Protein AF-0000000086137446 (afdb_homodimer)

Sequence (652 aa):
MEDSTVTYEELNDLSAEFDDAETELIRQDVLVKAPLYEKRHKLVAQIPNFWPLVFEQAAPDIDEFIQPSDSSLLLTSLASLSVSRFEMDNGGQGDPRSLCFRFEFNENEHFEDTMLEKKFWQRRSKSGWSGLVSEPVEIRWKKGKDLTGGLLGTVKKVWDARQTKAKNGHPNNPQELTPDERALKKKIENTGLGGMSFFAWFGYVGRNVSAAESQEAAEKALRERLARQAGSGTAKSNVTDDGNSDDDDDDTDEEDELEIFPEGENLAIALSEDLWPNAIKYFTQAQEQDEVSDDDFESDAGDDKDAEEEEAYSDQEPPPAKRLKTMEDSTVTYEELNDLSAEFDDAETELIRQDVLVKAPLYEKRHKLVAQIPNFWPLVFEQAAPDIDEFIQPSDSSLLLTSLASLSVSRFEMDNGGQGDPRSLCFRFEFNENEHFEDTMLEKKFWQRRSKSGWSGLVSEPVEIRWKKGKDLTGGLLGTVKKVWDARQTKAKNGHPNNPQELTPDERALKKKIENTGLGGMSFFAWFGYVGRNVSAAESQEAAEKALRERLARQAGSGTAKSNVTDDGNSDDDDDDTDEEDELEIFPEGENLAIALSEDLWPNAIKYFTQAQEQDEVSDDDFESDAGDDKDAEEEEAYSDQEPPPAKRLKT

Foldseek 3Di:
DVVVVLVVLVVVLVVVVVVVVVQVVLLVVCVVCVVVVVVVVVVCLPPPQLVLLLLVLADCLQVLQADPVNNVQSSPWWRDKDKAQVLCVPVHPFRSPKMKIKTATHDDQFFDDRIDIWIWHWFAALLGDTATFTAATDTGTDPPRHLQVCLSVLLNVVRVVQVVCVVVVNHDPLVDQDPSLVVLLVSLVVCDSSRGHSSCLSSAGPDPGDPVRRVVSVVVVVVVSVVCVVCVVPDPPPPVCVCVPVPPPVSVVSVCSNGSHNCSRVNVCSCVPPSVVCSVVSSVVSVVVVVVVVVVVVVVVPPPPPPPPDPPDDPDDDDDDPDDPD/DVVVVLVVLVVVLVVVVVVVVVQVVLLVVCVVCVVVVVVVVVVCLPPPQLVLLLLVLADCLQVLQADPVNNVQSSPWWRDKDKAQPLCVPVHPFRSPKMKIKTATHDDQFFDDRIDIWIWHWFAALLGDTATFTAATDTGTDPPRHLQVCLSVLLNVVRVVQVVCVVVVNHDPLPDQDPSLVVLLVSLVVCDSSRGHSSCLSSAGPDPGDPVRRVVSVVVVVVVSVVCVVCVVPDPPPPVCVCVPVPPPVSVVSVCSNGSHNCSRVNVCSCRPPSVVCSVVSSVVSVVVVVVVVVVVVVVVPPPPPPPPDPDDDPPDDPDPPPPDD

Secondary structure (DSSP, 8-state):
-HHHHHHHHHHHHHHHHHHHHHHHHHHHHHHHHHHHHHHHHHHHTTSTTHHHHHHHT--HHHHTT--HHHHHHHHHHEEEEEEE-GGGTTTT-S-TT-EEEEEEE-S-SSBS-SEEEEEEEEEE-TTS-EEEEE------BPTT--TTTTHHHHHHHHHHHHHHHHHTT----TTS--HHHHHHHHHHHHH-GGG--GGGGGG---S---HHHHHHHHHHHHHHHHHHHHHTTS--------------THHHHHHHHT-S-TTHHHHHH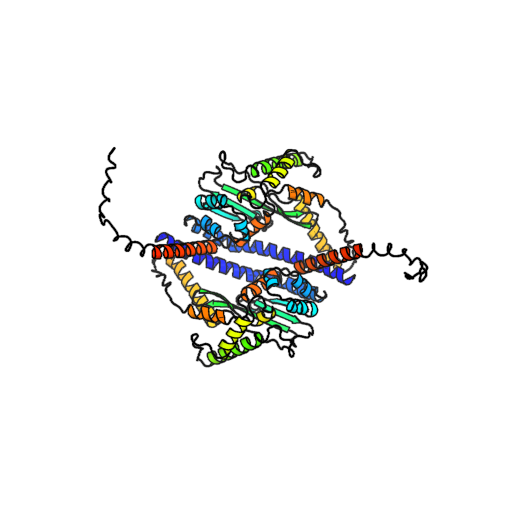HIIIIITTTHHHHHHHHHHHHHHHHHHHHHHHSSSSSGGG-----------------/-HHHHHHHHHHHHHHHHHHHHHHHHHHHHHHHHHHHHHHHHHHHTTSTTHHHHHHHT--HHHHTT--HHHHHHHHHHEEEEEEE-GGGTTTT-S-TT-EEEEEEE-S-SSBS-SEEEEEEEEEE-TTS-EEEEE------BPTT--TTTTHHHHHHHHHHHHHHHHHTT----TTS--HHHHHHHHHHHHH-GGG--GGGGGG---S---HHHHHHHHHHHHHHHHHHHHHTTS--------------HHHHHHHHHT-S-TTHHHHHHHIIIIITTTHHHHHHHHHHHHHHHHHHHHHHHSSSSSGGGSS---------------

Organism: Cryphonectria parasitica (strain ATCC 38755 / EP155) (NCBI:txid660469)

Nearest PDB structures (foldseek):
  5gpk-assembly1_A  TM=7.811E-01  e=2.566E-11  Schizosaccharomyces pombe 972h-
  7vf4-assembly4_G  TM=7.064E-01  e=2.288E-10  Candida albicans SC5314
  7vf4-assembly1_B  TM=7.376E-01  e=6.653E-10  Candida albicans SC5314
  7vf4-assembly2_D  TM=7.499E-01  e=1.834E-09  Candida albicans SC5314
  7vf4-assembly4_H  TM=7.226E-01  e=1.075E-09  Candida albicans SC5314

InterPro domains:
  IPR002164 Nucleosome assembly protein [PF00956] (37-285)
  IPR002164 Nucleosome assembly protein [PTHR11875] (9-296)
  IPR037231 NAP-like superfamily [SSF143113] (9-285)

Solvent-accessible surface area (backbone atoms only — not comparable to full-atom values): 37007 Å² total; per-residue (Å²): 117,71,73,58,48,60,50,48,54,52,48,51,51,49,52,52,50,50,50,50,52,50,50,49,50,46,49,48,49,51,64,70,42,45,68,56,52,55,50,45,53,62,56,48,73,72,39,84,58,44,51,24,36,20,60,74,50,43,54,65,84,53,42,77,42,51,34,72,71,47,47,52,47,35,59,74,18,40,63,42,76,48,74,40,42,59,38,34,73,74,82,54,74,41,60,53,78,13,38,33,40,38,38,30,36,46,90,58,80,35,41,72,60,47,62,51,70,48,52,33,42,65,37,31,37,83,88,66,53,68,49,59,25,41,56,57,48,87,75,56,53,34,91,92,35,52,74,48,74,57,49,46,59,47,48,45,51,46,50,52,53,51,55,53,30,45,75,68,73,51,60,76,60,89,87,58,75,47,73,63,49,48,50,45,34,53,52,53,65,69,58,42,83,92,64,47,34,44,73,32,47,42,36,22,34,64,67,95,60,52,71,67,52,16,52,51,28,51,50,48,54,50,51,52,48,52,48,46,67,64,30,71,73,78,66,81,72,77,70,67,76,66,72,67,65,73,64,68,64,60,57,58,54,56,57,55,59,64,44,80,27,82,60,34,59,59,38,53,47,43,45,61,70,43,49,59,78,40,33,67,57,27,30,51,52,43,54,53,54,53,52,53,52,52,53,57,50,57,63,62,66,66,70,68,68,72,74,71,72,72,82,70,86,79,84,80,81,86,82,83,87,74,81,83,78,125,117,72,72,59,48,59,50,49,56,50,48,52,51,50,52,52,51,51,51,51,51,50,50,52,51,46,47,49,49,51,63,70,43,45,66,56,51,54,51,45,54,61,56,48,72,72,38,82,59,43,52,24,36,20,60,72,49,44,54,64,85,52,42,77,43,50,36,73,72,48,47,55,47,35,59,74,19,40,64,42,75,49,74,42,42,60,40,34,73,74,82,53,72,41,60,52,78,14,38,31,38,40,40,29,35,47,87,58,81,35,40,72,60,48,62,51,69,48,53,32,41,67,37,30,38,82,87,66,51,70,49,59,24,40,56,56,49,88,74,57,52,35,91,93,35,50,75,48,74,55,47,45,59,47,48,46,51,46,50,52,52,51,53,54,31,46,74,69,71,52,59,78,58,88,87,58,76,49,72,63,50,47,51,46,34,52,51,52,66,70,59,42,82,92,65,46,34,46,72,32,45,42,35,22,30,67,67,94,59,52,71,67,52,15,50,51,28,50,50,50,53,50,52,52,49,51,49,45,66,65,30,71,75,79,68,82,73,77,71,65,76,65,71,65,66,70,66,67,63,60,58,58,55,55,58,55,60,65,44,79,27,83,61,34,58,60,39,52,48,44,44,60,71,43,49,59,77,39,34,67,59,25,30,51,51,42,53,53,54,51,51,54,52,53,53,56,50,57,63,60,66,66,66,65,66,68,73,71,63,73,82,65,72,87,76,78,78,74,77,79,76,76,71,77,71,133

Radius of gyration: 32.8 Å; Cα contacts (8 Å, |Δi|>4): 714; chains: 2; bounding box: 102×97×107 Å

pLDDT: mean 82.28, std 23.19, range [20.02, 98.88]

Structure (mmCIF, N/CA/C/O backbone):
data_AF-0000000086137446-model_v1
#
loop_
_entity.id
_entity.type
_entity.pdbx_description
1 polymer 'Nap family protein'
#
loop_
_atom_site.group_PDB
_atom_site.id
_atom_site.type_symbol
_atom_site.label_atom_id
_atom_site.label_alt_id
_atom_site.label_comp_id
_atom_site.label_asym_id
_atom_site.label_entity_id
_atom_site.label_seq_id
_atom_site.pdbx_PDB_ins_code
_atom_site.Cartn_x
_atom_site.Cartn_y
_atom_site.Cartn_z
_atom_site.occupancy
_atom_site.B_iso_or_equiv
_atom_site.auth_seq_id
_atom_site.auth_comp_id
_atom_site.auth_asym_id
_atom_site.auth_atom_id
_atom_site.pdbx_PDB_model_num
ATOM 1 N N . MET A 1 1 ? 33.844 13.148 6.301 1 37.72 1 MET A N 1
ATOM 2 C CA . MET A 1 1 ? 33.656 12.047 5.359 1 37.72 1 MET A CA 1
ATOM 3 C C . MET A 1 1 ? 33.531 10.719 6.094 1 37.72 1 MET A C 1
ATOM 5 O O . MET A 1 1 ? 32.719 9.875 5.711 1 37.72 1 MET A O 1
ATOM 9 N N . GLU A 1 2 ? 34.375 10.555 7.121 1 45.12 2 GLU A N 1
ATOM 10 C CA . GLU A 1 2 ? 34.5 9.336 7.93 1 45.12 2 GLU A CA 1
ATOM 11 C C . GLU A 1 2 ? 33.25 9.141 8.805 1 45.12 2 GLU A C 1
ATOM 13 O O . GLU A 1 2 ? 32.75 8.023 8.922 1 45.12 2 GLU A O 1
ATOM 18 N N . ASP A 1 3 ? 32.75 10.164 9.477 1 49.12 3 ASP A N 1
ATOM 19 C CA . ASP A 1 3 ? 31.594 10.227 10.383 1 49.12 3 ASP A CA 1
ATOM 20 C C . ASP A 1 3 ? 30.297 9.906 9.648 1 49.12 3 ASP A C 1
ATOM 22 O O . ASP A 1 3 ? 29.406 9.242 10.195 1 49.12 3 ASP A O 1
ATOM 26 N N . SER A 1 4 ? 30.328 10.219 8.312 1 57.81 4 SER A N 1
ATOM 27 C CA . SER A 1 4 ? 29.156 10 7.465 1 57.81 4 SER A CA 1
ATOM 28 C C . SER A 1 4 ? 28.984 8.516 7.156 1 57.81 4 SER A C 1
ATOM 30 O O . SER A 1 4 ? 27.844 8.031 7.051 1 57.81 4 SER A O 1
ATOM 32 N N . THR A 1 5 ? 30.125 7.754 7.199 1 59.16 5 THR A N 1
ATOM 33 C CA . THR A 1 5 ? 30.094 6.34 6.848 1 59.16 5 THR A CA 1
ATOM 34 C C . THR A 1 5 ? 29.422 5.527 7.953 1 59.16 5 THR A C 1
ATOM 36 O O . THR A 1 5 ? 28.594 4.664 7.68 1 59.16 5 THR A O 1
ATOM 39 N N . VAL A 1 6 ? 29.812 5.793 9.203 1 58.12 6 VAL A N 1
ATOM 40 C CA . VAL A 1 6 ? 29.266 5.086 10.359 1 58.12 6 VAL A CA 1
ATOM 41 C C . VAL A 1 6 ? 27.75 5.277 10.414 1 58.12 6 VAL A C 1
ATOM 43 O O . VAL A 1 6 ? 27 4.32 10.633 1 58.12 6 VAL A O 1
ATOM 46 N N . THR A 1 7 ? 27.406 6.359 9.883 1 79.12 7 THR A N 1
ATOM 47 C CA . THR A 1 7 ? 25.984 6.688 9.977 1 79.12 7 THR A CA 1
ATOM 48 C C . THR A 1 7 ? 25.188 5.934 8.922 1 79.12 7 THR A C 1
ATOM 50 O O . THR A 1 7 ? 24.109 5.414 9.203 1 79.12 7 THR A O 1
ATOM 53 N N . TYR A 1 8 ? 25.953 5.559 7.844 1 83.56 8 TYR A N 1
ATOM 54 C CA . TYR A 1 8 ? 25.219 4.871 6.785 1 83.56 8 TYR A CA 1
ATOM 55 C C . TYR A 1 8 ? 25.062 3.391 7.102 1 83.56 8 TYR A C 1
ATOM 57 O O . TYR A 1 8 ? 24.031 2.793 6.812 1 83.56 8 TYR A O 1
ATOM 65 N N . GLU A 1 9 ? 26.141 2.926 7.719 1 87.94 9 GLU A N 1
ATOM 66 C CA . GLU A 1 9 ? 26.062 1.53 8.141 1 87.94 9 GLU A CA 1
ATOM 67 C C . GLU A 1 9 ? 25 1.334 9.211 1 87.94 9 GLU A C 1
ATOM 69 O O . GLU A 1 9 ? 24.266 0.34 9.195 1 87.94 9 GLU A O 1
ATOM 74 N N . GLU A 1 10 ? 24.922 2.287 10.078 1 91.81 10 GLU A N 1
ATOM 75 C CA . GLU A 1 10 ? 23.906 2.229 11.125 1 91.81 10 GLU A CA 1
ATOM 76 C C . GLU A 1 10 ? 22.5 2.344 10.531 1 91.81 10 GLU A C 1
ATOM 78 O O . GLU A 1 10 ? 21.562 1.69 11.008 1 91.81 10 GLU A O 1
ATOM 83 N N . LEU A 1 11 ? 22.438 3.162 9.5 1 93.69 11 LEU A N 1
ATOM 84 C CA . LEU A 1 11 ? 21.156 3.307 8.82 1 93.69 11 LEU A CA 1
ATOM 85 C C . LEU A 1 11 ? 20.75 2.002 8.141 1 93.69 11 LEU A C 1
ATOM 87 O O . LEU A 1 11 ? 19.578 1.615 8.18 1 93.69 11 LEU A O 1
ATOM 91 N N . ASN A 1 12 ? 21.703 1.361 7.574 1 91.75 12 ASN A N 1
ATOM 92 C CA . ASN A 1 12 ? 21.438 0.085 6.922 1 91.75 12 ASN A CA 1
ATOM 93 C C . ASN A 1 12 ? 21 -0.976 7.926 1 91.75 12 ASN A C 1
ATOM 95 O O . ASN A 1 12 ? 20.094 -1.764 7.645 1 91.75 12 ASN A O 1
ATOM 99 N N . ASP A 1 13 ? 21.672 -0.967 9.031 1 94.31 13 ASP A N 1
ATOM 100 C CA . ASP A 1 13 ? 21.297 -1.909 10.078 1 94.31 13 ASP A CA 1
ATOM 101 C C . ASP A 1 13 ? 19.875 -1.632 10.586 1 94.31 13 ASP A C 1
ATOM 103 O O . ASP A 1 13 ? 19.109 -2.561 10.828 1 94.31 13 ASP A O 1
ATOM 107 N N . LEU A 1 14 ? 19.578 -0.401 10.781 1 96.5 14 LEU A N 1
ATOM 108 C CA . LEU A 1 14 ? 18.234 -0.028 11.227 1 96.5 14 LEU A CA 1
ATOM 109 C C . LEU A 1 14 ? 17.188 -0.43 10.195 1 96.5 14 LEU A C 1
ATOM 111 O O . LEU A 1 14 ? 16.094 -0.887 10.562 1 96.5 14 LEU A O 1
ATOM 115 N N . SER A 1 15 ? 17.5 -0.239 8.891 1 96.06 15 SER A N 1
ATOM 116 C CA . SER A 1 15 ? 16.609 -0.683 7.824 1 96.06 15 SER A CA 1
ATOM 117 C C . SER A 1 15 ? 16.328 -2.18 7.926 1 96.06 15 SER A C 1
ATOM 119 O O . SER A 1 15 ? 15.188 -2.615 7.758 1 96.06 15 SER A O 1
ATOM 121 N N . ALA A 1 16 ? 17.344 -2.943 8.188 1 95.56 16 ALA A N 1
ATOM 122 C CA . ALA A 1 16 ? 17.188 -4.387 8.359 1 95.56 16 ALA A CA 1
ATOM 123 C C . ALA A 1 16 ? 16.312 -4.699 9.562 1 95.56 16 ALA A C 1
ATOM 125 O O . ALA A 1 16 ? 15.5 -5.633 9.523 1 95.56 16 ALA A O 1
ATOM 126 N N . GLU A 1 17 ? 16.438 -3.957 10.641 1 97.25 17 GLU A N 1
ATOM 127 C CA . GLU A 1 17 ? 15.602 -4.148 11.82 1 97.25 17 GLU A CA 1
ATOM 128 C C . GLU A 1 17 ? 14.141 -3.836 11.508 1 97.25 17 GLU A C 1
ATOM 130 O O . GLU A 1 17 ? 13.234 -4.52 11.992 1 97.25 17 GLU A O 1
ATOM 135 N N . PHE A 1 18 ? 13.867 -2.77 10.719 1 98 18 PHE A N 1
ATOM 136 C CA . PHE A 1 18 ? 12.516 -2.471 10.266 1 98 18 PHE A CA 1
ATOM 137 C C . PHE A 1 18 ? 11.953 -3.625 9.445 1 98 18 PHE A C 1
ATOM 139 O O . PHE A 1 18 ? 10.781 -3.975 9.578 1 98 18 PHE A O 1
ATOM 146 N N . ASP A 1 19 ? 12.781 -4.211 8.578 1 96.44 19 ASP A N 1
ATOM 147 C CA . ASP A 1 19 ? 12.352 -5.352 7.773 1 96.44 19 ASP A CA 1
ATOM 148 C C . ASP A 1 19 ? 11.953 -6.531 8.664 1 96.44 19 ASP A C 1
ATOM 150 O O . ASP A 1 19 ? 10.977 -7.219 8.383 1 96.44 19 ASP A O 1
ATOM 154 N N . ASP A 1 20 ? 12.781 -6.75 9.703 1 96.62 20 ASP A N 1
ATOM 155 C CA . ASP A 1 20 ? 12.469 -7.812 10.664 1 96.62 20 ASP A CA 1
ATOM 156 C C . ASP A 1 20 ? 11.125 -7.555 11.352 1 96.62 20 ASP A C 1
ATOM 158 O O . ASP A 1 20 ? 10.32 -8.469 11.5 1 96.62 20 ASP A O 1
ATOM 162 N N . ALA A 1 21 ? 10.93 -6.332 11.797 1 97.81 21 ALA A N 1
ATOM 163 C CA . ALA A 1 21 ? 9.672 -5.961 12.438 1 97.81 21 ALA A CA 1
ATOM 164 C C . ALA A 1 21 ? 8.492 -6.156 11.492 1 97.81 21 ALA A C 1
ATOM 166 O O . ALA A 1 21 ? 7.441 -6.664 11.898 1 97.81 21 ALA A O 1
ATOM 167 N N . GLU A 1 22 ? 8.672 -5.77 10.188 1 97.25 22 GLU A N 1
ATOM 168 C CA . GLU A 1 22 ? 7.625 -5.945 9.188 1 97.25 22 GLU A CA 1
ATOM 169 C C . GLU A 1 22 ? 7.301 -7.422 8.977 1 97.25 22 GLU A C 1
ATOM 171 O O . GLU A 1 22 ? 6.133 -7.793 8.844 1 97.25 22 GLU A O 1
ATOM 176 N N . THR A 1 23 ? 8.32 -8.242 8.938 1 96.25 23 THR A N 1
ATOM 177 C CA . THR A 1 23 ? 8.133 -9.68 8.766 1 96.25 23 THR A CA 1
ATOM 178 C C . THR A 1 23 ? 7.348 -10.266 9.938 1 96.25 23 THR A C 1
ATOM 180 O O . THR A 1 23 ? 6.438 -11.07 9.734 1 96.25 23 THR A O 1
ATOM 183 N N . GLU A 1 24 ? 7.664 -9.789 11.125 1 95.44 24 GLU A N 1
ATOM 184 C CA . GLU A 1 24 ? 6.934 -10.227 12.312 1 95.44 24 GLU A CA 1
ATOM 185 C C . GLU A 1 24 ? 5.477 -9.773 12.258 1 95.44 24 GLU A C 1
ATOM 187 O O . GLU A 1 24 ? 4.574 -10.516 12.641 1 95.44 24 GLU A O 1
ATOM 192 N N . LEU A 1 25 ? 5.215 -8.602 11.781 1 97 25 LEU A N 1
ATOM 193 C CA . LEU A 1 25 ? 3.855 -8.078 11.672 1 97 25 LEU A CA 1
ATOM 194 C C . LEU A 1 25 ? 3.053 -8.867 10.641 1 97 25 LEU A C 1
ATOM 196 O O . LEU A 1 25 ? 1.842 -9.047 10.805 1 97 25 LEU A O 1
ATOM 200 N N . ILE A 1 26 ? 3.721 -9.359 9.578 1 97.06 26 ILE A N 1
ATOM 201 C CA . ILE A 1 26 ? 3.045 -10.211 8.602 1 97.06 26 ILE A CA 1
ATOM 202 C C . ILE A 1 26 ? 2.619 -11.516 9.273 1 97.06 26 ILE A C 1
ATOM 204 O O . ILE A 1 26 ? 1.518 -12.016 9.023 1 97.06 26 ILE A O 1
ATOM 208 N N . ARG A 1 27 ? 3.475 -12.07 10.164 1 95.94 27 ARG A N 1
ATOM 209 C CA . ARG A 1 27 ? 3.127 -13.273 10.906 1 95.94 27 ARG A CA 1
ATOM 210 C C . ARG A 1 27 ? 1.886 -13.055 11.758 1 95.94 27 ARG A C 1
ATOM 212 O O . ARG A 1 27 ? 0.987 -13.898 11.789 1 95.94 27 ARG A O 1
ATOM 219 N N . GLN A 1 28 ? 1.826 -11.906 12.359 1 95.12 28 GLN A N 1
ATOM 220 C CA . GLN A 1 28 ? 0.679 -11.578 13.195 1 95.12 28 GLN A CA 1
ATOM 221 C C . GLN A 1 28 ? -0.584 -11.398 12.359 1 95.12 28 GLN A C 1
ATOM 223 O O . GLN A 1 28 ? -1.67 -11.812 12.766 1 95.12 28 GLN A O 1
ATOM 228 N N . ASP A 1 29 ? -0.436 -10.789 11.242 1 97.12 29 ASP A N 1
ATOM 229 C CA . ASP A 1 29 ? -1.547 -10.586 10.312 1 97.12 29 ASP A CA 1
ATOM 230 C C . ASP A 1 29 ? -2.172 -11.914 9.906 1 97.12 29 ASP A C 1
ATOM 232 O O . ASP A 1 29 ? -3.396 -12.062 9.906 1 97.12 29 ASP A O 1
ATOM 236 N N . VAL A 1 30 ? -1.304 -12.883 9.602 1 95.62 30 VAL A N 1
ATOM 237 C CA . VAL A 1 30 ? -1.771 -14.211 9.195 1 95.62 30 VAL A CA 1
ATOM 238 C C . VAL A 1 30 ? -2.596 -14.828 10.328 1 95.62 30 VAL A C 1
ATOM 240 O O . VAL A 1 30 ? -3.693 -15.344 10.094 1 95.62 30 VAL A O 1
ATOM 243 N N . LEU A 1 31 ? -2.1 -14.727 11.516 1 93.94 31 LEU A N 1
ATOM 244 C CA . LEU A 1 31 ? -2.754 -15.344 12.664 1 93.94 31 LEU A CA 1
ATOM 245 C C . LEU A 1 31 ? -4.074 -14.648 12.977 1 93.94 31 LEU A C 1
ATOM 247 O O . LEU A 1 31 ? -5.094 -15.305 13.195 1 93.94 31 LEU A O 1
ATOM 251 N N . VAL A 1 32 ? -4.105 -13.32 12.938 1 96.5 32 VAL A N 1
ATOM 252 C CA . VAL A 1 32 ? -5.266 -12.531 13.328 1 96.5 32 VAL A CA 1
ATOM 253 C C . VAL A 1 32 ? -6.375 -12.695 12.297 1 96.5 32 VAL A C 1
ATOM 255 O O . VAL A 1 32 ? -7.555 -12.75 12.648 1 96.5 32 VAL A O 1
ATOM 258 N N . LYS A 1 33 ? -6.047 -12.852 11.023 1 97.25 33 LYS A N 1
ATOM 259 C CA . LYS A 1 33 ? -7.059 -12.797 9.977 1 97.25 33 LYS A CA 1
ATOM 260 C C . LYS A 1 33 ? -7.445 -14.203 9.508 1 97.25 33 LYS A C 1
ATOM 262 O O . LYS A 1 33 ? -8.406 -14.375 8.766 1 97.25 33 LYS A O 1
ATOM 267 N N . ALA A 1 34 ? -6.734 -15.289 9.977 1 95.81 34 ALA A N 1
ATOM 268 C CA . ALA A 1 34 ? -6.969 -16.656 9.539 1 95.81 34 ALA A CA 1
ATOM 269 C C . ALA A 1 34 ? -8.438 -17.047 9.711 1 95.81 34 ALA A C 1
ATOM 271 O O . ALA A 1 34 ? -9.078 -17.5 8.766 1 95.81 34 ALA A O 1
ATOM 272 N N . PRO A 1 35 ? -9.008 -16.797 10.914 1 97.81 35 PRO A N 1
ATOM 273 C CA . PRO A 1 35 ? -10.414 -17.172 11.078 1 97.81 35 PRO A CA 1
ATOM 274 C C . PRO A 1 35 ? -11.352 -16.375 10.18 1 97.81 35 PRO A C 1
ATOM 276 O O . PRO A 1 35 ? -12.383 -16.891 9.742 1 97.81 35 PRO A O 1
ATOM 279 N N . LEU A 1 36 ? -11.031 -15.125 9.883 1 98.44 36 LEU A N 1
ATOM 280 C CA . LEU A 1 36 ? -11.867 -14.273 9.039 1 98.44 36 LEU A CA 1
ATOM 281 C C . LEU A 1 36 ? -11.82 -14.734 7.582 1 98.44 36 LEU A C 1
ATOM 283 O O . LEU A 1 36 ? -12.844 -14.734 6.895 1 98.44 36 LEU A O 1
ATOM 287 N N . TYR A 1 37 ? -10.656 -15.156 7.133 1 98 37 TYR A N 1
ATOM 288 C CA . TYR A 1 37 ? -10.539 -15.641 5.766 1 98 37 TYR A CA 1
ATOM 289 C C . TYR A 1 37 ? -11.266 -16.969 5.602 1 98 37 TYR A C 1
ATOM 291 O O . TYR A 1 37 ? -11.82 -17.25 4.535 1 98 37 TYR A O 1
ATOM 299 N N . GLU A 1 38 ? -11.227 -17.812 6.645 1 97.62 38 GLU A N 1
ATOM 300 C CA . GLU A 1 38 ? -12.016 -19.047 6.613 1 97.62 38 GLU A CA 1
ATOM 301 C C . GLU A 1 38 ? -13.508 -18.734 6.508 1 97.62 38 GLU A C 1
ATOM 303 O O . GLU A 1 38 ? -14.219 -19.359 5.711 1 97.62 38 GLU A O 1
ATOM 308 N N . LYS A 1 39 ? -13.906 -17.797 7.301 1 97 39 LYS A N 1
ATOM 309 C CA . LYS A 1 39 ? -15.297 -17.359 7.242 1 97 39 LYS A CA 1
ATOM 310 C C . LYS A 1 39 ? -15.641 -16.812 5.859 1 97 39 LYS A C 1
ATOM 312 O O . LYS A 1 39 ? -16.703 -17.109 5.316 1 97 39 LYS A O 1
ATOM 317 N N . ARG A 1 40 ? -14.773 -16.016 5.305 1 97.94 40 ARG A N 1
ATOM 318 C CA . ARG A 1 40 ? -15.008 -15.445 3.984 1 97.94 40 ARG A CA 1
ATOM 319 C C . ARG A 1 40 ? -15.141 -16.531 2.928 1 97.94 40 ARG A C 1
ATOM 321 O O . ARG A 1 40 ? -16.016 -16.469 2.064 1 97.94 40 ARG A O 1
ATOM 328 N N . HIS A 1 41 ? -14.266 -17.5 3.016 1 97.25 41 HIS A N 1
ATOM 329 C CA . HIS A 1 41 ? -14.281 -18.594 2.055 1 97.25 41 HIS A CA 1
ATOM 330 C C . HIS A 1 41 ? -15.641 -19.281 2.023 1 97.25 41 HIS A C 1
ATOM 332 O O . HIS A 1 41 ? -16.203 -19.5 0.949 1 97.25 41 HIS A O 1
ATOM 338 N N . LYS A 1 42 ? -16.156 -19.547 3.154 1 95.75 42 LYS A N 1
ATOM 339 C CA . LYS A 1 42 ? -17.453 -20.219 3.264 1 95.75 42 LYS A CA 1
ATOM 340 C C . LYS A 1 42 ? -18.578 -19.312 2.75 1 95.75 42 LYS A C 1
ATOM 342 O O . LYS A 1 42 ? -19.453 -19.766 2.023 1 95.75 42 LYS A O 1
ATOM 347 N N . LEU A 1 43 ? -18.516 -18.062 3.074 1 95.75 43 LEU A N 1
ATOM 348 C CA . LEU A 1 43 ? -19.562 -17.125 2.703 1 95.75 43 LEU A CA 1
ATOM 349 C C . LEU A 1 43 ? -19.578 -16.875 1.197 1 95.75 43 LEU A C 1
ATOM 351 O O . LEU A 1 43 ? -20.625 -16.922 0.562 1 95.75 43 LEU A O 1
ATOM 355 N N . VAL A 1 44 ? -18.438 -16.703 0.623 1 96.44 44 VAL A N 1
ATOM 356 C CA . VAL A 1 44 ? -18.391 -16.281 -0.775 1 96.44 44 VAL A CA 1
ATOM 357 C C . VAL A 1 44 ? -18.672 -17.484 -1.681 1 96.44 44 VAL A C 1
ATOM 359 O O . VAL A 1 44 ? -19.047 -17.312 -2.846 1 96.44 44 VAL A O 1
ATOM 362 N N . ALA A 1 45 ? -18.453 -18.688 -1.187 1 94.12 45 ALA A N 1
ATOM 363 C CA . ALA A 1 45 ? -18.781 -19.891 -1.939 1 94.12 45 ALA A CA 1
ATOM 364 C C . ALA A 1 45 ? -20.281 -19.969 -2.242 1 94.12 45 ALA A C 1
ATOM 366 O O . ALA A 1 45 ? -20.703 -20.672 -3.16 1 94.12 45 ALA A O 1
ATOM 367 N N . GLN A 1 46 ? -21.031 -19.203 -1.522 1 93.31 46 GLN A N 1
ATOM 368 C CA . GLN A 1 46 ? -22.469 -19.203 -1.69 1 93.31 46 GLN A CA 1
ATOM 369 C C . GLN A 1 46 ? -22.922 -18.094 -2.639 1 93.31 46 GLN A C 1
ATOM 371 O O . GLN A 1 46 ? -24.109 -17.984 -2.949 1 93.31 46 GLN A O 1
ATOM 376 N N . ILE A 1 47 ? -22.047 -17.312 -3.039 1 93.94 47 ILE A N 1
ATOM 377 C CA . ILE A 1 47 ? -22.359 -16.172 -3.896 1 93.94 47 ILE A CA 1
ATOM 378 C C . ILE A 1 47 ? -21.906 -16.453 -5.324 1 93.94 47 ILE A C 1
ATOM 380 O O . ILE A 1 47 ? -20.703 -16.5 -5.598 1 93.94 47 ILE A O 1
ATOM 384 N N . PRO A 1 48 ? -22.859 -16.625 -6.18 1 92.81 48 PRO A N 1
ATOM 385 C CA . PRO A 1 48 ? -22.469 -16.875 -7.566 1 92.81 48 PRO A CA 1
ATOM 386 C C . PRO A 1 48 ? -21.594 -15.781 -8.156 1 92.81 48 PRO A C 1
ATOM 388 O O . PRO A 1 48 ? -21.812 -14.594 -7.879 1 92.81 48 PRO A O 1
ATOM 391 N N . ASN A 1 49 ? -20.578 -16.078 -8.867 1 94.19 49 ASN A N 1
ATOM 392 C CA . ASN A 1 49 ? -19.688 -15.195 -9.625 1 94.19 49 ASN A CA 1
ATOM 393 C C . ASN A 1 49 ? -19.016 -14.172 -8.719 1 94.19 49 ASN A C 1
ATOM 395 O O . ASN A 1 49 ? -18.75 -13.047 -9.133 1 94.19 49 ASN A O 1
ATOM 399 N N . PHE A 1 50 ? -18.828 -14.469 -7.473 1 97 50 PHE A N 1
ATOM 400 C CA . PHE A 1 50 ? -18.172 -13.547 -6.559 1 97 50 PHE A CA 1
ATOM 401 C C . PHE A 1 50 ? -16.812 -13.133 -7.105 1 97 50 PHE A C 1
ATOM 403 O O . PHE A 1 50 ? -16.562 -11.938 -7.301 1 97 50 PHE A O 1
ATOM 410 N N . TRP A 1 51 ? -15.93 -14.039 -7.422 1 98.44 51 TRP A N 1
ATOM 411 C CA . TRP A 1 51 ? -14.547 -13.742 -7.758 1 98.44 51 TRP A CA 1
ATOM 412 C C . TRP A 1 51 ? -14.445 -13.102 -9.141 1 98.44 51 TRP A C 1
ATOM 414 O O . TRP A 1 51 ? -13.664 -12.172 -9.344 1 98.44 51 TRP A O 1
ATOM 424 N N . PRO A 1 52 ? -15.227 -13.586 -10.117 1 97.94 52 PRO A N 1
ATOM 425 C CA . PRO A 1 52 ? -15.242 -12.867 -11.398 1 97.94 52 PRO A CA 1
ATOM 426 C C . PRO A 1 52 ? -15.57 -11.383 -11.234 1 97.94 52 PRO A C 1
ATOM 428 O O . PRO A 1 52 ? -14.922 -10.531 -11.844 1 97.94 52 PRO A O 1
ATOM 431 N N . LEU A 1 53 ? -16.531 -11.094 -10.406 1 97.19 53 LEU A N 1
ATOM 432 C CA . LEU A 1 53 ? -16.922 -9.711 -10.18 1 97.19 53 LEU A CA 1
ATOM 433 C C . LEU A 1 53 ? -15.82 -8.938 -9.469 1 97.19 53 LEU A C 1
ATOM 435 O O . LEU A 1 53 ? -15.609 -7.75 -9.734 1 97.19 53 LEU A O 1
ATOM 439 N N . VAL A 1 54 ? -15.125 -9.609 -8.562 1 98.19 54 VAL A N 1
ATOM 440 C CA . VAL A 1 54 ? -13.977 -9 -7.895 1 98.19 54 VAL A CA 1
ATOM 441 C C . VAL A 1 54 ? -12.922 -8.617 -8.93 1 98.19 54 VAL A C 1
ATOM 443 O O . VAL A 1 54 ? -12.43 -7.488 -8.938 1 98.19 54 VAL A O 1
ATOM 446 N N . PHE A 1 55 ? -12.625 -9.484 -9.883 1 98.25 55 PHE A N 1
ATOM 447 C CA . PHE A 1 55 ? -11.594 -9.25 -10.883 1 98.25 55 PHE A CA 1
ATOM 448 C C . PHE A 1 55 ? -12.016 -8.133 -11.836 1 98.25 55 PHE A C 1
ATOM 450 O O . PHE A 1 55 ? -11.172 -7.402 -12.359 1 98.25 55 PHE A O 1
ATOM 457 N N . GLU A 1 56 ? -13.305 -8 -12 1 96.62 56 GLU A N 1
ATOM 458 C CA . GLU A 1 56 ? -13.805 -6.941 -12.875 1 96.62 56 GLU A CA 1
ATOM 459 C C . GLU A 1 56 ? -13.477 -5.562 -12.305 1 96.62 56 GLU A C 1
ATOM 461 O O . GLU A 1 56 ? -13.398 -4.582 -13.047 1 96.62 56 GLU A O 1
ATOM 466 N N . GLN A 1 57 ? -13.297 -5.539 -11.008 1 96.94 57 GLN A N 1
ATOM 467 C CA . GLN A 1 57 ? -13.062 -4.266 -10.344 1 96.94 57 GLN A CA 1
ATOM 468 C C . GLN A 1 57 ? -11.602 -4.137 -9.906 1 96.94 57 GLN A C 1
ATOM 470 O O . GLN A 1 57 ? -11.258 -3.25 -9.125 1 96.94 57 GLN A O 1
ATOM 475 N N . ALA A 1 58 ? -10.773 -5.055 -10.422 1 96.81 58 ALA A N 1
ATOM 476 C CA . ALA A 1 58 ? -9.375 -5.066 -10.016 1 96.81 58 ALA A CA 1
ATOM 477 C C . ALA A 1 58 ? -8.703 -3.727 -10.312 1 96.81 58 ALA A C 1
ATOM 479 O O . ALA A 1 58 ? -8.992 -3.094 -11.328 1 96.81 58 ALA A O 1
ATOM 480 N N . ALA A 1 59 ? -7.785 -3.314 -9.484 1 96.25 59 ALA A N 1
ATOM 481 C CA . ALA A 1 59 ? -7.039 -2.072 -9.672 1 96.25 59 ALA A CA 1
ATOM 482 C C . ALA A 1 59 ? -6.191 -2.125 -10.938 1 96.25 59 ALA A C 1
ATOM 484 O O . ALA A 1 59 ? -5.914 -3.207 -11.461 1 96.25 59 ALA A O 1
ATOM 485 N N . PRO A 1 60 ? -5.738 -1.007 -11.367 1 96.25 60 PRO A N 1
ATOM 486 C CA . PRO A 1 60 ? -5 -0.932 -12.625 1 96.25 60 PRO A CA 1
ATOM 487 C C . PRO A 1 60 ? -3.729 -1.778 -12.617 1 96.25 60 PRO A C 1
ATOM 489 O O . PRO A 1 60 ? -3.35 -2.336 -13.648 1 96.25 60 PRO A O 1
ATOM 492 N N . ASP A 1 61 ? -3.102 -1.82 -11.484 1 95.44 61 ASP A N 1
ATOM 493 C CA . ASP A 1 61 ? -1.847 -2.561 -11.398 1 95.44 61 ASP A CA 1
ATOM 494 C C . ASP A 1 61 ? -2.084 -4.062 -11.539 1 95.44 61 ASP A C 1
ATOM 496 O O . ASP A 1 61 ? -1.133 -4.836 -11.68 1 95.44 61 ASP A O 1
ATOM 500 N N . ILE A 1 62 ? -3.309 -4.484 -11.539 1 98 62 ILE A N 1
ATOM 501 C CA . ILE A 1 62 ? -3.678 -5.867 -11.82 1 98 62 ILE A CA 1
ATOM 502 C C . ILE A 1 62 ? -4.336 -5.949 -13.195 1 98 62 ILE A C 1
ATOM 504 O O . ILE A 1 62 ? -3.953 -6.773 -14.031 1 98 62 ILE A O 1
ATOM 508 N N . ASP A 1 63 ? -5.199 -5.066 -13.461 1 97.06 63 ASP A N 1
ATOM 509 C CA . ASP A 1 63 ? -6.023 -5.059 -14.664 1 97.06 63 ASP A CA 1
ATOM 510 C C . ASP A 1 63 ? -5.16 -4.922 -15.922 1 97.06 63 ASP A C 1
ATOM 512 O O . ASP A 1 63 ? -5.504 -5.453 -16.984 1 97.06 63 ASP A O 1
ATOM 516 N N . GLU A 1 64 ? -4.102 -4.188 -15.82 1 96.25 64 GLU A N 1
ATOM 517 C CA . GLU A 1 64 ? -3.238 -3.936 -16.969 1 96.25 64 GLU A CA 1
ATOM 518 C C . GLU A 1 64 ? -2.688 -5.238 -17.547 1 96.25 64 GLU A C 1
ATOM 520 O O . GLU A 1 64 ? -2.238 -5.277 -18.688 1 96.25 64 GLU A O 1
ATOM 525 N N . PHE A 1 65 ? -2.756 -6.316 -16.812 1 96.75 65 PHE A N 1
ATOM 526 C CA . PHE A 1 65 ? -2.193 -7.594 -17.234 1 96.75 65 PHE A CA 1
ATOM 527 C C . PHE A 1 65 ? -3.289 -8.531 -17.734 1 96.75 65 PHE A C 1
ATOM 529 O O . PHE A 1 65 ? -3.012 -9.656 -18.141 1 96.75 65 PHE A O 1
ATOM 536 N N . ILE A 1 66 ? -4.488 -8.102 -17.703 1 97.44 66 ILE A N 1
ATOM 537 C CA . ILE A 1 66 ? -5.617 -8.953 -18.062 1 97.44 66 ILE A CA 1
ATOM 538 C C . ILE A 1 66 ? -6.137 -8.57 -19.453 1 97.44 66 ILE A C 1
ATOM 540 O O . ILE A 1 66 ? -6.773 -7.523 -19.609 1 97.44 66 ILE A O 1
ATOM 544 N N . GLN A 1 67 ? -5.922 -9.383 -20.391 1 95.94 67 GLN A N 1
ATOM 545 C CA . GLN A 1 67 ? -6.434 -9.18 -21.75 1 95.94 67 GLN A CA 1
ATOM 546 C C . GLN A 1 67 ? -7.922 -9.508 -21.828 1 95.94 67 GLN A C 1
ATOM 548 O O . GLN A 1 67 ? -8.453 -10.211 -20.969 1 95.94 67 GLN A O 1
ATOM 553 N N . PRO A 1 68 ? -8.594 -9.039 -22.875 1 96.19 68 PRO A N 1
ATOM 554 C CA . PRO A 1 68 ? -10.023 -9.32 -23.031 1 96.19 68 PRO A CA 1
ATOM 555 C C . PRO A 1 68 ? -10.328 -10.82 -23.031 1 96.19 68 PRO A C 1
ATOM 557 O O . PRO A 1 68 ? -11.32 -11.25 -22.453 1 96.19 68 PRO A O 1
ATOM 560 N N . SER A 1 69 ? -9.5 -11.617 -23.672 1 96.12 69 SER A N 1
ATOM 561 C CA . SER A 1 69 ? -9.703 -13.062 -23.688 1 96.12 69 SER A CA 1
ATOM 562 C C . SER A 1 69 ? -9.57 -13.656 -22.297 1 96.12 69 SER A C 1
ATOM 564 O O . SER A 1 69 ? -10.312 -14.578 -21.938 1 96.12 69 SER A O 1
ATOM 566 N N . ASP A 1 70 ? -8.602 -13.164 -21.5 1 97.88 70 ASP A N 1
ATOM 567 C CA . ASP A 1 70 ? -8.453 -13.594 -20.109 1 97.88 70 ASP A CA 1
ATOM 568 C C . ASP A 1 70 ? -9.688 -13.242 -19.281 1 97.88 70 ASP A C 1
ATOM 570 O O . ASP A 1 70 ? -10.188 -14.062 -18.516 1 97.88 70 ASP A O 1
ATOM 574 N N . SER A 1 71 ? -10.086 -11.977 -19.516 1 96.94 71 SER A N 1
ATOM 575 C CA . SER A 1 71 ? -11.25 -11.477 -18.797 1 96.94 71 SER A CA 1
ATOM 576 C C . SER A 1 71 ? -12.477 -12.344 -19.062 1 96.94 71 SER A C 1
ATOM 578 O O . SER A 1 71 ? -13.219 -12.672 -18.141 1 96.94 71 SER A O 1
ATOM 580 N N . SER A 1 72 ? -12.711 -12.703 -20.297 1 97.31 72 SER A N 1
ATOM 581 C CA . SER A 1 72 ? -13.836 -13.562 -20.672 1 97.31 72 SER A CA 1
ATOM 582 C C . SER A 1 72 ? -13.773 -14.898 -19.938 1 97.31 72 SER A C 1
ATOM 584 O O . SER A 1 72 ? -14.773 -15.367 -19.391 1 97.31 72 SER A O 1
ATOM 586 N N . LEU A 1 73 ? -12.641 -15.469 -19.922 1 98 73 LEU A N 1
ATOM 587 C CA . LEU A 1 73 ? -12.453 -16.75 -19.234 1 98 73 LEU A CA 1
ATOM 588 C C . LEU A 1 73 ? -12.68 -16.609 -17.734 1 98 73 LEU A C 1
ATOM 590 O O . LEU A 1 73 ? -13.352 -17.438 -17.125 1 98 73 LEU A O 1
ATOM 594 N N . LEU A 1 74 ? -12.109 -15.586 -17.125 1 97.94 74 LEU A N 1
ATOM 595 C CA . LEU A 1 74 ? -12.266 -15.359 -15.688 1 97.94 74 LEU A CA 1
ATOM 596 C C . LEU A 1 74 ? -13.734 -15.133 -15.336 1 97.94 74 LEU A C 1
ATOM 598 O O . LEU A 1 74 ? -14.234 -15.68 -14.352 1 97.94 74 LEU A O 1
ATOM 602 N N . LEU A 1 75 ? -14.445 -14.383 -16.141 1 96.38 75 LEU A N 1
ATOM 603 C CA . LEU A 1 75 ? -15.852 -14.055 -15.898 1 96.38 75 LEU A CA 1
ATOM 604 C C . LEU A 1 75 ? -16.719 -15.305 -15.953 1 96.38 75 LEU A C 1
ATOM 606 O O . LEU A 1 75 ? -17.672 -15.438 -15.172 1 96.38 75 LEU A O 1
ATOM 610 N N . THR A 1 76 ? -16.344 -16.219 -16.797 1 96.62 76 THR A N 1
ATOM 611 C CA . THR A 1 76 ? -17.25 -17.328 -17.047 1 96.62 76 THR A CA 1
ATOM 612 C C . THR A 1 76 ? -16.844 -18.547 -16.219 1 96.62 76 THR A C 1
ATOM 614 O O . THR A 1 76 ? -17.688 -19.391 -15.906 1 96.62 76 THR A O 1
ATOM 617 N N . SER A 1 77 ? -15.555 -18.594 -15.828 1 97.94 77 SER A N 1
ATOM 618 C CA . SER A 1 77 ? -15.133 -19.922 -15.383 1 97.94 77 SER A CA 1
ATOM 619 C C . SER A 1 77 ? -14.375 -19.844 -14.062 1 97.94 77 SER A C 1
ATOM 621 O O . SER A 1 77 ? -14.125 -20.875 -13.43 1 97.94 77 SER A O 1
ATOM 623 N N . LEU A 1 78 ? -13.898 -18.688 -13.602 1 98.62 78 LEU A N 1
ATOM 624 C CA . LEU A 1 78 ? -13.234 -18.594 -12.305 1 98.62 78 LEU A CA 1
ATOM 625 C C . LEU A 1 78 ? -14.219 -18.875 -11.172 1 98.62 78 LEU A C 1
ATOM 627 O O . LEU A 1 78 ? -15.211 -18.156 -11.016 1 98.62 78 LEU A O 1
ATOM 631 N N . ALA A 1 79 ? -13.953 -19.906 -10.406 1 98.12 79 ALA A N 1
ATOM 632 C CA . ALA A 1 79 ? -14.852 -20.297 -9.328 1 98.12 79 ALA A CA 1
ATOM 633 C C . ALA A 1 79 ? -14.367 -19.766 -7.984 1 98.12 79 ALA A C 1
ATOM 635 O O . ALA A 1 79 ? -15.172 -19.328 -7.156 1 98.12 79 ALA A O 1
ATOM 636 N N . SER A 1 80 ? -13.062 -19.797 -7.785 1 98.06 80 SER A N 1
ATOM 637 C CA . SER A 1 80 ? -12.539 -19.406 -6.484 1 98.06 80 SER A CA 1
ATOM 638 C C . SER A 1 80 ? -11.07 -19 -6.578 1 98.06 80 SER A C 1
ATOM 640 O O . SER A 1 80 ? -10.352 -19.469 -7.461 1 98.06 80 SER A O 1
ATOM 642 N N . LEU A 1 81 ? -10.688 -18.125 -5.711 1 98.69 81 LEU A N 1
ATOM 643 C CA . LEU A 1 81 ? -9.297 -17.75 -5.477 1 98.69 81 LEU A CA 1
ATOM 644 C C . LEU A 1 81 ? -8.969 -17.797 -3.988 1 98.69 81 LEU A C 1
ATOM 646 O O . LEU A 1 81 ? -9.75 -17.344 -3.154 1 98.69 81 LEU A O 1
ATOM 650 N N . SER A 1 82 ? -7.902 -18.391 -3.66 1 98.38 82 SER A N 1
ATOM 651 C CA . SER A 1 82 ? -7.367 -18.344 -2.305 1 98.38 82 SER A CA 1
ATOM 652 C C . SER A 1 82 ? -5.883 -18 -2.307 1 98.38 82 SER A C 1
ATOM 654 O O . SER A 1 82 ? -5.137 -18.453 -3.178 1 98.38 82 SER A O 1
ATOM 656 N N . VAL A 1 83 ? -5.465 -17.172 -1.436 1 98.44 83 VAL A N 1
ATOM 657 C CA . VAL A 1 83 ? -4.07 -16.781 -1.241 1 98.44 83 VAL A CA 1
ATOM 658 C C . VAL A 1 83 ? -3.625 -17.141 0.174 1 98.44 83 VAL A C 1
ATOM 660 O O . VAL A 1 83 ? -4.32 -16.828 1.146 1 98.44 83 VAL A O 1
ATOM 663 N N . SER A 1 84 ? -2.539 -17.828 0.32 1 97.25 84 SER A N 1
ATOM 664 C CA . SER A 1 84 ? -2.033 -18.203 1.639 1 97.25 84 SER A CA 1
ATOM 665 C C . SER A 1 84 ? -0.531 -17.953 1.741 1 97.25 84 SER A C 1
ATOM 667 O O . SER A 1 84 ? 0.161 -17.875 0.724 1 97.25 84 SER A O 1
ATOM 669 N N . ARG A 1 85 ? -0.111 -17.656 2.871 1 97.44 85 ARG A N 1
ATOM 670 C CA . ARG A 1 85 ? 1.307 -17.641 3.215 1 97.44 85 ARG A CA 1
ATOM 671 C C . ARG A 1 85 ? 1.757 -19 3.738 1 97.44 85 ARG A C 1
ATOM 673 O O . ARG A 1 85 ? 1.911 -19.188 4.949 1 97.44 85 ARG A O 1
ATOM 680 N N . PHE A 1 86 ? 2.068 -19.891 2.824 1 96.69 86 PHE A N 1
ATOM 681 C CA . PHE A 1 86 ? 2.055 -21.344 3.023 1 96.69 86 PHE A CA 1
ATOM 682 C C . PHE A 1 86 ? 3.225 -21.781 3.896 1 96.69 86 PHE A C 1
ATOM 684 O O . PHE A 1 86 ? 3.184 -22.844 4.508 1 96.69 86 PHE A O 1
ATOM 691 N N . GLU A 1 87 ? 4.238 -20.953 3.955 1 95.31 87 GLU A N 1
ATOM 692 C CA . GLU A 1 87 ? 5.375 -21.359 4.773 1 95.31 87 GLU A CA 1
ATOM 693 C C . GLU A 1 87 ? 5.078 -21.188 6.262 1 95.31 87 GLU A C 1
ATOM 695 O O . GLU A 1 87 ? 5.84 -21.656 7.113 1 95.31 87 GLU A O 1
ATOM 700 N N . MET A 1 88 ? 3.99 -20.578 6.625 1 93.12 88 MET A N 1
ATOM 701 C CA . MET A 1 88 ? 3.568 -20.422 8.016 1 93.12 88 MET A CA 1
ATOM 702 C C . MET A 1 88 ? 2.795 -21.656 8.492 1 93.12 88 MET A C 1
ATOM 704 O O . MET A 1 88 ? 2.564 -21.812 9.688 1 93.12 88 MET A O 1
ATOM 708 N N . ASP A 1 89 ? 2.258 -22.484 7.637 1 86.69 89 ASP A N 1
ATOM 709 C CA . ASP A 1 89 ? 1.407 -23.609 7.98 1 86.69 89 ASP A CA 1
ATOM 710 C C . ASP A 1 89 ? 2.174 -24.641 8.812 1 86.69 89 ASP A C 1
ATOM 712 O O . ASP A 1 89 ? 1.586 -25.344 9.633 1 86.69 89 ASP A O 1
ATOM 716 N N . ASN A 1 90 ? 3.475 -24.797 8.633 1 76.44 90 ASN A N 1
ATOM 717 C CA . ASN A 1 90 ? 4.227 -25.812 9.344 1 76.44 90 ASN A CA 1
ATOM 718 C C . ASN A 1 90 ? 4.945 -25.25 10.562 1 76.44 90 ASN A C 1
ATOM 720 O O . ASN A 1 90 ? 6.172 -25.297 10.648 1 76.44 90 ASN A O 1
ATOM 724 N N . GLY A 1 91 ? 4.176 -24.797 11.57 1 74.44 91 GLY A N 1
ATOM 725 C CA . GLY A 1 91 ? 4.746 -24.359 12.836 1 74.44 91 GLY A CA 1
ATOM 726 C C . GLY A 1 91 ? 5.156 -22.906 12.844 1 74.44 91 GLY A C 1
ATOM 727 O O . GLY A 1 91 ? 5.793 -22.438 13.789 1 74.44 91 GLY A O 1
ATOM 728 N N . GLY A 1 92 ? 4.949 -22.266 11.742 1 73.88 92 GLY A N 1
ATOM 729 C CA . GLY A 1 92 ? 5.09 -20.812 11.719 1 73.88 92 GLY A CA 1
ATOM 730 C C . GLY A 1 92 ? 6.531 -20.359 11.594 1 73.88 92 GLY A C 1
ATOM 731 O O . GLY A 1 92 ? 6.836 -19.188 11.836 1 73.88 92 GLY A O 1
ATOM 732 N N . GLN A 1 93 ? 7.398 -21.266 11.148 1 81.19 93 GLN A N 1
ATOM 733 C CA . GLN A 1 93 ? 8.812 -20.891 11.18 1 81.19 93 GLN A CA 1
ATOM 734 C C . GLN A 1 93 ? 9.297 -20.453 9.805 1 81.19 93 GLN A C 1
ATOM 736 O O . GLN A 1 93 ? 10.383 -19.891 9.672 1 81.19 93 GLN A O 1
ATOM 741 N N . GLY A 1 94 ? 8.508 -20.672 8.805 1 90.88 94 GLY A N 1
ATOM 742 C CA . GLY A 1 94 ? 8.906 -20.25 7.469 1 90.88 94 GLY A CA 1
ATOM 743 C C . GLY A 1 94 ? 8.727 -18.766 7.223 1 90.88 94 GLY A C 1
ATOM 744 O O . GLY A 1 94 ? 8.258 -18.047 8.102 1 90.88 94 GLY A O 1
ATOM 745 N N . ASP A 1 95 ? 9.234 -18.25 6.098 1 95.06 95 ASP A N 1
ATOM 746 C CA . ASP A 1 95 ? 9.133 -16.844 5.754 1 95.06 95 ASP A CA 1
ATOM 747 C C . ASP A 1 95 ? 7.691 -16.469 5.402 1 95.06 95 ASP A C 1
ATOM 749 O O . ASP A 1 95 ? 7.133 -16.969 4.43 1 95.06 95 ASP A O 1
ATOM 753 N N . PRO A 1 96 ? 7.039 -15.641 6.23 1 96.69 96 PRO A N 1
ATOM 754 C CA . PRO A 1 96 ? 5.633 -15.305 6.012 1 96.69 96 PRO A CA 1
ATOM 755 C C . PRO A 1 96 ? 5.414 -14.492 4.738 1 96.69 96 PRO A C 1
ATOM 757 O O . PRO A 1 96 ? 4.27 -14.211 4.367 1 96.69 96 PRO A O 1
ATOM 760 N N . ARG A 1 97 ? 6.434 -14.148 3.982 1 97.19 97 ARG A N 1
ATOM 761 C CA . ARG A 1 97 ? 6.324 -13.367 2.758 1 97.19 97 ARG A CA 1
ATOM 762 C C . ARG A 1 97 ? 6.141 -14.266 1.542 1 97.19 97 ARG A C 1
ATOM 764 O O . ARG A 1 97 ? 5.777 -13.797 0.462 1 97.19 97 ARG A O 1
ATOM 771 N N . SER A 1 98 ? 6.418 -15.531 1.705 1 98.19 98 SER A N 1
ATOM 772 C CA . SER A 1 98 ? 6.129 -16.484 0.643 1 98.19 98 SER A CA 1
ATOM 773 C C . SER A 1 98 ? 4.629 -16.672 0.455 1 98.19 98 SER A C 1
ATOM 775 O O . SER A 1 98 ? 3.871 -16.672 1.429 1 98.19 98 SER A O 1
ATOM 777 N N . LEU A 1 99 ? 4.273 -16.922 -0.804 1 98.56 99 LEU A N 1
ATOM 778 C CA . LEU A 1 99 ? 2.861 -16.875 -1.162 1 98.56 99 LEU A CA 1
ATOM 779 C C . LEU A 1 99 ? 2.461 -18.094 -1.973 1 98.56 99 LEU A C 1
ATOM 781 O O . LEU A 1 99 ? 3.256 -18.609 -2.76 1 98.56 99 LEU A O 1
ATOM 785 N N . CYS A 1 100 ? 1.229 -18.5 -1.77 1 98.69 100 CYS A N 1
ATOM 786 C CA . CYS A 1 100 ? 0.605 -19.531 -2.602 1 98.69 100 CYS A CA 1
ATOM 787 C C . CYS A 1 100 ? -0.755 -19.062 -3.109 1 98.69 100 CYS A C 1
ATOM 789 O O . CYS A 1 100 ? -1.602 -18.625 -2.324 1 98.69 100 CYS A O 1
ATOM 791 N N . PHE A 1 101 ? -0.919 -19.078 -4.414 1 98.88 101 PHE A N 1
ATOM 792 C CA . PHE A 1 101 ? -2.184 -18.734 -5.055 1 98.88 101 PHE A CA 1
ATOM 793 C C . PHE A 1 101 ? -2.867 -19.984 -5.594 1 98.88 101 PHE A C 1
ATOM 795 O O . PHE A 1 101 ? -2.25 -20.781 -6.309 1 98.88 101 PHE A O 1
ATOM 802 N N . ARG A 1 102 ? -4.09 -20.172 -5.281 1 98.81 102 ARG A N 1
ATOM 803 C CA . ARG A 1 102 ? -4.879 -21.281 -5.805 1 98.81 102 ARG A CA 1
ATOM 804 C C . ARG A 1 102 ? -6.125 -20.766 -6.527 1 98.81 102 ARG A C 1
ATOM 806 O O . ARG A 1 102 ? -7.004 -20.172 -5.91 1 98.81 102 ARG A O 1
ATOM 813 N N . PHE A 1 103 ? -6.156 -21 -7.801 1 98.81 103 PHE A N 1
ATOM 814 C CA . PHE A 1 103 ? -7.312 -20.672 -8.633 1 98.81 103 PHE A CA 1
ATOM 815 C C . PHE A 1 103 ? -8.125 -21.938 -8.938 1 98.81 103 PHE A C 1
ATOM 817 O O . PHE A 1 103 ? -7.57 -22.938 -9.383 1 98.81 103 PHE A O 1
ATOM 824 N N . GLU A 1 104 ? -9.328 -21.891 -8.68 1 98.75 104 GLU A N 1
ATOM 825 C CA . GLU A 1 104 ? -10.234 -22.969 -9.086 1 98.75 104 GLU A CA 1
ATOM 826 C C . GLU A 1 104 ? -11.141 -22.516 -10.227 1 98.75 104 GLU A C 1
ATOM 828 O O . GLU A 1 104 ? -11.656 -21.391 -10.227 1 98.75 104 GLU A O 1
ATOM 833 N N . PHE A 1 105 ? -11.266 -23.406 -11.18 1 98.56 105 PHE A N 1
ATOM 834 C CA . PHE A 1 105 ? -12.031 -23.062 -12.367 1 98.56 105 PHE A CA 1
ATOM 835 C C . PHE A 1 105 ? -13.133 -24.094 -12.617 1 98.56 105 PHE A C 1
ATOM 837 O O . PHE A 1 105 ? -12.922 -25.297 -12.422 1 98.56 105 PHE A O 1
ATOM 844 N N . ASN A 1 106 ? -14.219 -23.594 -13.055 1 98 106 ASN A N 1
ATOM 845 C CA . ASN A 1 106 ? -15.211 -24.453 -13.68 1 98 106 ASN A CA 1
ATOM 846 C C . ASN A 1 106 ? -14.766 -24.906 -15.07 1 98 106 ASN A C 1
ATOM 848 O O . ASN A 1 106 ? -13.797 -24.375 -15.617 1 98 106 ASN A O 1
ATOM 852 N N . GLU A 1 107 ? -15.508 -25.938 -15.523 1 97.88 107 GLU A N 1
ATOM 853 C CA . GLU A 1 107 ? -15.188 -26.391 -16.875 1 97.88 107 GLU A CA 1
ATOM 854 C C . GLU A 1 107 ? -15.211 -25.219 -17.859 1 97.88 107 GLU A C 1
ATOM 856 O O . GLU A 1 107 ? -16.094 -24.375 -17.812 1 97.88 107 GLU A O 1
ATOM 861 N N . ASN A 1 108 ? -14.234 -25.219 -18.812 1 98.06 108 ASN A N 1
ATOM 862 C CA . ASN A 1 108 ? -14.141 -24.141 -19.797 1 98.06 108 ASN A CA 1
ATOM 863 C C . ASN A 1 108 ? -13.523 -24.625 -21.109 1 98.06 108 ASN A C 1
ATOM 865 O O . ASN A 1 108 ? -13.133 -25.797 -21.219 1 98.06 108 ASN A O 1
ATOM 869 N N . GLU A 1 109 ? -13.367 -23.797 -22.062 1 97.31 109 GLU A N 1
ATOM 870 C CA . GLU A 1 109 ? -12.969 -24.219 -23.406 1 97.31 109 GLU A CA 1
ATOM 871 C C . GLU A 1 109 ? -11.461 -24.125 -23.594 1 97.31 109 GLU A C 1
ATOM 873 O O . GLU A 1 109 ? -10.922 -24.609 -24.594 1 97.31 109 GLU A O 1
ATOM 878 N N . HIS A 1 110 ? -10.781 -23.625 -22.625 1 98.56 110 HIS A N 1
ATOM 879 C CA . HIS A 1 110 ? -9.375 -23.312 -22.859 1 98.56 110 HIS A CA 1
ATOM 880 C C . HIS A 1 110 ? -8.469 -24.406 -22.312 1 98.56 110 HIS A C 1
ATOM 882 O O . HIS A 1 110 ? -7.473 -24.781 -22.938 1 98.56 110 HIS A O 1
ATOM 888 N N . PHE A 1 111 ? -8.758 -24.984 -21.141 1 98.75 111 PHE A N 1
ATOM 889 C CA . PHE A 1 111 ? -7.863 -25.969 -20.562 1 98.75 111 PHE A CA 1
ATOM 890 C C . PHE A 1 111 ? -8.641 -26.969 -19.703 1 98.75 111 PHE A C 1
ATOM 892 O O . PHE A 1 111 ? -9.82 -26.766 -19.422 1 98.75 111 PHE A O 1
ATOM 899 N N . GLU A 1 112 ? -7.984 -28.031 -19.25 1 98.5 112 GLU A N 1
ATOM 900 C CA . GLU A 1 112 ? -8.625 -29.156 -18.547 1 98.5 112 GLU A CA 1
ATOM 901 C C . GLU A 1 112 ? -8.492 -29 -17.031 1 98.5 112 GLU A C 1
ATOM 903 O O . GLU A 1 112 ? -9.281 -29.594 -16.281 1 98.5 112 GLU A O 1
ATOM 908 N N . ASP A 1 113 ? -7.559 -28.219 -16.609 1 98.44 113 ASP A N 1
ATOM 909 C CA . ASP A 1 113 ? -7.273 -28.094 -15.18 1 98.44 113 ASP A CA 1
ATOM 910 C C . ASP A 1 113 ? -8.461 -27.484 -14.438 1 98.44 113 ASP A C 1
ATOM 912 O O . ASP A 1 113 ? -9.031 -26.484 -14.891 1 98.44 113 ASP A O 1
ATOM 916 N N . THR A 1 114 ? -8.773 -28.062 -13.312 1 98.38 114 THR A N 1
ATOM 917 C CA . THR A 1 114 ? -9.82 -27.5 -12.477 1 98.38 114 THR A CA 1
ATOM 918 C C . THR A 1 114 ? -9.219 -26.625 -11.375 1 98.38 114 THR A C 1
ATOM 920 O O . THR A 1 114 ? -9.93 -25.859 -10.727 1 98.38 114 THR A O 1
ATOM 923 N N . MET A 1 115 ? -7.945 -26.797 -11.211 1 98.5 115 MET A N 1
ATOM 924 C CA . MET A 1 115 ? -7.234 -26.016 -10.195 1 98.5 115 MET A CA 1
ATOM 925 C C . MET A 1 115 ? -5.82 -25.672 -10.664 1 98.5 115 MET A C 1
ATOM 927 O O . MET A 1 115 ? -5.129 -26.531 -11.227 1 98.5 115 MET A O 1
ATOM 931 N N . LEU A 1 116 ? -5.391 -24.453 -10.578 1 98.75 116 LEU A N 1
ATOM 932 C CA . LEU A 1 116 ? -4.027 -24 -10.828 1 98.75 116 LEU A CA 1
ATOM 933 C C . LEU A 1 116 ? -3.416 -23.391 -9.57 1 98.75 116 LEU A C 1
ATOM 935 O O . LEU A 1 116 ? -3.982 -22.469 -8.977 1 98.75 116 LEU A O 1
ATOM 939 N N . GLU A 1 117 ? -2.334 -23.938 -9.125 1 98.75 117 GLU A N 1
ATOM 940 C CA . GLU A 1 117 ? -1.637 -23.469 -7.93 1 98.75 117 GLU A CA 1
ATOM 941 C C . GLU A 1 117 ? -0.28 -22.859 -8.281 1 98.75 117 GLU A C 1
ATOM 943 O O . GLU A 1 117 ? 0.534 -23.5 -8.953 1 98.75 117 GLU A O 1
ATOM 948 N N . LYS A 1 118 ? -0.027 -21.625 -7.926 1 98.88 118 LYS A N 1
ATOM 949 C CA . LYS A 1 118 ? 1.238 -20.938 -8.156 1 98.88 118 LYS A CA 1
ATOM 950 C C . LYS A 1 118 ? 1.871 -20.5 -6.84 1 98.88 118 LYS A C 1
ATOM 952 O O . LYS A 1 118 ? 1.246 -19.781 -6.051 1 98.88 118 LYS A O 1
ATOM 957 N N . LYS A 1 119 ? 3.094 -20.875 -6.59 1 98.69 119 LYS A N 1
ATOM 958 C CA . LYS A 1 119 ? 3.807 -20.547 -5.352 1 98.69 119 LYS A CA 1
ATOM 959 C C . LYS A 1 119 ? 4.941 -19.562 -5.609 1 98.69 119 LYS A C 1
ATOM 961 O O . LYS A 1 119 ? 5.562 -19.594 -6.672 1 98.69 119 LYS A O 1
ATOM 966 N N . PHE A 1 120 ? 5.152 -18.719 -4.723 1 98.75 120 PHE A N 1
ATOM 967 C CA . PHE A 1 120 ? 6.266 -17.781 -4.68 1 98.75 120 PHE A CA 1
ATOM 968 C C . PHE A 1 120 ? 7.043 -17.922 -3.377 1 98.75 120 PHE A C 1
ATOM 970 O O . PHE A 1 120 ? 6.453 -17.953 -2.293 1 98.75 120 PHE A O 1
ATOM 977 N N . TRP A 1 121 ? 8.344 -18.016 -3.457 1 98.44 121 TRP A N 1
ATOM 978 C CA . TRP A 1 121 ? 9.211 -18.125 -2.287 1 98.44 121 TRP A CA 1
ATOM 979 C C . TRP A 1 121 ? 10.039 -16.859 -2.113 1 98.44 121 TRP A C 1
ATOM 981 O O . TRP A 1 121 ? 10.633 -16.359 -3.072 1 98.44 121 TRP A O 1
ATOM 991 N N . GLN A 1 122 ? 10.008 -16.359 -0.898 1 98 122 GLN A N 1
ATOM 992 C CA . GLN A 1 122 ? 10.93 -15.273 -0.566 1 98 122 GLN A CA 1
ATOM 993 C C . GLN A 1 122 ? 12.375 -15.773 -0.518 1 98 122 GLN A C 1
ATOM 995 O O . GLN A 1 122 ? 12.664 -16.766 0.156 1 98 122 GLN A O 1
ATOM 1000 N N . ARG A 1 123 ? 13.266 -15.102 -1.322 1 97.94 123 ARG A N 1
ATOM 1001 C CA . ARG A 1 123 ? 14.672 -15.5 -1.371 1 97.94 123 ARG A CA 1
ATOM 1002 C C . ARG A 1 123 ? 15.586 -14.297 -1.21 1 97.94 123 ARG A C 1
ATOM 1004 O O . ARG A 1 123 ? 15.18 -13.156 -1.475 1 97.94 123 ARG A O 1
ATOM 1011 N N . ARG A 1 124 ? 16.703 -14.562 -0.696 1 96.62 124 ARG A N 1
ATOM 1012 C CA . ARG A 1 124 ? 17.797 -13.602 -0.628 1 96.62 124 ARG A CA 1
ATOM 1013 C C . ARG A 1 124 ? 19.047 -14.156 -1.305 1 96.62 124 ARG A C 1
ATOM 1015 O O . ARG A 1 124 ? 19.469 -15.281 -1.025 1 96.62 124 ARG A O 1
ATOM 1022 N N . SER A 1 125 ? 19.641 -13.352 -2.203 1 95.81 125 SER A N 1
ATOM 1023 C CA . SER A 1 125 ? 20.844 -13.781 -2.883 1 95.81 125 SER A CA 1
ATOM 1024 C C . SER A 1 125 ? 22.094 -13.398 -2.088 1 95.81 125 SER A C 1
ATOM 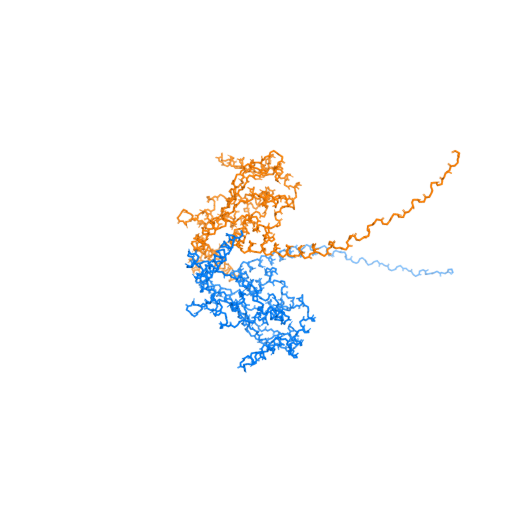1026 O O . SER A 1 125 ? 22.016 -12.594 -1.16 1 95.81 125 SER A O 1
ATOM 1028 N N . LYS A 1 126 ? 23.25 -13.914 -2.502 1 92.25 126 LYS A N 1
ATOM 1029 C CA . LYS A 1 126 ? 24.531 -13.609 -1.871 1 92.25 126 LYS A CA 1
ATOM 1030 C C . LYS A 1 126 ? 24.922 -12.148 -2.098 1 92.25 126 LYS A C 1
ATOM 1032 O O . LYS A 1 126 ? 25.594 -11.539 -1.266 1 92.25 126 LYS A O 1
ATOM 1037 N N . SER A 1 127 ? 24.406 -11.586 -3.168 1 90.25 127 SER A N 1
ATOM 1038 C CA . SER A 1 127 ? 24.719 -10.203 -3.514 1 90.25 127 SER A CA 1
ATOM 1039 C C . SER A 1 127 ? 23.828 -9.227 -2.76 1 90.25 127 SER A C 1
ATOM 1041 O O . SER A 1 127 ? 23.969 -8.008 -2.898 1 90.25 127 SER A O 1
ATOM 1043 N N . GLY A 1 128 ? 22.828 -9.711 -2.082 1 89.75 128 GLY A N 1
ATOM 1044 C CA . GLY A 1 128 ? 22 -8.836 -1.256 1 89.75 128 GLY A CA 1
ATOM 1045 C C . GLY A 1 128 ? 20.609 -8.625 -1.814 1 89.75 128 GLY A C 1
ATOM 1046 O O . GLY A 1 128 ? 19.75 -8.023 -1.158 1 89.75 128 GLY A O 1
ATOM 1047 N N . TRP A 1 129 ? 20.406 -9.117 -3.037 1 93 129 TRP A N 1
ATOM 1048 C CA . TRP A 1 129 ? 19.062 -9.023 -3.6 1 93 129 TRP A CA 1
ATOM 1049 C C . TRP A 1 129 ? 18.078 -9.844 -2.779 1 93 129 TRP A C 1
ATOM 1051 O O . TRP A 1 129 ? 18.406 -10.938 -2.307 1 93 129 TRP A O 1
ATOM 1061 N N . SER A 1 130 ? 16.906 -9.32 -2.627 1 95.88 130 SER A N 1
ATOM 1062 C CA . SER A 1 130 ? 15.82 -10.031 -1.972 1 95.88 130 SER A CA 1
ATOM 1063 C C . SER A 1 130 ? 14.508 -9.844 -2.725 1 95.88 130 SER A C 1
ATOM 1065 O O . SER A 1 130 ? 14.211 -8.75 -3.201 1 95.88 130 SER A O 1
ATOM 1067 N N . GLY A 1 131 ? 13.758 -10.93 -2.908 1 96.81 131 GLY A N 1
ATOM 1068 C CA . GLY A 1 131 ? 12.492 -10.875 -3.619 1 96.81 131 GLY A CA 1
ATOM 1069 C C . GLY A 1 131 ? 11.82 -12.234 -3.736 1 96.81 131 GLY A C 1
ATOM 1070 O O . GLY A 1 131 ? 12.18 -13.172 -3.027 1 96.81 131 GLY A O 1
ATOM 1071 N N . LEU A 1 132 ? 10.797 -12.281 -4.578 1 98.44 132 LEU A N 1
ATOM 1072 C CA . LEU A 1 132 ? 10.016 -13.5 -4.758 1 98.44 132 LEU A CA 1
ATOM 1073 C C . LEU A 1 132 ? 10.469 -14.258 -6 1 98.44 132 LEU A C 1
ATOM 1075 O O . LEU A 1 132 ? 10.625 -13.672 -7.07 1 98.44 132 LEU A O 1
ATOM 1079 N N . VAL A 1 133 ? 10.711 -15.531 -5.805 1 98 133 VAL A N 1
ATOM 1080 C CA . VAL A 1 133 ? 10.984 -16.438 -6.922 1 98 133 VAL A CA 1
ATOM 1081 C C . VAL A 1 133 ? 9.875 -17.469 -7.039 1 98 133 VAL A C 1
ATOM 1083 O O . VAL A 1 133 ? 9.109 -17.688 -6.09 1 98 133 VAL A O 1
ATOM 1086 N N . SER A 1 134 ? 9.812 -18.062 -8.195 1 98.44 134 SER A N 1
ATOM 1087 C CA . SER A 1 134 ? 8.734 -19.016 -8.438 1 98.44 134 SER A CA 1
ATOM 1088 C C . SER A 1 134 ? 9.172 -20.125 -9.391 1 98.44 134 SER A C 1
ATOM 1090 O O . SER A 1 134 ? 10.367 -20.297 -9.633 1 98.44 134 SER A O 1
ATOM 1092 N N . GLU A 1 135 ? 8.281 -21.031 -9.656 1 97.88 135 GLU A N 1
ATOM 1093 C CA . GLU A 1 135 ? 8.422 -22.109 -10.633 1 97.88 135 GLU A CA 1
ATOM 1094 C C . GLU A 1 135 ? 7.262 -22.109 -11.625 1 97.88 135 GLU A C 1
ATOM 1096 O O . GLU A 1 135 ? 6.133 -21.766 -11.266 1 97.88 135 GLU A O 1
ATOM 1101 N N . PRO A 1 136 ? 7.613 -22.406 -12.867 1 98 136 PRO A N 1
ATOM 1102 C CA . PRO A 1 136 ? 6.516 -22.406 -13.836 1 98 136 PRO A CA 1
ATOM 1103 C C . PRO A 1 136 ? 5.492 -23.5 -13.57 1 98 136 PRO A C 1
ATOM 1105 O O . PRO A 1 136 ? 5.855 -24.594 -13.117 1 98 136 PRO A O 1
ATOM 1108 N N . VAL A 1 137 ? 4.273 -23.219 -13.812 1 98.38 137 VAL A N 1
ATOM 1109 C CA . VAL A 1 137 ? 3.152 -24.141 -13.68 1 98.38 137 VAL A CA 1
ATOM 1110 C C . VAL A 1 137 ? 2.609 -24.5 -15.062 1 98.38 137 VAL A C 1
ATOM 1112 O O . VAL A 1 137 ? 2.389 -23.625 -15.898 1 98.38 137 VAL A O 1
ATOM 1115 N N . GLU A 1 138 ? 2.438 -25.719 -15.266 1 96.12 138 GLU A N 1
ATOM 1116 C CA . GLU A 1 138 ? 1.885 -26.172 -16.531 1 96.12 138 GLU A CA 1
ATOM 1117 C C . GLU A 1 138 ? 0.363 -26.062 -16.547 1 96.12 138 GLU A C 1
ATOM 1119 O O . GLU A 1 138 ? -0.292 -26.344 -15.539 1 96.12 138 GLU A O 1
ATOM 1124 N N . ILE A 1 139 ? -0.115 -25.609 -17.641 1 98.56 139 ILE A N 1
ATOM 1125 C CA . ILE A 1 139 ? -1.552 -25.609 -17.891 1 98.56 139 ILE A CA 1
ATOM 1126 C C . ILE A 1 139 ? -1.866 -26.578 -19.031 1 98.56 139 ILE A C 1
ATOM 1128 O O . ILE A 1 139 ? -1.196 -26.562 -20.062 1 98.56 139 ILE A O 1
ATOM 1132 N N . ARG A 1 140 ? -2.867 -27.516 -18.828 1 98.31 140 ARG A N 1
ATOM 1133 C CA . ARG A 1 140 ? -3.252 -28.484 -19.828 1 98.31 140 ARG A CA 1
ATOM 1134 C C . ARG A 1 140 ? -4.25 -27.891 -20.812 1 98.31 140 ARG A C 1
ATOM 1136 O O . ARG A 1 140 ? -5.441 -28.203 -20.766 1 98.31 140 ARG A O 1
ATOM 1143 N N . TRP A 1 141 ? -3.699 -27.234 -21.781 1 98.56 141 TRP A N 1
ATOM 1144 C CA . TRP A 1 141 ? -4.504 -26.5 -22.766 1 98.56 141 TRP A CA 1
ATOM 1145 C C . TRP A 1 141 ? -5.23 -27.469 -23.688 1 98.56 141 TRP A C 1
ATOM 1147 O O . TRP A 1 141 ? -4.66 -28.469 -24.125 1 98.56 141 TRP A O 1
ATOM 1157 N N . LYS A 1 142 ? -6.453 -27.188 -23.922 1 98.19 142 LYS A N 1
ATOM 1158 C CA . LYS A 1 142 ? -7.156 -27.875 -25 1 98.19 142 LYS A CA 1
ATOM 1159 C C . LYS A 1 142 ? -6.617 -27.453 -26.359 1 98.19 142 LYS A C 1
ATOM 1161 O O . LYS A 1 142 ? -6.02 -26.391 -26.5 1 98.19 142 LYS A O 1
ATOM 1166 N N . LYS A 1 143 ? -6.82 -28.266 -27.375 1 97.19 143 LYS A N 1
ATOM 1167 C CA . LYS A 1 143 ? -6.254 -28.047 -28.703 1 97.19 143 LYS A CA 1
ATOM 1168 C C . LYS A 1 143 ? -6.668 -26.688 -29.266 1 97.19 143 LYS A C 1
ATOM 1170 O O . LYS A 1 143 ? -7.859 -26.391 -29.375 1 97.19 143 LYS A O 1
ATOM 1175 N N . GLY A 1 144 ? -5.629 -25.875 -29.516 1 96.81 144 GLY A N 1
ATOM 1176 C CA . GLY A 1 144 ? -5.855 -24.594 -30.156 1 96.81 144 GLY A CA 1
ATOM 1177 C C . GLY A 1 144 ? -6.387 -23.531 -29.219 1 96.81 144 GLY A C 1
ATOM 1178 O O . GLY A 1 144 ? -6.789 -22.453 -29.641 1 96.81 144 GLY A O 1
ATOM 1179 N N . LYS A 1 145 ? -6.414 -23.734 -27.938 1 97.81 145 LYS A N 1
ATOM 1180 C CA . LYS A 1 145 ? -7.078 -22.828 -27 1 97.81 145 LYS A CA 1
ATOM 1181 C C . LYS A 1 145 ? -6.082 -22.219 -26.016 1 97.81 145 LYS A C 1
ATOM 1183 O O . LYS A 1 145 ? -6.477 -21.641 -25 1 97.81 145 LYS A O 1
ATOM 1188 N N . ASP A 1 146 ? -4.777 -22.375 -26.359 1 97.38 146 ASP A N 1
ATOM 1189 C CA . ASP A 1 146 ? -3.713 -21.844 -25.516 1 97.38 146 ASP A CA 1
ATOM 1190 C C . ASP A 1 146 ? -3.65 -20.328 -25.594 1 97.38 146 ASP A C 1
ATOM 1192 O O . ASP A 1 146 ? -3.223 -19.766 -26.609 1 97.38 146 ASP A O 1
ATOM 1196 N N . LEU A 1 147 ? -3.967 -19.641 -24.5 1 96.94 147 LEU A N 1
ATOM 1197 C CA . LEU A 1 147 ? -4.008 -18.172 -24.469 1 96.94 147 LEU A CA 1
ATOM 1198 C C . LEU A 1 147 ? -2.6 -17.594 -24.469 1 96.94 147 LEU A C 1
ATOM 1200 O O . LEU A 1 147 ? -2.416 -16.406 -24.719 1 96.94 147 LEU A O 1
ATOM 1204 N N . THR A 1 148 ? -1.594 -18.406 -24.203 1 95.81 148 THR A N 1
ATOM 1205 C CA . THR A 1 148 ? -0.224 -17.922 -24.109 1 95.81 148 THR A CA 1
ATOM 1206 C C . THR A 1 148 ? 0.518 -18.156 -25.422 1 95.81 148 THR A C 1
ATOM 1208 O O . THR A 1 148 ? 1.716 -17.875 -25.531 1 95.81 148 THR A O 1
ATOM 1211 N N . GLY A 1 149 ? -0.115 -18.781 -26.359 1 92.38 149 GLY A N 1
ATOM 1212 C CA . GLY A 1 149 ? 0.481 -19.016 -27.656 1 92.38 149 GLY A CA 1
ATOM 1213 C C . GLY A 1 149 ? 1.68 -19.938 -27.609 1 92.38 149 GLY A C 1
ATOM 1214 O O . GLY A 1 149 ? 2.631 -19.781 -28.375 1 92.38 149 GLY A O 1
ATOM 1215 N N . GLY A 1 150 ? 1.694 -20.781 -26.672 1 93.06 150 GLY A N 1
ATOM 1216 C CA . GLY A 1 150 ? 2.766 -21.766 -26.578 1 93.06 150 GLY A CA 1
ATOM 1217 C C . GLY A 1 150 ? 3.898 -21.312 -25.656 1 93.06 150 GLY A C 1
ATOM 1218 O O . GLY A 1 150 ? 4.809 -22.094 -25.375 1 93.06 150 GLY A O 1
ATOM 1219 N N . LEU A 1 151 ? 3.863 -20.141 -25.219 1 93.69 151 LEU A N 1
ATOM 1220 C CA . LEU A 1 151 ? 4.934 -19.562 -24.406 1 93.69 151 LEU A CA 1
ATOM 1221 C C . LEU A 1 151 ? 5.09 -20.344 -23.094 1 93.69 151 LEU A C 1
ATOM 1223 O O . LEU A 1 151 ? 6.207 -20.672 -22.703 1 93.69 151 LEU A O 1
ATOM 1227 N N . LEU A 1 152 ? 4.004 -20.609 -22.406 1 95.88 152 LEU A N 1
ATOM 1228 C CA . LEU A 1 152 ? 4.047 -21.297 -21.125 1 95.88 152 LEU A CA 1
ATOM 1229 C C . LEU A 1 152 ? 4.699 -22.672 -21.266 1 95.88 152 LEU A C 1
ATOM 1231 O O . LEU A 1 152 ? 5.531 -23.062 -20.438 1 95.88 152 LEU A O 1
ATOM 1235 N N . GLY A 1 153 ? 4.316 -23.359 -22.328 1 94.31 153 GLY A N 1
ATOM 1236 C CA . GLY A 1 153 ? 4.922 -24.656 -22.594 1 94.31 153 GLY A CA 1
ATOM 1237 C C . GLY A 1 153 ? 6.422 -24.578 -22.812 1 94.31 153 GLY A C 1
ATOM 1238 O O . GLY A 1 153 ? 7.168 -25.438 -22.328 1 94.31 153 GLY A O 1
ATOM 1239 N N . THR A 1 154 ? 6.852 -23.594 -23.531 1 94.06 154 THR A N 1
ATOM 1240 C CA . THR A 1 154 ? 8.273 -23.422 -23.812 1 94.06 154 THR A CA 1
ATOM 1241 C C . THR A 1 154 ? 9.039 -23.109 -22.531 1 94.06 154 THR A C 1
ATOM 1243 O O . THR A 1 154 ? 10.133 -23.641 -22.312 1 94.06 154 THR A O 1
ATOM 1246 N N . VAL A 1 155 ? 8.5 -22.266 -21.672 1 95.81 155 VAL A N 1
ATOM 1247 C CA . VAL A 1 155 ? 9.125 -21.938 -20.391 1 95.81 155 VAL A CA 1
ATOM 1248 C C . VAL A 1 155 ? 9.289 -23.203 -19.547 1 95.81 155 VAL A C 1
ATOM 1250 O O . VAL A 1 155 ? 10.336 -23.406 -18.938 1 95.81 155 VAL A O 1
ATOM 1253 N N . LYS A 1 156 ? 8.242 -24.031 -19.5 1 95.62 156 LYS A N 1
ATOM 1254 C CA . LYS A 1 156 ? 8.273 -25.266 -18.734 1 95.62 156 LYS A CA 1
ATOM 1255 C C . LYS A 1 156 ? 9.367 -26.203 -19.234 1 95.62 156 LYS A C 1
ATOM 1257 O O . LYS A 1 156 ? 10.094 -26.797 -18.438 1 95.62 156 LYS A O 1
ATOM 1262 N N . LYS A 1 157 ? 9.508 -26.266 -20.531 1 93.88 157 LYS A N 1
ATOM 1263 C CA . LYS A 1 157 ? 10.539 -27.094 -21.141 1 93.88 157 LYS A CA 1
ATOM 1264 C C . LYS A 1 157 ? 11.938 -26.609 -20.75 1 93.88 157 LYS A C 1
ATOM 1266 O O . LYS A 1 157 ? 12.789 -27.422 -20.359 1 93.88 157 LYS A O 1
ATOM 1271 N N . VAL A 1 158 ? 12.141 -25.359 -20.891 1 93.19 158 VAL A N 1
ATOM 1272 C CA . VAL A 1 158 ? 13.43 -24.766 -20.547 1 93.19 158 VAL A CA 1
ATOM 1273 C C . VAL A 1 158 ? 13.734 -24.969 -19.062 1 93.19 158 VAL A C 1
ATOM 1275 O O . VAL A 1 158 ? 14.852 -25.344 -18.703 1 93.19 158 VAL A O 1
ATOM 1278 N N . TRP A 1 159 ? 12.781 -24.75 -18.203 1 94.44 159 TRP A N 1
ATOM 1279 C CA . TRP A 1 159 ? 12.922 -24.938 -16.75 1 94.44 159 TRP A CA 1
ATOM 1280 C C . TRP A 1 159 ? 13.305 -26.359 -16.422 1 94.44 159 TRP A C 1
ATOM 1282 O O . TRP A 1 159 ? 14.242 -26.609 -15.648 1 94.44 159 TRP A O 1
ATOM 1292 N N . ASP A 1 160 ? 12.625 -27.312 -17 1 93.94 160 ASP A N 1
ATOM 1293 C CA . ASP A 1 160 ? 12.883 -28.734 -16.734 1 93.94 160 ASP A CA 1
ATOM 1294 C C . ASP A 1 160 ? 14.297 -29.125 -17.172 1 93.94 160 ASP A C 1
ATOM 1296 O O . ASP A 1 160 ? 14.969 -29.875 -16.469 1 93.94 160 ASP A O 1
ATOM 1300 N N . ALA A 1 161 ? 14.68 -28.594 -18.266 1 90.44 161 ALA A N 1
ATOM 1301 C CA . ALA A 1 161 ? 16.031 -28.859 -18.75 1 90.44 161 ALA A CA 1
ATOM 1302 C C . ALA A 1 161 ? 17.078 -28.297 -17.797 1 90.44 161 ALA A C 1
ATOM 1304 O O . ALA A 1 161 ? 18.078 -28.953 -17.5 1 90.44 161 ALA A O 1
ATOM 1305 N N . ARG A 1 162 ? 16.797 -27.109 -17.281 1 88.25 162 ARG A N 1
ATOM 1306 C CA . ARG A 1 162 ? 17.719 -26.484 -16.344 1 88.25 162 ARG A CA 1
ATOM 1307 C C . ARG A 1 162 ? 17.781 -27.25 -15.039 1 88.25 162 ARG A C 1
ATOM 1309 O O . ARG A 1 162 ? 18.859 -27.406 -14.453 1 88.25 162 ARG A O 1
ATOM 1316 N N . GLN A 1 163 ? 16.688 -27.75 -14.57 1 89.5 163 GLN A N 1
ATOM 1317 C CA . GLN A 1 163 ? 16.625 -28.516 -13.336 1 89.5 163 GLN A CA 1
ATOM 1318 C C . GLN A 1 163 ? 17.406 -29.828 -13.469 1 89.5 163 GLN A C 1
ATOM 1320 O O . GLN A 1 163 ? 18.094 -30.234 -12.531 1 89.5 163 GLN A O 1
ATOM 1325 N N . THR A 1 164 ? 17.266 -30.391 -14.633 1 89.19 164 THR A N 1
ATOM 1326 C CA . THR A 1 164 ? 17.953 -31.656 -14.891 1 89.19 164 THR A CA 1
ATOM 1327 C C . THR A 1 164 ? 19.469 -31.453 -14.93 1 89.19 164 THR A C 1
ATOM 1329 O O . THR A 1 164 ? 20.219 -32.25 -14.375 1 89.19 164 THR A O 1
ATOM 1332 N N . LYS A 1 165 ? 19.906 -30.406 -15.508 1 83.88 165 LYS A N 1
ATOM 1333 C CA . LYS A 1 165 ? 21.328 -30.109 -15.578 1 83.88 165 LYS A CA 1
ATOM 1334 C C . LYS A 1 165 ? 21.891 -29.797 -14.195 1 83.88 165 LYS A C 1
ATOM 1336 O O . LYS A 1 165 ? 23.016 -30.219 -13.867 1 83.88 165 LYS A O 1
ATOM 1341 N N . ALA A 1 166 ? 21.188 -29.016 -13.406 1 82.75 166 ALA A N 1
ATOM 1342 C CA . ALA A 1 166 ? 21.625 -28.672 -12.055 1 82.75 166 ALA A CA 1
ATOM 1343 C C . ALA A 1 166 ? 21.766 -29.922 -11.188 1 82.75 166 ALA A C 1
ATOM 1345 O O . ALA A 1 166 ? 22.719 -30.031 -10.422 1 82.75 166 ALA A O 1
ATOM 1346 N N . LYS A 1 167 ? 20.953 -30.828 -11.305 1 83.44 167 LYS A N 1
ATOM 1347 C CA . LYS A 1 167 ? 20.984 -32.062 -10.531 1 83.44 167 LYS A CA 1
ATOM 1348 C C . LYS A 1 167 ? 22.188 -32.938 -10.922 1 83.44 167 LYS A C 1
ATOM 1350 O O . LYS A 1 167 ? 22.734 -33.656 -10.094 1 83.44 167 LYS A O 1
ATOM 1355 N N . ASN A 1 168 ? 22.516 -32.75 -12.203 1 81.69 168 ASN A N 1
ATOM 1356 C CA . ASN A 1 168 ? 23.625 -33.562 -12.719 1 81.69 168 ASN A CA 1
ATOM 1357 C C . ASN A 1 168 ? 24.969 -32.875 -12.523 1 81.69 168 ASN A C 1
ATOM 1359 O O . ASN A 1 168 ? 25.984 -33.344 -13.008 1 81.69 168 ASN A O 1
ATOM 1363 N N . GLY A 1 169 ? 24.953 -31.75 -11.781 1 70.75 169 GLY A N 1
ATOM 1364 C CA . GLY A 1 169 ? 26.172 -31.078 -11.375 1 70.75 169 GLY A CA 1
ATOM 1365 C C . GLY A 1 169 ? 26.781 -30.219 -12.469 1 70.75 169 GLY A C 1
ATOM 1366 O O . GLY A 1 169 ? 27.969 -29.875 -12.406 1 70.75 169 GLY A O 1
ATOM 1367 N N . HIS A 1 170 ? 26.125 -30.141 -13.641 1 66.38 170 HIS A N 1
ATOM 1368 C CA . HIS A 1 170 ? 26.656 -29.328 -14.734 1 66.38 170 HIS A CA 1
ATOM 1369 C C . HIS A 1 170 ? 25.797 -28.078 -14.953 1 66.38 170 HIS A C 1
ATOM 1371 O O . HIS A 1 170 ? 25.031 -28.016 -15.922 1 66.38 170 HIS A O 1
ATOM 1377 N N . PRO A 1 171 ? 25.828 -27.203 -14.055 1 61.19 171 PRO A N 1
ATOM 1378 C CA . PRO A 1 171 ? 24.922 -26.062 -14.234 1 61.19 171 PRO A CA 1
ATOM 1379 C C . PRO A 1 171 ? 25.234 -25.25 -15.492 1 61.19 171 PRO A C 1
ATOM 1381 O O . PRO A 1 171 ? 26.375 -25.25 -15.961 1 61.19 171 PRO A O 1
ATOM 1384 N N . ASN A 1 172 ? 24.25 -24.906 -16.25 1 55.97 172 ASN A N 1
ATOM 1385 C CA . ASN A 1 172 ? 24.344 -24.188 -17.516 1 55.97 172 ASN A CA 1
ATOM 1386 C C . ASN A 1 172 ? 25.297 -23.016 -17.422 1 55.97 172 ASN A C 1
ATOM 1388 O O . ASN A 1 172 ? 25.406 -22.359 -16.375 1 55.97 172 ASN A O 1
ATOM 1392 N N . ASN A 1 173 ? 26.281 -23.047 -18.312 1 55.06 173 ASN A N 1
ATOM 1393 C CA . ASN A 1 173 ? 27.062 -21.828 -18.5 1 55.06 173 ASN A CA 1
ATOM 1394 C C . ASN A 1 173 ? 26.172 -20.672 -18.953 1 55.06 173 ASN A C 1
ATOM 1396 O O . ASN A 1 173 ? 25.562 -20.75 -20.016 1 55.06 173 ASN A O 1
ATOM 1400 N N . PRO A 1 174 ? 25.859 -19.719 -18.047 1 56.81 174 PRO A N 1
ATOM 1401 C CA . PRO A 1 174 ? 24.938 -18.609 -18.375 1 56.81 174 PRO A CA 1
ATOM 1402 C C . PRO A 1 174 ? 25.281 -17.953 -19.703 1 56.81 174 PRO A C 1
ATOM 1404 O O . PRO A 1 174 ? 24.422 -17.281 -20.297 1 56.81 174 PRO A O 1
ATOM 1407 N N . GLN A 1 175 ? 26.531 -18.188 -20.25 1 58.34 175 GLN A N 1
ATOM 1408 C CA . GLN A 1 175 ? 26.984 -17.406 -21.391 1 58.34 175 GLN A CA 1
ATOM 1409 C C . GLN A 1 175 ? 26.484 -18 -22.703 1 58.34 175 GLN A C 1
ATOM 1411 O O . GLN A 1 175 ? 26.516 -17.328 -23.75 1 58.34 175 GLN A O 1
ATOM 1416 N N . GLU A 1 176 ? 25.875 -19.203 -22.703 1 71.88 176 GLU A N 1
ATOM 1417 C CA . GLU A 1 176 ? 25.406 -19.734 -23.984 1 71.88 176 GLU A CA 1
ATOM 1418 C C . GLU A 1 176 ? 23.984 -20.25 -23.875 1 71.88 176 GLU A C 1
ATOM 1420 O O . GLU A 1 176 ? 23.703 -21.188 -23.125 1 71.88 176 GLU A O 1
ATOM 1425 N N . LEU A 1 177 ? 23.109 -19.516 -24.562 1 83.25 177 LEU A N 1
ATOM 1426 C CA . LEU A 1 177 ? 21.703 -19.938 -24.578 1 83.25 177 LEU A CA 1
ATOM 1427 C C . LEU A 1 177 ? 21.531 -21.25 -25.328 1 83.25 177 LEU A C 1
ATOM 1429 O O . LEU A 1 177 ? 22.094 -21.422 -26.406 1 83.25 177 LEU A O 1
ATOM 1433 N N . THR A 1 178 ? 20.906 -22.219 -24.688 1 86.19 178 THR A N 1
ATOM 1434 C CA . THR A 1 178 ? 20.516 -23.453 -25.375 1 86.19 178 THR A CA 1
ATOM 1435 C C . THR A 1 178 ? 19.531 -23.172 -26.5 1 86.19 178 THR A C 1
ATOM 1437 O O . THR A 1 178 ? 18.969 -22.078 -26.578 1 86.19 178 THR A O 1
ATOM 1440 N N . PRO A 1 179 ? 19.453 -24.094 -27.453 1 87.19 179 PRO A N 1
ATOM 1441 C CA . PRO A 1 179 ? 18.484 -23.891 -28.531 1 87.19 179 PRO A CA 1
ATOM 1442 C C . PRO A 1 179 ? 17.078 -23.578 -28.016 1 87.19 179 PRO A C 1
ATOM 1444 O O . PRO A 1 179 ? 16.406 -22.719 -28.562 1 87.19 179 PRO A O 1
ATOM 1447 N N . ASP A 1 180 ? 16.672 -24.25 -26.969 1 87.31 180 ASP A N 1
ATOM 1448 C CA . ASP A 1 180 ? 15.352 -24.016 -26.406 1 87.31 180 ASP A CA 1
ATOM 1449 C C . ASP A 1 180 ? 15.258 -22.625 -25.781 1 87.31 180 ASP A C 1
ATOM 1451 O O . ASP A 1 180 ? 14.219 -21.969 -25.891 1 87.31 180 ASP A O 1
ATOM 1455 N N . GLU A 1 181 ? 16.281 -22.188 -25.219 1 90.06 181 GLU A N 1
ATOM 1456 C CA . GLU A 1 181 ? 16.328 -20.859 -24.609 1 90.06 181 GLU A CA 1
ATOM 1457 C C . GLU A 1 181 ? 16.297 -19.766 -25.688 1 90.06 181 GLU A C 1
ATOM 1459 O O . GLU A 1 181 ? 15.641 -18.734 -25.5 1 90.06 181 GLU A O 1
ATOM 1464 N N . ARG A 1 182 ? 16.969 -20.047 -26.734 1 90.12 182 ARG A N 1
ATOM 1465 C CA . ARG A 1 182 ? 16.938 -19.125 -27.859 1 90.12 182 ARG A CA 1
ATOM 1466 C C . ARG A 1 182 ? 15.539 -19.031 -28.453 1 90.12 182 ARG A C 1
ATOM 1468 O O . ARG A 1 182 ? 15.078 -17.938 -28.797 1 90.12 182 ARG A O 1
ATOM 1475 N N . ALA A 1 183 ? 14.969 -20.141 -28.547 1 88.88 183 ALA A N 1
ATOM 1476 C CA . ALA A 1 183 ? 13.602 -20.172 -29.062 1 88.88 183 ALA A CA 1
ATOM 1477 C C . ALA A 1 183 ? 12.648 -19.406 -28.141 1 88.88 183 ALA A C 1
ATOM 1479 O O . ALA A 1 183 ? 11.773 -18.688 -28.609 1 88.88 183 ALA A O 1
ATOM 1480 N N . LEU A 1 184 ? 12.828 -19.594 -26.891 1 91.5 184 LEU A N 1
ATOM 1481 C CA . LEU A 1 184 ? 12.008 -18.875 -25.922 1 91.5 184 LEU A CA 1
ATOM 1482 C C . LEU A 1 184 ? 12.211 -17.375 -26.031 1 91.5 184 LEU A C 1
ATOM 1484 O O . LEU A 1 184 ? 11.234 -16.609 -26.078 1 91.5 184 LEU A O 1
ATOM 1488 N N . LYS A 1 185 ? 13.43 -17.016 -26.109 1 90.69 185 LYS A N 1
ATOM 1489 C CA . LYS A 1 185 ? 13.75 -15.594 -26.25 1 90.69 185 LYS A CA 1
ATOM 1490 C C . LYS A 1 185 ? 13.086 -14.992 -27.484 1 90.69 185 LYS A C 1
ATOM 1492 O O . LYS A 1 185 ? 12.492 -13.914 -27.406 1 90.69 185 LYS A O 1
ATOM 1497 N N . LYS A 1 186 ? 13.164 -15.664 -28.578 1 89.5 186 LYS A N 1
ATOM 1498 C CA . LYS A 1 186 ? 12.562 -15.203 -29.828 1 89.5 186 LYS A CA 1
ATOM 1499 C C . LYS A 1 186 ? 11.047 -15.102 -29.703 1 89.5 186 LYS A C 1
ATOM 1501 O O . LYS A 1 186 ? 10.438 -14.148 -30.188 1 89.5 186 LYS A O 1
ATOM 1506 N N . LYS A 1 187 ? 10.477 -16.062 -29.062 1 88.88 187 LYS A N 1
ATOM 1507 C CA . LYS A 1 187 ? 9.031 -16.078 -28.891 1 88.88 187 LYS A CA 1
ATOM 1508 C C . LYS A 1 187 ? 8.578 -14.914 -28.016 1 88.88 187 LYS A C 1
ATOM 1510 O O . LYS A 1 187 ? 7.547 -14.289 -28.281 1 88.88 187 LYS A O 1
ATOM 1515 N N . ILE A 1 188 ? 9.297 -14.586 -26.969 1 89.81 188 ILE A N 1
ATOM 1516 C CA . ILE A 1 188 ? 8.984 -13.477 -26.078 1 89.81 188 ILE A CA 1
ATOM 1517 C C . ILE A 1 188 ? 9.055 -12.156 -26.844 1 89.81 188 ILE A C 1
ATOM 1519 O O . ILE A 1 188 ? 8.156 -11.312 -26.719 1 89.81 188 ILE A O 1
ATOM 1523 N N . GLU A 1 189 ? 10.055 -12.023 -27.656 1 86.62 189 GLU A N 1
ATOM 1524 C CA . GLU A 1 189 ? 10.258 -10.812 -28.438 1 86.62 189 GLU A CA 1
ATOM 1525 C C . GLU A 1 189 ? 9.133 -10.609 -29.453 1 86.62 189 GLU A C 1
ATOM 1527 O O . GLU A 1 189 ? 8.719 -9.484 -29.703 1 86.62 189 GLU A O 1
ATOM 1532 N N . ASN A 1 190 ? 8.664 -11.656 -29.969 1 85.44 190 ASN A N 1
ATOM 1533 C CA . ASN A 1 190 ? 7.633 -11.586 -30.984 1 85.44 190 ASN A CA 1
ATOM 1534 C C . ASN A 1 190 ? 6.266 -11.281 -30.375 1 85.44 190 ASN A C 1
ATOM 1536 O O . ASN A 1 190 ? 5.41 -10.68 -31.047 1 85.44 190 ASN A O 1
ATOM 1540 N N . THR A 1 191 ? 5.84 -11.719 -29.25 1 80.88 191 THR A N 1
ATOM 1541 C CA . THR A 1 191 ? 4.547 -11.516 -28.594 1 80.88 191 THR A CA 1
ATOM 1542 C C . THR A 1 191 ? 4.434 -10.102 -28.047 1 80.88 191 THR A C 1
ATOM 1544 O O . THR A 1 191 ? 3.352 -9.508 -28.062 1 80.88 191 THR A O 1
ATOM 1547 N N . GLY A 1 192 ? 5.395 -9.367 -27.875 1 71.75 192 GLY A N 1
ATOM 1548 C CA . GLY A 1 192 ? 5.375 -8.047 -27.25 1 71.75 192 GLY A CA 1
ATOM 1549 C C . GLY A 1 192 ? 4.715 -8.031 -25.891 1 71.75 192 GLY A C 1
ATOM 1550 O O . GLY A 1 192 ? 3.844 -8.859 -25.609 1 71.75 192 GLY A O 1
ATOM 1551 N N . LEU A 1 193 ? 5.043 -7.164 -24.922 1 63.78 193 LEU A N 1
ATOM 1552 C CA . LEU A 1 193 ? 4.586 -7.086 -23.531 1 63.78 193 LEU A CA 1
ATOM 1553 C C . LEU A 1 193 ? 3.115 -6.688 -23.469 1 63.78 193 LEU A C 1
ATOM 1555 O O . LEU A 1 193 ? 2.369 -7.188 -22.625 1 63.78 193 LEU A O 1
ATOM 1559 N N . GLY A 1 194 ? 2.602 -5.879 -24.312 1 69.69 194 GLY A N 1
ATOM 1560 C CA . GLY A 1 194 ? 1.235 -5.383 -24.281 1 69.69 194 GLY A CA 1
ATOM 1561 C C . GLY A 1 194 ? 0.215 -6.418 -24.719 1 69.69 194 GLY A C 1
ATOM 1562 O O . GLY A 1 194 ? -0.971 -6.297 -24.406 1 69.69 194 GLY A O 1
ATOM 1563 N N . GLY A 1 195 ? 0.649 -7.559 -25.156 1 81.19 195 GLY A N 1
ATOM 1564 C CA . GLY A 1 195 ? -0.262 -8.578 -25.656 1 81.19 195 GLY A CA 1
ATOM 1565 C C . GLY A 1 195 ? -0.189 -9.875 -24.875 1 81.19 195 GLY A C 1
ATOM 1566 O O . GLY A 1 195 ? -0.843 -10.859 -25.25 1 81.19 195 GLY A O 1
ATOM 1567 N N . MET A 1 196 ? 0.454 -9.828 -23.828 1 91.31 196 MET A N 1
ATOM 1568 C CA . MET A 1 196 ? 0.673 -11.055 -23.078 1 91.31 196 MET A CA 1
ATOM 1569 C C . MET A 1 196 ? -0.54 -11.391 -22.203 1 91.31 196 MET A C 1
ATOM 1571 O O . MET A 1 196 ? -1.078 -10.516 -21.531 1 91.31 196 MET A O 1
ATOM 1575 N N . SER A 1 197 ? -0.966 -12.656 -22.312 1 96.5 197 SER A N 1
ATOM 1576 C CA . SER A 1 197 ? -2.074 -13.156 -21.516 1 96.5 197 SER A CA 1
ATOM 1577 C C . SER A 1 197 ? -1.733 -13.141 -20.016 1 96.5 197 SER A C 1
ATOM 1579 O O . SER A 1 197 ? -0.598 -13.422 -19.641 1 96.5 197 SER A O 1
ATOM 1581 N N . PHE A 1 198 ? -2.734 -12.891 -19.219 1 97.81 198 PHE A N 1
ATOM 1582 C CA . PHE A 1 198 ? -2.633 -13.023 -17.766 1 97.81 198 PHE A CA 1
ATOM 1583 C C . PHE A 1 198 ? -2.09 -14.391 -17.391 1 97.81 198 PHE A C 1
ATOM 1585 O O . PHE A 1 198 ? -1.293 -14.508 -16.453 1 97.81 198 PHE A O 1
ATOM 1592 N N . PHE A 1 199 ? -2.434 -15.398 -18.094 1 98.5 199 PHE A N 1
ATOM 1593 C CA . PHE A 1 199 ? -2.096 -16.781 -17.766 1 98.5 199 PHE A CA 1
ATOM 1594 C C . PHE A 1 199 ? -0.611 -17.031 -17.984 1 98.5 199 PHE A C 1
ATOM 1596 O O . PHE A 1 199 ? -0.072 -18.031 -17.484 1 98.5 199 PHE A O 1
ATOM 1603 N N . ALA A 1 200 ? 0.032 -16.172 -18.688 1 97.44 200 ALA A N 1
ATOM 1604 C CA . ALA A 1 200 ? 1.483 -16.281 -18.812 1 97.44 200 ALA A CA 1
ATOM 1605 C C . ALA A 1 200 ? 2.168 -16.062 -17.469 1 97.44 200 ALA A C 1
ATOM 1607 O O . ALA A 1 200 ? 3.324 -16.453 -17.281 1 97.44 200 ALA A O 1
ATOM 1608 N N . TRP A 1 201 ? 1.488 -15.438 -16.516 1 98.38 201 TRP A N 1
ATOM 1609 C CA . TRP A 1 201 ? 1.994 -15.219 -15.172 1 98.38 201 TRP A CA 1
ATOM 1610 C C . TRP A 1 201 ? 2.355 -16.531 -14.5 1 98.38 201 TRP A C 1
ATOM 1612 O O . TRP A 1 201 ? 3.283 -16.594 -13.688 1 98.38 201 TRP A O 1
ATOM 1622 N N . PHE A 1 202 ? 1.687 -17.672 -14.867 1 98.75 202 PHE A N 1
ATOM 1623 C CA . PHE A 1 202 ? 1.959 -19 -14.32 1 98.75 202 PHE A CA 1
ATOM 1624 C C . PHE A 1 202 ? 3.328 -19.5 -14.766 1 98.75 202 PHE A C 1
ATOM 1626 O O . PHE A 1 202 ? 3.846 -20.484 -14.219 1 98.75 202 PHE A O 1
ATOM 1633 N N . GLY A 1 203 ? 3.912 -18.812 -15.703 1 97.88 203 GLY A N 1
ATOM 1634 C CA . GLY A 1 203 ? 5.242 -19.172 -16.172 1 97.88 203 GLY A CA 1
ATOM 1635 C C . GLY A 1 203 ? 6.344 -18.359 -15.508 1 97.88 203 GLY A C 1
ATOM 1636 O O . GLY A 1 203 ? 7.527 -18.609 -15.734 1 97.88 203 GLY A O 1
ATOM 1637 N N . TYR A 1 204 ? 6.047 -17.391 -14.711 1 97.81 204 TYR A N 1
ATOM 1638 C CA . TYR A 1 204 ? 7.035 -16.547 -14.039 1 97.81 204 TYR A CA 1
ATOM 1639 C C . TYR A 1 204 ? 7.953 -17.391 -13.164 1 97.81 204 TYR A C 1
ATOM 1641 O O . TYR A 1 204 ? 7.492 -18.25 -12.422 1 97.81 204 TYR A O 1
ATOM 1649 N N . VAL A 1 205 ? 9.203 -17.125 -13.164 1 97.12 205 VAL A N 1
ATOM 1650 C CA . VAL A 1 205 ? 10.172 -17.844 -12.352 1 97.12 205 VAL A CA 1
ATOM 1651 C C . VAL A 1 205 ? 10.914 -16.875 -11.445 1 97.12 205 VAL A C 1
ATOM 1653 O O . VAL A 1 205 ? 11.031 -17.094 -10.242 1 97.12 205 VAL A O 1
ATOM 1656 N N . GLY A 1 206 ? 11.359 -15.75 -11.977 1 95.69 206 GLY A N 1
ATOM 1657 C CA . GLY A 1 206 ? 12.164 -14.789 -11.234 1 95.69 206 GLY A CA 1
ATOM 1658 C C . GLY A 1 206 ? 13.633 -15.148 -11.188 1 95.69 206 GLY A C 1
ATOM 1659 O O . GLY A 1 206 ? 14.109 -15.945 -12.008 1 95.69 206 GLY A O 1
ATOM 1660 N N . ARG A 1 207 ? 14.375 -14.562 -10.289 1 94.19 207 ARG A N 1
ATOM 1661 C CA . ARG A 1 207 ? 15.812 -14.789 -10.188 1 94.19 207 ARG A CA 1
ATOM 1662 C C . ARG A 1 207 ? 16.109 -16.219 -9.734 1 94.19 207 ARG A C 1
ATOM 1664 O O . ARG A 1 207 ? 15.32 -16.812 -8.992 1 94.19 207 ARG A O 1
ATOM 1671 N N . ASN A 1 208 ? 17.219 -16.641 -10.25 1 91.62 208 ASN A N 1
ATOM 1672 C CA . ASN A 1 208 ? 17.641 -17.984 -9.875 1 91.62 208 ASN A CA 1
ATOM 1673 C C . ASN A 1 208 ? 18.375 -18 -8.539 1 91.62 208 ASN A C 1
ATOM 1675 O O . ASN A 1 208 ? 19.609 -17.875 -8.492 1 91.62 208 ASN A O 1
ATOM 1679 N N . VAL A 1 209 ? 17.672 -18.078 -7.457 1 94.88 209 VAL A N 1
ATOM 1680 C CA . VAL A 1 209 ? 18.203 -18.156 -6.098 1 94.88 209 VAL A CA 1
ATOM 1681 C C . VAL A 1 209 ? 17.625 -19.375 -5.383 1 94.88 209 VAL A C 1
ATOM 1683 O O . VAL A 1 209 ? 16.422 -19.438 -5.129 1 94.88 209 VAL A O 1
ATOM 1686 N N . SER A 1 210 ? 18.438 -20.359 -5.066 1 94.19 210 SER A N 1
ATOM 1687 C CA . SER A 1 210 ? 17.984 -21.578 -4.41 1 94.19 210 SER A CA 1
ATOM 1688 C C . SER A 1 210 ? 17.672 -21.328 -2.939 1 94.19 210 SER A C 1
ATOM 1690 O O . SER A 1 210 ? 18.062 -20.312 -2.379 1 94.19 210 SER A O 1
ATOM 1692 N N . ALA A 1 211 ? 16.953 -22.266 -2.326 1 95.12 211 ALA A N 1
ATOM 1693 C CA . ALA A 1 211 ? 16.641 -22.203 -0.901 1 95.12 211 ALA A CA 1
ATOM 1694 C C . ALA A 1 211 ? 17.922 -22.219 -0.063 1 95.12 211 ALA A C 1
ATOM 1696 O O . ALA A 1 211 ? 18.047 -21.469 0.908 1 95.12 211 ALA A O 1
ATOM 1697 N N . ALA A 1 212 ? 18.844 -23.047 -0.468 1 95.44 212 ALA A N 1
ATOM 1698 C CA . ALA A 1 212 ? 20.094 -23.172 0.265 1 95.44 212 ALA A CA 1
ATOM 1699 C C . ALA A 1 212 ? 20.891 -21.875 0.217 1 95.44 212 ALA A C 1
ATOM 1701 O O . ALA A 1 212 ? 21.406 -21.422 1.24 1 95.44 212 ALA A O 1
ATOM 1702 N N . GLU A 1 213 ? 20.984 -21.344 -1.015 1 95.19 213 GLU A N 1
ATOM 1703 C CA . GLU A 1 213 ? 21.688 -20.078 -1.166 1 95.19 213 GLU A CA 1
ATOM 1704 C C . GLU A 1 213 ? 21.031 -18.984 -0.325 1 95.19 213 GLU A C 1
ATOM 1706 O O . GLU A 1 213 ? 21.734 -18.188 0.321 1 95.19 213 GLU A O 1
ATOM 1711 N N . SER A 1 214 ? 19.734 -18.922 -0.33 1 96.81 214 SER A N 1
ATOM 1712 C CA . SER A 1 214 ? 18.984 -17.922 0.399 1 96.81 214 SER A CA 1
ATOM 1713 C C . SER A 1 214 ? 19.234 -18.016 1.9 1 96.81 214 SER A C 1
ATOM 1715 O O . SER A 1 214 ? 19.422 -17 2.572 1 96.81 214 SER A O 1
ATOM 1717 N N . GLN A 1 215 ? 19.234 -19.219 2.408 1 96.19 215 GLN A N 1
ATOM 1718 C CA . GLN A 1 215 ? 19.453 -19.438 3.832 1 96.19 215 GLN A CA 1
ATOM 1719 C C . GLN A 1 215 ? 20.859 -18.984 4.238 1 96.19 215 GLN A C 1
ATOM 1721 O O . GLN A 1 215 ? 21.031 -18.297 5.254 1 96.19 215 GLN A O 1
ATOM 1726 N N . GLU A 1 216 ? 21.812 -19.344 3.465 1 96.94 216 GLU A N 1
ATOM 1727 C CA . GLU A 1 216 ? 23.188 -18.953 3.744 1 96.94 216 GLU A CA 1
ATOM 1728 C C . GLU A 1 216 ? 23.344 -17.438 3.713 1 96.94 216 GLU A C 1
ATOM 1730 O O . GLU A 1 216 ? 24.016 -16.859 4.574 1 96.94 216 GLU A O 1
ATOM 1735 N N . ALA A 1 217 ? 22.781 -16.859 2.643 1 96.25 217 ALA A N 1
ATOM 1736 C CA . ALA A 1 217 ? 22.859 -15.414 2.496 1 96.25 217 ALA A CA 1
ATOM 1737 C C . ALA A 1 217 ? 22.219 -14.703 3.678 1 96.25 217 ALA A C 1
ATOM 1739 O O . ALA A 1 217 ? 22.734 -13.703 4.176 1 96.25 217 ALA A O 1
ATOM 1740 N N . ALA A 1 218 ? 21.094 -15.203 4.148 1 94.81 218 ALA A N 1
ATOM 1741 C CA . ALA A 1 218 ? 20.375 -14.609 5.273 1 94.81 218 ALA A CA 1
ATOM 1742 C C . ALA A 1 218 ? 21.172 -14.727 6.566 1 94.81 218 ALA A C 1
ATOM 1744 O O . ALA A 1 218 ? 21.234 -13.781 7.352 1 94.81 218 ALA A O 1
ATOM 1745 N N . GLU A 1 219 ? 21.766 -15.867 6.777 1 95.5 219 GLU A N 1
ATOM 1746 C CA . GLU A 1 219 ? 22.578 -16.094 7.965 1 95.5 219 GLU A CA 1
ATOM 1747 C C . GLU A 1 219 ? 23.812 -15.195 7.965 1 95.5 219 GLU A C 1
ATOM 1749 O O . GLU A 1 219 ? 24.172 -14.633 9 1 95.5 219 GLU A O 1
ATOM 1754 N N . LYS A 1 220 ? 24.422 -15.156 6.848 1 94.81 220 LYS A N 1
ATOM 1755 C CA . LYS A 1 220 ? 25.594 -14.297 6.723 1 94.81 220 LYS A CA 1
ATOM 1756 C C . LYS A 1 220 ? 25.25 -12.836 7 1 94.81 220 LYS A C 1
ATOM 1758 O O . LYS A 1 220 ? 25.969 -12.148 7.723 1 94.81 220 LYS A O 1
ATOM 1763 N N . ALA A 1 221 ? 24.172 -12.375 6.395 1 92.12 221 ALA A N 1
ATOM 1764 C CA . ALA A 1 221 ? 23.734 -10.992 6.586 1 92.12 221 ALA A CA 1
ATOM 1765 C C . ALA A 1 221 ? 23.469 -10.703 8.062 1 92.12 221 ALA A C 1
ATOM 1767 O O . ALA A 1 221 ? 23.844 -9.641 8.562 1 92.12 221 ALA A O 1
ATOM 1768 N N . LEU A 1 222 ? 22.875 -11.641 8.781 1 93.19 222 LEU A N 1
ATOM 1769 C CA . LEU A 1 222 ? 22.578 -11.469 10.203 1 93.19 222 LEU A CA 1
ATOM 1770 C C . LEU A 1 222 ? 23.859 -11.43 11.023 1 93.19 222 LEU A C 1
ATOM 1772 O O . LEU A 1 222 ? 24.016 -10.578 11.898 1 93.19 222 LEU A O 1
ATOM 1776 N N . ARG A 1 223 ? 24.766 -12.328 10.711 1 93.25 223 ARG A N 1
ATOM 1777 C CA . ARG A 1 223 ? 26.047 -12.391 11.43 1 93.25 223 ARG A CA 1
ATOM 1778 C C . ARG A 1 223 ? 26.828 -11.094 11.25 1 93.25 223 ARG A C 1
ATOM 1780 O O . ARG A 1 223 ? 27.391 -10.562 12.211 1 93.25 223 ARG A O 1
ATOM 1787 N N . GLU A 1 224 ? 26.828 -10.625 10.07 1 91.25 224 GLU A N 1
ATOM 1788 C CA . GLU A 1 224 ? 27.562 -9.391 9.789 1 91.25 224 GLU A CA 1
ATOM 1789 C C . GLU A 1 224 ? 26.922 -8.203 10.508 1 91.25 224 GLU A C 1
ATOM 1791 O O . GLU A 1 224 ? 27.641 -7.34 11.031 1 91.25 224 GLU A O 1
ATOM 1796 N N . ARG A 1 225 ? 25.641 -8.172 10.539 1 91 225 ARG A N 1
ATOM 1797 C CA . ARG A 1 225 ? 24.938 -7.09 11.227 1 91 225 ARG A CA 1
ATOM 1798 C C . ARG A 1 225 ? 25.234 -7.121 12.727 1 91 225 ARG A C 1
ATOM 1800 O O . ARG A 1 225 ? 25.547 -6.09 13.32 1 91 225 ARG A O 1
ATOM 1807 N N . LEU A 1 226 ? 25.20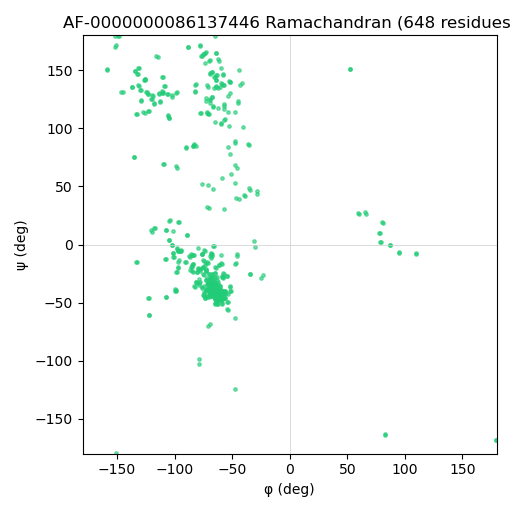3 -8.297 13.312 1 91.44 226 LEU A N 1
ATOM 1808 C CA . LEU A 1 226 ? 25.453 -8.453 14.742 1 91.44 226 LEU A CA 1
ATOM 1809 C C . LEU A 1 226 ? 26.891 -8.094 15.094 1 91.44 226 LEU A C 1
ATOM 1811 O O . LEU A 1 226 ? 27.156 -7.492 16.141 1 91.44 226 LEU A O 1
ATOM 1815 N N . ALA A 1 227 ? 27.781 -8.469 14.195 1 89.81 227 ALA A N 1
ATOM 1816 C CA . ALA A 1 227 ? 29.188 -8.148 14.406 1 89.81 227 ALA A CA 1
ATOM 1817 C C . ALA A 1 227 ? 29.422 -6.637 14.383 1 89.81 227 ALA A C 1
ATOM 1819 O O . ALA A 1 227 ? 30.172 -6.109 15.203 1 89.81 227 ALA A O 1
ATOM 1820 N N . ARG A 1 228 ? 28.719 -6 13.461 1 86.12 228 ARG A N 1
ATOM 1821 C CA . ARG A 1 228 ? 28.859 -4.551 13.359 1 86.12 228 ARG A CA 1
ATOM 1822 C C . ARG A 1 228 ? 28.266 -3.861 14.586 1 86.12 228 ARG A C 1
ATOM 1824 O O . ARG A 1 228 ? 28.828 -2.887 15.094 1 86.12 228 ARG A O 1
ATOM 1831 N N . GLN A 1 229 ? 27.203 -4.379 15.039 1 84.62 229 GLN A N 1
ATOM 1832 C CA . GLN A 1 229 ? 26.516 -3.795 16.188 1 84.62 229 GLN A CA 1
ATOM 1833 C C . GLN A 1 229 ? 27.312 -4.02 17.469 1 84.62 229 GLN A C 1
ATOM 1835 O O . GLN A 1 229 ? 27.297 -3.17 18.375 1 84.62 229 GLN A O 1
ATOM 1840 N N . ALA A 1 230 ? 28 -5.199 17.547 1 81.88 230 ALA A N 1
ATOM 1841 C CA . ALA A 1 230 ? 28.844 -5.5 18.703 1 81.88 230 ALA A CA 1
ATOM 1842 C C . ALA A 1 230 ? 30.141 -4.699 18.656 1 81.88 230 ALA A C 1
ATOM 1844 O O . ALA A 1 230 ? 30.688 -4.32 19.703 1 81.88 230 ALA A O 1
ATOM 1845 N N . GLY A 1 231 ? 30.812 -4.648 17.359 1 65.56 231 GLY A N 1
ATOM 1846 C CA . GLY A 1 231 ? 32.062 -3.932 17.203 1 65.56 231 GLY A CA 1
ATOM 1847 C C . GLY A 1 231 ? 31.906 -2.424 17.188 1 65.56 231 GLY A C 1
ATOM 1848 O O . GLY A 1 231 ? 32.875 -1.683 17.266 1 65.56 231 GLY A O 1
ATOM 1849 N N . SER A 1 232 ? 30.844 -1.954 16.484 1 56 232 SER A N 1
ATOM 1850 C CA . SER A 1 232 ? 30.656 -0.509 16.422 1 56 232 SER A CA 1
ATOM 1851 C C . SER A 1 232 ? 30.828 0.129 17.797 1 56 232 SER A C 1
ATOM 1853 O O . SER A 1 232 ? 30.906 1.354 17.922 1 56 232 SER A O 1
ATOM 1855 N N . GLY A 1 233 ? 30.969 -0.568 19.047 1 43.31 233 GLY A N 1
ATOM 1856 C CA . GLY A 1 233 ? 31.625 0.131 20.141 1 43.31 233 GLY A CA 1
ATOM 1857 C C . GLY A 1 233 ? 33.125 0.301 19.922 1 43.31 233 GLY A C 1
ATOM 1858 O O . GLY A 1 233 ? 33.719 1.251 20.422 1 43.31 233 GLY A O 1
ATOM 1859 N N . THR A 1 234 ? 34.125 -0.805 19.953 1 38.69 234 THR A N 1
ATOM 1860 C CA . THR A 1 234 ? 35.594 -0.631 19.844 1 38.69 234 THR A CA 1
ATOM 1861 C C . THR A 1 234 ? 36 -0.42 18.391 1 38.69 234 THR A C 1
ATOM 1863 O O . THR A 1 234 ? 36.781 0.474 18.094 1 38.69 234 THR A O 1
ATOM 1866 N N . ALA A 1 235 ? 36.531 -1.648 17.594 1 30.55 235 ALA A N 1
ATOM 1867 C CA . ALA A 1 235 ? 37.469 -1.756 16.484 1 30.55 235 ALA A CA 1
ATOM 1868 C C . ALA A 1 235 ? 36.844 -1.248 15.18 1 30.55 235 ALA A C 1
ATOM 1870 O O . ALA A 1 235 ? 35.688 -1.542 14.883 1 30.55 235 ALA A O 1
ATOM 1871 N N . LYS A 1 236 ? 37.406 -0.263 14.438 1 33.22 236 LYS A N 1
ATOM 1872 C CA . LYS A 1 236 ? 37.438 0.299 13.094 1 33.22 236 LYS A CA 1
ATOM 1873 C C . LYS A 1 236 ? 37.406 -0.803 12.039 1 33.22 236 LYS A C 1
ATOM 1875 O O . LYS A 1 236 ? 38.438 -1.363 11.695 1 33.22 236 LYS A O 1
ATOM 1880 N N . SER A 1 237 ? 36.688 -1.815 12.086 1 30.91 237 SER A N 1
ATOM 1881 C CA . SER A 1 237 ? 36.906 -2.727 10.969 1 30.91 237 SER A CA 1
ATOM 1882 C C . SER A 1 237 ? 36.688 -2.018 9.633 1 30.91 237 SER A C 1
ATOM 1884 O O . SER A 1 237 ? 35.719 -1.271 9.469 1 30.91 237 SER A O 1
ATOM 1886 N N . ASN A 1 238 ? 37.781 -1.715 8.836 1 31.47 238 ASN A N 1
ATOM 1887 C CA . ASN A 1 238 ? 37.906 -1.315 7.441 1 31.47 238 ASN A CA 1
ATOM 1888 C C . ASN A 1 238 ? 36.844 -2.016 6.574 1 31.47 238 ASN A C 1
ATOM 1890 O O . ASN A 1 238 ? 37.062 -3.16 6.16 1 31.47 238 ASN A O 1
ATOM 1894 N N . VAL A 1 239 ? 35.719 -2.012 6.926 1 31.78 239 VAL A N 1
ATOM 1895 C CA . VAL A 1 239 ? 34.812 -2.496 5.887 1 31.78 239 VAL A CA 1
ATOM 1896 C C . VAL A 1 239 ? 35.156 -1.838 4.551 1 31.78 239 VAL A C 1
ATOM 1898 O O . VAL A 1 239 ? 35.031 -0.623 4.398 1 31.78 239 VAL A O 1
ATOM 1901 N N . THR A 1 240 ? 36.375 -2.137 3.963 1 29.44 240 THR A N 1
ATOM 1902 C CA . THR A 1 240 ? 36.531 -1.931 2.529 1 29.44 240 THR A CA 1
ATOM 1903 C C . THR A 1 240 ? 35.25 -2.262 1.77 1 29.44 240 THR A C 1
ATOM 1905 O O . THR A 1 240 ? 34.656 -3.318 1.981 1 29.44 240 THR A O 1
ATOM 1908 N N . ASP A 1 241 ? 34.375 -1.33 1.66 1 33.28 241 ASP A N 1
ATOM 1909 C CA . ASP A 1 241 ? 33.344 -1.404 0.633 1 33.28 241 ASP A CA 1
ATOM 1910 C C . ASP A 1 241 ? 33.844 -2.189 -0.582 1 33.28 241 ASP A C 1
ATOM 1912 O O . ASP A 1 241 ? 34.531 -1.642 -1.447 1 33.28 241 ASP A O 1
ATOM 1916 N N . ASP A 1 242 ? 34.469 -3.316 -0.359 1 31.38 242 ASP A N 1
ATOM 1917 C CA . ASP A 1 242 ? 34.625 -4.113 -1.572 1 31.38 242 ASP A CA 1
ATOM 1918 C C . ASP A 1 242 ? 33.312 -4.18 -2.361 1 31.38 242 ASP A C 1
ATOM 1920 O O . ASP A 1 242 ? 32.531 -5.094 -2.168 1 31.38 242 ASP A O 1
ATOM 1924 N N . GLY A 1 243 ? 32.656 -3.127 -2.402 1 33.78 243 GLY A N 1
ATOM 1925 C CA . GLY A 1 243 ? 31.625 -2.973 -3.414 1 33.78 243 GLY A CA 1
ATOM 1926 C C . GLY A 1 243 ? 31.969 -3.654 -4.727 1 33.78 243 GLY A C 1
ATOM 1927 O O . GLY A 1 243 ? 31.25 -3.512 -5.715 1 33.78 243 GLY A O 1
ATOM 1928 N N . ASN A 1 244 ? 33.312 -3.793 -4.945 1 32.16 244 ASN A N 1
ATOM 1929 C CA . ASN A 1 244 ? 33.625 -4.316 -6.27 1 32.16 244 ASN A CA 1
ATOM 1930 C C . ASN A 1 244 ? 33.188 -5.777 -6.41 1 32.16 244 ASN A C 1
ATOM 1932 O O . ASN A 1 244 ? 33.938 -6.594 -6.957 1 32.16 244 ASN A O 1
ATOM 1936 N N . SER A 1 245 ? 32.781 -6.34 -5.367 1 33.53 245 SER A N 1
ATOM 1937 C CA . SER A 1 245 ? 32.562 -7.684 -5.891 1 33.53 245 SER A CA 1
ATOM 1938 C C . SER A 1 245 ? 31.781 -7.652 -7.203 1 33.53 245 SER A C 1
ATOM 1940 O O . SER A 1 245 ? 30.656 -7.156 -7.254 1 33.53 245 SER A O 1
ATOM 1942 N N . ASP A 1 246 ? 32.406 -7.555 -8.258 1 34.31 246 ASP A N 1
ATOM 1943 C CA . ASP A 1 246 ? 32.062 -7.922 -9.633 1 34.31 246 ASP A CA 1
ATOM 1944 C C . ASP A 1 246 ? 31.141 -9.125 -9.664 1 34.31 246 ASP A C 1
ATOM 1946 O O . ASP A 1 246 ? 31.484 -10.18 -10.203 1 34.31 246 ASP A O 1
ATOM 1950 N N . ASP A 1 247 ? 30.781 -9.578 -8.57 1 37.28 247 ASP A N 1
ATOM 1951 C CA . ASP A 1 247 ? 29.938 -10.734 -8.859 1 37.28 247 ASP A CA 1
ATOM 1952 C C . ASP A 1 247 ? 28.969 -10.438 -10.008 1 37.28 247 ASP A C 1
ATOM 1954 O O . ASP A 1 247 ? 28.547 -9.297 -10.18 1 37.28 247 ASP A O 1
ATOM 1958 N N . ASP A 1 248 ? 28.812 -11.422 -10.945 1 37.16 248 ASP A N 1
ATOM 1959 C CA . ASP A 1 248 ? 28.312 -11.547 -12.312 1 37.16 248 ASP A CA 1
ATOM 1960 C C . ASP A 1 248 ? 26.922 -10.93 -12.445 1 37.16 248 ASP A C 1
ATOM 1962 O O . ASP A 1 248 ? 25.922 -11.547 -12.062 1 37.16 248 ASP A O 1
ATOM 1966 N N . ASP A 1 249 ? 26.734 -9.727 -12.203 1 42.66 249 ASP A N 1
ATOM 1967 C CA . ASP A 1 249 ? 25.672 -8.906 -12.773 1 42.66 249 ASP A CA 1
ATOM 1968 C C . ASP A 1 249 ? 25.188 -9.5 -14.094 1 42.66 249 ASP A C 1
ATOM 1970 O O . ASP A 1 249 ? 24.141 -9.078 -14.617 1 42.66 249 ASP A O 1
ATOM 1974 N N . ASP A 1 250 ? 26.078 -10.156 -14.625 1 43.97 250 ASP A N 1
ATOM 1975 C CA . ASP A 1 250 ? 25.781 -10.758 -15.93 1 43.97 250 ASP A CA 1
ATOM 1976 C C . ASP A 1 250 ? 24.625 -11.742 -15.82 1 43.97 250 ASP A C 1
ATOM 1978 O O . ASP A 1 250 ? 23.797 -11.836 -16.734 1 43.97 250 ASP A O 1
ATOM 1982 N N . ASP A 1 251 ? 24.578 -12.477 -14.781 1 48.38 251 ASP A N 1
ATOM 1983 C CA . ASP A 1 251 ? 23.531 -13.484 -14.664 1 48.38 251 ASP A CA 1
ATOM 1984 C C . ASP A 1 251 ? 22.156 -12.844 -14.562 1 48.38 251 ASP A C 1
ATOM 1986 O O . ASP A 1 251 ? 21.172 -13.398 -15.055 1 48.38 251 ASP A O 1
ATOM 1990 N N . THR A 1 252 ? 22.125 -11.602 -13.992 1 53.78 252 THR A N 1
ATOM 1991 C CA . THR A 1 252 ? 20.859 -10.906 -13.828 1 53.78 252 THR A CA 1
ATOM 1992 C C . THR A 1 252 ? 20.281 -10.469 -15.18 1 53.78 252 THR A C 1
ATOM 1994 O O . THR A 1 252 ? 19.078 -10.562 -15.406 1 53.78 252 THR A O 1
ATOM 1997 N N . ASP A 1 253 ? 21.25 -10.141 -16.047 1 53.41 253 ASP A N 1
ATOM 1998 C CA . ASP A 1 253 ? 20.766 -9.578 -17.312 1 53.41 253 ASP A CA 1
ATOM 1999 C C . ASP A 1 253 ? 20.109 -10.656 -18.172 1 53.41 253 ASP A C 1
ATOM 2001 O O . ASP A 1 253 ? 19.047 -10.43 -18.75 1 53.41 253 ASP A O 1
ATOM 2005 N N . GLU A 1 254 ? 20.781 -11.805 -18.25 1 53.88 254 GLU A N 1
ATOM 2006 C CA . GLU A 1 254 ? 20.219 -12.844 -19.109 1 53.88 254 GLU A CA 1
ATOM 2007 C C . GLU A 1 254 ? 18.938 -13.422 -18.531 1 53.88 254 GLU A C 1
ATOM 2009 O O . GLU A 1 254 ? 17.969 -13.672 -19.25 1 53.88 254 GLU A O 1
ATOM 2014 N N . GLU A 1 255 ? 18.938 -13.633 -17.266 1 59.91 255 GLU A N 1
ATOM 2015 C CA . GLU A 1 255 ? 17.734 -14.164 -16.609 1 59.91 255 GLU A CA 1
ATOM 2016 C C . GLU A 1 255 ? 16.531 -13.25 -16.859 1 59.91 255 GLU A C 1
ATOM 2018 O O . GLU A 1 255 ? 15.422 -13.734 -17.062 1 59.91 255 GLU A O 1
ATOM 2023 N N . ASP A 1 256 ? 16.906 -12.125 -17.078 1 70.19 256 ASP A N 1
ATOM 2024 C CA . ASP A 1 256 ? 15.852 -11.148 -17.312 1 70.19 256 ASP A CA 1
ATOM 2025 C C . ASP A 1 256 ? 15.32 -11.258 -18.75 1 70.19 256 ASP A C 1
ATOM 2027 O O . ASP A 1 256 ? 14.117 -11.109 -18.984 1 70.19 256 ASP A O 1
ATOM 2031 N N . GLU A 1 257 ? 16.156 -11.859 -19.625 1 80.69 257 GLU A N 1
ATOM 2032 C CA . GLU A 1 257 ? 15.727 -11.875 -21.016 1 80.69 257 GLU A CA 1
ATOM 2033 C C . GLU A 1 257 ? 14.789 -13.047 -21.297 1 80.69 257 GLU A C 1
ATOM 2035 O O . GLU A 1 257 ? 14.047 -13.031 -22.281 1 80.69 257 GLU A O 1
ATOM 2040 N N . LEU A 1 258 ? 14.758 -14 -20.469 1 89.75 258 LEU A N 1
ATOM 2041 C CA . LEU A 1 258 ? 13.945 -15.195 -20.688 1 89.75 258 LEU A CA 1
ATOM 2042 C C . LEU A 1 258 ? 12.711 -15.172 -19.797 1 89.75 258 LEU A C 1
ATOM 2044 O O . LEU A 1 258 ? 11.914 -16.109 -19.812 1 89.75 258 LEU A O 1
ATOM 2048 N N . GLU A 1 259 ? 12.57 -14.117 -19.094 1 94.06 259 GLU A N 1
ATOM 2049 C CA . GLU A 1 259 ? 11.406 -14.008 -18.219 1 94.06 259 GLU A CA 1
ATOM 2050 C C . GLU A 1 259 ? 10.148 -13.664 -19 1 94.06 259 GLU A C 1
ATOM 2052 O O . GLU A 1 259 ? 10.039 -12.562 -19.562 1 94.06 259 GLU A O 1
ATOM 2057 N N . ILE A 1 260 ? 9.242 -14.539 -19.047 1 93.12 260 ILE A N 1
ATOM 2058 C CA . ILE A 1 260 ? 8.07 -14.367 -19.891 1 93.12 260 ILE A CA 1
ATOM 2059 C C . ILE A 1 260 ? 7.145 -13.312 -19.297 1 93.12 260 ILE A C 1
ATOM 2061 O O . ILE A 1 260 ? 6.305 -12.742 -20 1 93.12 260 ILE A O 1
ATOM 2065 N N . PHE A 1 261 ? 7.219 -13.062 -18.016 1 95.44 261 PHE A N 1
ATOM 2066 C CA . PHE A 1 261 ? 6.371 -12.117 -17.297 1 95.44 261 PHE A CA 1
ATOM 2067 C C . PHE A 1 261 ? 7.203 -11.258 -16.359 1 95.44 261 PHE A C 1
ATOM 2069 O O . PHE A 1 261 ? 7.129 -11.414 -15.141 1 95.44 261 PHE A O 1
ATOM 2076 N N . PRO A 1 262 ? 7.914 -10.328 -16.875 1 93.94 262 PRO A N 1
ATOM 2077 C CA . PRO A 1 262 ? 8.875 -9.555 -16.094 1 93.94 262 PRO A CA 1
ATOM 2078 C C . PRO A 1 262 ? 8.242 -8.898 -14.859 1 93.94 262 PRO A C 1
ATOM 2080 O O . PRO A 1 262 ? 8.906 -8.758 -13.828 1 93.94 262 PRO A O 1
ATOM 2083 N N . GLU A 1 263 ? 6.938 -8.602 -14.883 1 95.31 263 GLU A N 1
ATOM 2084 C CA . GLU A 1 263 ? 6.254 -7.945 -13.773 1 95.31 263 GLU A CA 1
ATOM 2085 C C . GLU A 1 263 ? 5.559 -8.961 -12.875 1 95.31 263 GLU A C 1
ATOM 2087 O O . GLU A 1 263 ? 4.633 -8.617 -12.133 1 95.31 263 GLU A O 1
ATOM 2092 N N . GLY A 1 264 ? 5.953 -10.188 -12.953 1 97.5 264 GLY A N 1
ATOM 2093 C CA . GLY A 1 264 ? 5.285 -11.281 -12.266 1 97.5 264 GLY A CA 1
ATOM 2094 C C . GLY A 1 264 ? 5.277 -11.117 -10.758 1 97.5 264 GLY A C 1
ATOM 2095 O O . GLY A 1 264 ? 4.285 -11.438 -10.094 1 97.5 264 GLY A O 1
ATOM 2096 N N . GLU A 1 265 ? 6.379 -10.664 -10.258 1 98 265 GLU A N 1
ATOM 2097 C CA . GLU A 1 265 ? 6.441 -10.422 -8.82 1 98 265 GLU A CA 1
ATOM 2098 C C . GLU A 1 265 ? 5.48 -9.305 -8.414 1 98 265 GLU A C 1
ATOM 2100 O O . GLU A 1 265 ? 4.773 -9.43 -7.41 1 98 265 GLU A O 1
ATOM 2105 N N . ASN A 1 266 ? 5.48 -8.25 -9.156 1 97.44 266 ASN A N 1
ATOM 2106 C CA . ASN A 1 266 ? 4.586 -7.133 -8.867 1 97.44 266 ASN A CA 1
ATOM 2107 C C . ASN A 1 266 ? 3.125 -7.57 -8.875 1 97.44 266 ASN A C 1
ATOM 2109 O O . ASN A 1 266 ? 2.344 -7.156 -8.016 1 97.44 266 ASN A O 1
ATOM 2113 N N . LEU A 1 267 ? 2.795 -8.383 -9.773 1 98.31 267 LEU A N 1
ATOM 2114 C CA . LEU A 1 267 ? 1.423 -8.875 -9.852 1 98.31 267 LEU A CA 1
ATOM 2115 C C . LEU A 1 267 ? 1.097 -9.766 -8.656 1 98.31 267 LEU A C 1
ATOM 2117 O O . LEU A 1 267 ? 0.009 -9.664 -8.086 1 98.31 267 LEU A O 1
ATOM 2121 N N . ALA A 1 268 ? 2.041 -10.594 -8.258 1 98.81 268 ALA A N 1
ATOM 2122 C CA . ALA A 1 268 ? 1.837 -11.445 -7.086 1 98.81 268 ALA A CA 1
ATOM 2123 C C . ALA A 1 268 ? 1.562 -10.602 -5.844 1 98.81 268 ALA A C 1
ATOM 2125 O O . ALA A 1 268 ? 0.665 -10.914 -5.059 1 98.81 268 ALA A O 1
ATOM 2126 N N . ILE A 1 269 ? 2.279 -9.562 -5.746 1 98.12 269 ILE A N 1
ATOM 2127 C CA . ILE A 1 269 ? 2.131 -8.672 -4.605 1 98.12 269 ILE A CA 1
ATOM 2128 C C . ILE A 1 269 ? 0.786 -7.949 -4.684 1 98.12 269 ILE A C 1
ATOM 2130 O O . ILE A 1 269 ? 0.058 -7.871 -3.689 1 98.12 269 ILE A O 1
ATOM 2134 N N . ALA A 1 270 ? 0.405 -7.5 -5.82 1 98.31 270 ALA A N 1
ATOM 2135 C CA . ALA A 1 270 ? -0.872 -6.812 -6 1 98.31 270 ALA A CA 1
ATOM 2136 C C . ALA A 1 270 ? -2.043 -7.742 -5.699 1 98.31 270 ALA A C 1
ATOM 2138 O O . ALA A 1 270 ? -3.002 -7.352 -5.035 1 98.31 270 ALA A O 1
ATOM 2139 N N . LEU A 1 271 ? -1.962 -8.969 -6.125 1 98.75 271 LEU A N 1
ATOM 2140 C CA . LEU A 1 271 ? -3.02 -9.938 -5.863 1 98.75 271 LEU A CA 1
ATOM 2141 C C . LEU A 1 271 ? -3.117 -10.25 -4.375 1 98.75 271 LEU A C 1
ATOM 2143 O O . LEU A 1 271 ? -4.219 -10.312 -3.82 1 98.75 271 LEU A O 1
ATOM 2147 N N . SER A 1 272 ? -1.98 -10.367 -3.766 1 98.56 272 SER A N 1
ATOM 2148 C CA . SER A 1 272 ? -1.953 -10.82 -2.377 1 98.56 272 SER A CA 1
ATOM 2149 C C . SER A 1 272 ? -2.258 -9.672 -1.418 1 98.56 272 SER A C 1
ATOM 2151 O O . SER A 1 272 ? -2.861 -9.883 -0.364 1 98.56 272 SER A O 1
ATOM 2153 N N . GLU A 1 273 ? -1.856 -8.469 -1.814 1 97.31 273 GLU A N 1
ATOM 2154 C CA . GLU A 1 273 ? -1.908 -7.391 -0.835 1 97.31 273 GLU A CA 1
ATOM 2155 C C . GLU A 1 273 ? -3.031 -6.406 -1.154 1 97.31 273 GLU A C 1
ATOM 2157 O O . GLU A 1 273 ? -3.42 -5.602 -0.305 1 97.31 273 GLU A O 1
ATOM 2162 N N . ASP A 1 274 ? -3.568 -6.512 -2.307 1 97.5 274 ASP A N 1
ATOM 2163 C CA . ASP A 1 274 ? -4.641 -5.586 -2.658 1 97.5 274 ASP A CA 1
ATOM 2164 C C . ASP A 1 274 ? -5.918 -6.34 -3.018 1 97.5 274 ASP A C 1
ATOM 2166 O O . ASP A 1 274 ? -6.902 -6.293 -2.273 1 97.5 274 ASP A O 1
ATOM 2170 N N . LEU A 1 275 ? -5.941 -7.152 -3.998 1 98.69 275 LEU A N 1
ATOM 2171 C CA . LEU A 1 275 ? -7.16 -7.793 -4.48 1 98.69 275 LEU A CA 1
ATOM 2172 C C . LEU A 1 275 ? -7.734 -8.734 -3.428 1 98.69 275 LEU A C 1
ATOM 2174 O O . LEU A 1 275 ? -8.914 -8.648 -3.092 1 98.69 275 LEU A O 1
ATOM 2178 N N . TRP A 1 276 ? -6.902 -9.586 -2.908 1 98.69 276 TRP A N 1
ATOM 2179 C CA . TRP A 1 276 ? -7.336 -10.633 -1.992 1 98.69 276 TRP A CA 1
ATOM 2180 C C . TRP A 1 276 ? -7.914 -10.039 -0.713 1 98.69 276 TRP A C 1
ATOM 2182 O O . TRP A 1 276 ? -9.055 -10.32 -0.347 1 98.69 276 TRP A O 1
ATOM 2192 N N . PRO A 1 277 ? -7.234 -9.148 -0.062 1 98.12 277 PRO A N 1
ATOM 2193 C CA . PRO A 1 277 ? -7.801 -8.625 1.181 1 98.12 277 PRO A CA 1
ATOM 2194 C C . PRO A 1 277 ? -9.023 -7.738 0.942 1 98.12 277 PRO A C 1
ATOM 2196 O O . PRO A 1 277 ? -9.898 -7.648 1.805 1 98.12 277 PRO A O 1
ATOM 2199 N N . ASN A 1 278 ? -9.117 -7.133 -0.254 1 97.69 278 ASN A N 1
ATOM 2200 C CA . ASN A 1 278 ? -10.188 -6.172 -0.513 1 97.69 278 ASN A CA 1
ATOM 2201 C C . ASN A 1 278 ? -11.281 -6.773 -1.392 1 97.69 278 ASN A C 1
ATOM 2203 O O . ASN A 1 278 ? -12.039 -6.047 -2.035 1 97.69 278 ASN A O 1
ATOM 2207 N N . ALA A 1 279 ? -11.367 -8.039 -1.44 1 98.38 279 ALA A N 1
ATOM 2208 C CA . ALA A 1 279 ? -12.281 -8.742 -2.336 1 98.38 279 ALA A CA 1
ATOM 2209 C C . ALA A 1 279 ? -13.727 -8.312 -2.096 1 98.38 279 ALA A C 1
ATOM 2211 O O . ALA A 1 279 ? -14.469 -8.055 -3.045 1 98.38 279 ALA A O 1
ATOM 2212 N N . ILE A 1 280 ? -14.156 -8.25 -0.852 1 97.62 280 ILE A N 1
ATOM 2213 C CA . ILE A 1 280 ? -15.531 -7.875 -0.532 1 97.62 280 ILE A CA 1
ATOM 2214 C C . ILE A 1 280 ? -15.82 -6.469 -1.047 1 97.62 280 ILE A C 1
ATOM 2216 O O . ILE A 1 280 ? -16.891 -6.211 -1.607 1 97.62 280 ILE A O 1
ATOM 2220 N N . LYS A 1 281 ? -14.891 -5.594 -0.824 1 95.75 281 LYS A N 1
ATOM 2221 C CA . LYS A 1 281 ? -15.031 -4.227 -1.321 1 95.75 281 LYS A CA 1
ATOM 2222 C C . LYS A 1 281 ? -15.195 -4.211 -2.838 1 95.75 281 LYS A C 1
ATOM 2224 O O . LYS A 1 281 ? -16.094 -3.545 -3.365 1 95.75 281 LYS A O 1
ATOM 2229 N N . TYR A 1 282 ? -14.312 -4.887 -3.551 1 97.25 282 TYR A N 1
ATOM 2230 C CA . TYR A 1 282 ? -14.367 -4.945 -5.008 1 97.25 282 TYR A CA 1
ATOM 2231 C C . TYR A 1 282 ? -15.68 -5.551 -5.48 1 97.25 282 TYR A C 1
ATOM 2233 O O . TYR A 1 282 ? -16.281 -5.066 -6.445 1 97.25 282 TYR A O 1
ATOM 2241 N N . PHE A 1 283 ? -16.141 -6.582 -4.789 1 97.25 283 PHE A N 1
ATOM 2242 C CA . PHE A 1 283 ? -17.406 -7.215 -5.109 1 97.25 283 PHE A CA 1
ATOM 2243 C C . PHE A 1 283 ? -18.562 -6.23 -4.938 1 97.25 283 PHE A C 1
ATOM 2245 O O . PHE A 1 283 ? -19.422 -6.117 -5.809 1 97.25 283 PHE A O 1
ATOM 2252 N N . THR A 1 284 ? -18.562 -5.508 -3.852 1 93.69 284 THR A N 1
ATOM 2253 C CA . THR A 1 284 ? -19.609 -4.531 -3.564 1 93.69 284 THR A CA 1
ATOM 2254 C C . THR A 1 284 ? -19.625 -3.434 -4.625 1 93.69 284 THR A C 1
ATOM 2256 O O . THR A 1 284 ? -20.688 -3.027 -5.086 1 93.69 284 THR A O 1
ATOM 2259 N N . GLN A 1 285 ? -18.5 -3.01 -4.984 1 93.38 285 GLN A N 1
ATOM 2260 C CA . GLN A 1 285 ? -18.391 -1.997 -6.027 1 93.38 285 GLN A CA 1
ATOM 2261 C C . GLN A 1 285 ? -18.969 -2.502 -7.348 1 93.38 285 GLN A C 1
ATOM 2263 O O . GLN A 1 285 ? -19.672 -1.767 -8.047 1 93.38 285 GLN A O 1
ATOM 2268 N N . ALA A 1 286 ? -18.672 -3.715 -7.676 1 93.31 286 ALA A N 1
ATOM 2269 C CA . ALA A 1 286 ? -19.188 -4.32 -8.906 1 93.31 286 ALA A CA 1
ATOM 2270 C C . ALA A 1 286 ? -20.703 -4.387 -8.898 1 93.31 286 ALA A C 1
ATOM 2272 O O . ALA A 1 286 ? -21.344 -4.133 -9.914 1 93.31 286 ALA A O 1
ATOM 2273 N N . GLN A 1 287 ? -21.297 -4.672 -7.781 1 89.31 287 GLN A N 1
ATOM 2274 C CA . GLN A 1 287 ? -22.734 -4.773 -7.645 1 89.31 287 GLN A CA 1
ATOM 2275 C C . GLN A 1 287 ? -23.406 -3.406 -7.801 1 89.31 287 GLN A C 1
ATOM 2277 O O . GLN A 1 287 ?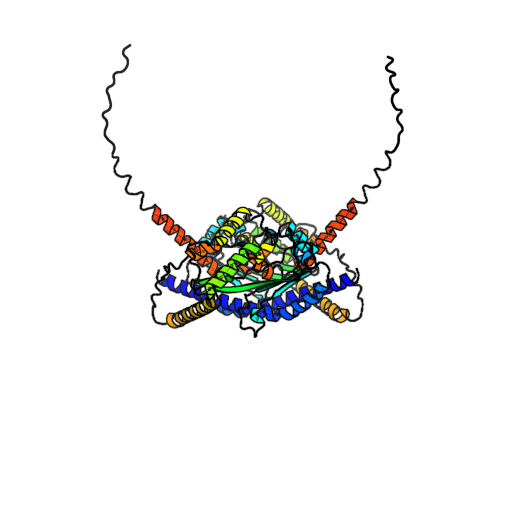 -24.469 -3.297 -8.398 1 89.31 287 GLN A O 1
ATOM 2282 N N . GLU A 1 288 ? -22.766 -2.475 -7.273 1 87.19 288 GLU A N 1
ATOM 2283 C CA . GLU A 1 288 ? -23.312 -1.122 -7.367 1 87.19 288 GLU A CA 1
ATOM 2284 C C . GLU A 1 288 ? -23.281 -0.614 -8.805 1 87.19 288 GLU A C 1
ATOM 2286 O O . GLU A 1 288 ? -24.188 0.112 -9.227 1 87.19 288 GLU A O 1
ATOM 2291 N N . GLN A 1 289 ? -22.297 -0.88 -9.477 1 85.06 289 GLN A N 1
ATOM 2292 C CA . GLN A 1 289 ? -22.172 -0.464 -10.875 1 85.06 289 GLN A CA 1
ATOM 2293 C C . GLN A 1 289 ? -23.203 -1.17 -11.75 1 85.06 289 GLN A C 1
ATOM 2295 O O . GLN A 1 289 ? -23.75 -0.572 -12.68 1 85.06 289 GLN A O 1
ATOM 2300 N N . ASP A 1 290 ? -23.484 -2.348 -11.5 1 75.25 290 ASP A N 1
ATOM 2301 C CA . ASP A 1 290 ? -24.469 -3.113 -12.25 1 75.25 290 ASP A CA 1
ATOM 2302 C C . ASP A 1 290 ? -25.875 -2.568 -12.008 1 75.25 290 ASP A C 1
ATOM 2304 O O . ASP A 1 290 ? -26.703 -2.547 -12.922 1 75.25 290 ASP A O 1
ATOM 2308 N N . GLU A 1 291 ? -26.125 -2.139 -10.867 1 72.25 291 GLU A N 1
ATOM 2309 C CA . GLU A 1 291 ? -27.438 -1.588 -10.516 1 72.25 291 GLU A CA 1
ATOM 2310 C C . GLU A 1 291 ? -27.672 -0.254 -11.219 1 72.25 291 GLU A C 1
ATOM 2312 O O . GLU A 1 291 ? -28.781 0.017 -11.695 1 72.25 291 GLU A O 1
ATOM 2317 N N . VAL A 1 292 ? -26.656 0.57 -11.305 1 66.38 292 VAL A N 1
ATOM 2318 C CA . VAL A 1 292 ? -26.781 1.86 -11.977 1 66.38 292 VAL A CA 1
ATOM 2319 C C . VAL A 1 292 ? -27.031 1.646 -13.461 1 66.38 292 VAL A C 1
ATOM 2321 O O . VAL A 1 292 ? -27.859 2.336 -14.07 1 66.38 292 VAL A O 1
ATOM 2324 N N . SER A 1 293 ? -26.438 0.656 -14.016 1 62.38 293 SER A N 1
ATOM 2325 C CA . SER A 1 293 ? -26.594 0.354 -15.438 1 62.38 293 SER A CA 1
ATOM 2326 C C . SER A 1 293 ? -27.984 -0.17 -15.742 1 62.38 293 SER A C 1
ATOM 2328 O O . SER A 1 293 ? -28.578 0.176 -16.766 1 62.38 293 SER A O 1
ATOM 2330 N N . ASP A 1 294 ? -28.547 -0.963 -14.898 1 61.19 294 ASP A N 1
ATOM 2331 C CA . ASP A 1 294 ? -29.875 -1.515 -15.086 1 61.19 294 ASP A CA 1
ATOM 2332 C C . ASP A 1 294 ? -30.938 -0.428 -14.953 1 61.19 294 ASP A C 1
ATOM 2334 O O . ASP A 1 294 ? -31.938 -0.427 -15.688 1 61.19 294 ASP A O 1
ATOM 2338 N N . ASP A 1 295 ? -30.703 0.484 -14.023 1 59.69 295 ASP A N 1
ATOM 2339 C CA . ASP A 1 295 ? -31.641 1.577 -13.82 1 59.69 295 ASP A CA 1
ATOM 2340 C C . ASP A 1 295 ? -31.609 2.551 -15 1 59.69 295 ASP A C 1
ATOM 2342 O O . ASP A 1 295 ? -32.656 3.078 -15.398 1 59.69 295 ASP A O 1
ATOM 2346 N N . ASP A 1 296 ? -30.5 2.781 -15.484 1 56.75 296 ASP A N 1
ATOM 2347 C CA . ASP A 1 296 ? -30.375 3.684 -16.625 1 56.75 296 ASP A CA 1
ATOM 2348 C C . ASP A 1 296 ? -30.969 3.066 -17.891 1 56.75 296 ASP A C 1
ATOM 2350 O O . ASP A 1 296 ? -31.516 3.777 -18.734 1 56.75 296 ASP A O 1
ATOM 2354 N N . PHE A 1 297 ? -30.938 1.772 -17.969 1 53.88 297 PHE A N 1
ATOM 2355 C CA . PHE A 1 297 ? -31.5 1.079 -19.125 1 53.88 297 PHE A CA 1
ATOM 2356 C C . PHE A 1 297 ? -33 0.967 -19 1 53.88 297 PHE A C 1
ATOM 2358 O O . PHE A 1 297 ? -33.719 1.005 -20.016 1 53.88 297 PHE A O 1
ATOM 2365 N N . GLU A 1 298 ? -33.531 0.831 -17.859 1 53.5 298 GLU A N 1
ATOM 2366 C CA . GLU A 1 298 ? -34.969 0.75 -17.656 1 53.5 298 GLU A CA 1
ATOM 2367 C C . GLU A 1 298 ? -35.656 2.098 -17.922 1 53.5 298 GLU A C 1
ATOM 2369 O O . GLU A 1 298 ? -36.781 2.152 -18.391 1 53.5 298 GLU A O 1
ATOM 2374 N N . SER A 1 299 ? -34.969 3.139 -17.609 1 50.19 299 SER A N 1
ATOM 2375 C CA . SER A 1 299 ? -35.562 4.457 -17.797 1 50.19 299 SER A CA 1
ATOM 2376 C C . SER A 1 299 ? -35.656 4.832 -19.266 1 50.19 299 SER A C 1
ATOM 2378 O O . SER A 1 299 ? -36.5 5.645 -19.672 1 50.19 299 SER A O 1
ATOM 2380 N N . ASP A 1 300 ? -34.812 4.348 -20.062 1 44.31 300 ASP A N 1
ATOM 2381 C CA . ASP A 1 300 ? -34.781 4.742 -21.469 1 44.31 300 ASP A CA 1
ATOM 2382 C C . ASP A 1 300 ? -35.75 3.871 -22.281 1 44.31 300 ASP A C 1
ATOM 2384 O O . ASP A 1 300 ? -36.062 4.199 -23.438 1 44.31 300 ASP A O 1
ATOM 2388 N N . ALA A 1 301 ? -36.156 2.641 -21.828 1 44.94 301 ALA A N 1
ATOM 2389 C CA . ALA A 1 301 ? -36.969 1.73 -22.609 1 44.94 301 ALA A CA 1
ATOM 2390 C C . ALA A 1 301 ? -38.438 2.17 -22.594 1 44.94 301 ALA A C 1
ATOM 2392 O O . ALA A 1 301 ? -39.25 1.645 -23.359 1 44.94 301 ALA A O 1
ATOM 2393 N N . GLY A 1 302 ? -38.906 2.961 -21.641 1 39.97 302 GLY A N 1
ATOM 2394 C CA . GLY A 1 302 ? -40.312 3.297 -21.5 1 39.97 302 GLY A CA 1
ATOM 2395 C C . GLY A 1 302 ? -40.75 4.359 -22.484 1 39.97 302 GLY A C 1
ATOM 2396 O O . GLY A 1 302 ? -41.969 4.594 -22.641 1 39.97 302 GLY A O 1
ATOM 2397 N N . ASP A 1 303 ? -39.875 5.273 -22.781 1 39.53 303 ASP A N 1
ATOM 2398 C CA . ASP A 1 303 ? -40.469 6.48 -23.375 1 39.53 303 ASP A CA 1
ATOM 2399 C C . ASP A 1 303 ? -40.656 6.316 -24.875 1 39.53 303 ASP A C 1
ATOM 2401 O O . ASP A 1 303 ? -41.125 7.234 -25.547 1 39.53 303 ASP A O 1
ATOM 2405 N N . ASP A 1 304 ? -39.938 5.316 -25.484 1 39.16 304 ASP A N 1
ATOM 2406 C CA . ASP A 1 304 ? -39.938 5.43 -26.938 1 39.16 304 ASP A CA 1
ATOM 2407 C C . ASP A 1 304 ? -41.156 4.723 -27.547 1 39.16 304 ASP A C 1
ATOM 2409 O O . ASP A 1 304 ? -41.219 4.523 -28.766 1 39.16 304 ASP A O 1
ATOM 2413 N N . LYS A 1 305 ? -41.938 3.939 -26.766 1 35.25 305 LYS A N 1
ATOM 2414 C CA . LYS A 1 305 ? -42.938 3.127 -27.453 1 35.25 305 LYS A CA 1
ATOM 2415 C C . LYS A 1 305 ? -44.031 3.998 -28.047 1 35.25 305 LYS A C 1
ATOM 2417 O O . LYS A 1 305 ? -44.906 3.502 -28.75 1 35.25 305 LYS A O 1
ATOM 2422 N N . ASP A 1 306 ? -44.375 5.078 -27.422 1 33.28 306 ASP A N 1
ATOM 2423 C CA . ASP A 1 306 ? -45.719 5.613 -27.75 1 33.28 306 ASP A CA 1
ATOM 2424 C C . ASP A 1 306 ? -45.719 6.277 -29.125 1 33.28 306 ASP A C 1
ATOM 2426 O O . ASP A 1 306 ? -46.75 6.723 -29.594 1 33.28 306 ASP A O 1
ATOM 2430 N N . ALA A 1 307 ? -44.594 6.926 -29.438 1 32.78 307 ALA A N 1
ATOM 2431 C CA . ALA A 1 307 ? -44.844 7.941 -30.453 1 32.78 307 ALA A CA 1
ATOM 2432 C C . ALA A 1 307 ? -45.031 7.312 -31.844 1 32.78 307 ALA A C 1
ATOM 2434 O O . ALA A 1 307 ? -45.219 8.016 -32.844 1 32.78 307 ALA A O 1
ATOM 2435 N N . GLU A 1 308 ? -44.562 6.07 -32.031 1 31.3 308 GLU A N 1
ATOM 2436 C CA . GLU A 1 308 ? -44.375 5.68 -33.438 1 31.3 308 GLU A CA 1
ATOM 2437 C C . GLU A 1 308 ? -45.719 5.277 -34.031 1 31.3 308 GLU A C 1
ATOM 2439 O O . GLU A 1 308 ? -45.75 4.758 -35.156 1 31.3 308 GLU A O 1
ATOM 2444 N N . GLU A 1 309 ? -46.781 5.262 -33.312 1 28.88 309 GLU A N 1
ATOM 2445 C CA . GLU A 1 309 ? -47.906 4.551 -33.906 1 28.88 309 GLU A CA 1
ATOM 2446 C C . GLU A 1 309 ? -48.406 5.25 -35.188 1 28.88 309 GLU A C 1
ATOM 2448 O O . GLU A 1 309 ? -49.094 4.648 -36 1 28.88 309 GLU A O 1
ATOM 2453 N N . GLU A 1 310 ? -48.594 6.598 -35.188 1 28.31 310 GLU A N 1
ATOM 2454 C CA . GLU A 1 310 ? -49.75 7.082 -35.906 1 28.31 310 GLU A CA 1
ATOM 2455 C C . GLU A 1 310 ? -49.5 7.129 -37.406 1 28.31 310 GLU A C 1
ATOM 2457 O O . GLU A 1 310 ? -50.344 7.562 -38.188 1 28.31 310 GLU A O 1
ATOM 2462 N N . GLU A 1 311 ? -48.25 7.344 -37.906 1 28.23 311 GLU A N 1
ATOM 2463 C CA . GLU A 1 311 ? -48.219 7.93 -39.219 1 28.23 311 GLU A CA 1
ATOM 2464 C C . GLU A 1 311 ? -48.562 6.895 -40.312 1 28.23 311 GLU A C 1
ATOM 2466 O O . GLU A 1 311 ? -47.688 6.141 -40.75 1 28.23 311 GLU A O 1
ATOM 2471 N N . ALA A 1 312 ? -49.594 6.207 -40.219 1 27.34 312 ALA A N 1
ATOM 2472 C CA . ALA A 1 312 ? -50.031 5.246 -41.219 1 27.34 312 ALA A CA 1
ATOM 2473 C C . ALA A 1 312 ? -50.062 5.887 -42.594 1 27.34 312 ALA A C 1
ATOM 2475 O O . ALA A 1 312 ? -50.281 7.098 -42.719 1 27.34 312 ALA A O 1
ATOM 2476 N N . TYR A 1 313 ? -49.656 5.273 -43.781 1 27.48 313 TYR A N 1
ATOM 2477 C CA . TYR A 1 313 ? -49.375 5.324 -45.219 1 27.48 313 TYR A CA 1
ATOM 2478 C C . TYR A 1 313 ? -50.562 5.863 -45.969 1 27.48 313 TYR A C 1
ATOM 2480 O O . TYR A 1 313 ? -51.656 5.301 -45.906 1 27.48 313 TYR A O 1
ATOM 2488 N N . SER A 1 314 ? -50.781 7.25 -46.094 1 27.38 314 SER A N 1
ATOM 2489 C CA . SER A 1 314 ? -51.781 7.812 -46.969 1 27.38 314 SER A CA 1
ATOM 2490 C C . SER A 1 314 ? -51.562 7.363 -48.406 1 27.38 314 SER A C 1
ATOM 2492 O O . SER A 1 314 ? -50.438 7.383 -48.906 1 27.38 314 SER A O 1
ATOM 2494 N N . ASP A 1 315 ? -52.375 6.629 -49.125 1 27.72 315 ASP A N 1
ATOM 2495 C CA . ASP A 1 315 ? -52.562 5.902 -50.375 1 27.72 315 ASP A CA 1
ATOM 2496 C C . ASP A 1 315 ? -52.594 6.859 -51.562 1 27.72 315 ASP A C 1
ATOM 2498 O O . ASP A 1 315 ? -53.625 7.41 -51.906 1 27.72 315 ASP A O 1
ATOM 2502 N N . GLN A 1 316 ? -51.656 7.898 -51.781 1 27.53 316 GLN A N 1
ATOM 2503 C CA . GLN A 1 316 ? -51.812 8.805 -52.938 1 27.53 316 GLN A CA 1
ATOM 2504 C C . GLN A 1 316 ? -51.75 8.031 -54.25 1 27.53 316 GLN A C 1
ATOM 2506 O O . GLN A 1 316 ? -51.031 7.055 -54.375 1 27.53 316 GLN A O 1
ATOM 2511 N N . GLU A 1 317 ? -52.719 8.312 -55.312 1 31.36 317 GLU A N 1
ATOM 2512 C CA . GLU A 1 317 ? -53.156 7.875 -56.625 1 31.36 317 GLU A CA 1
ATOM 2513 C C . GLU A 1 317 ? -52.094 8.203 -57.688 1 31.36 317 GLU A C 1
ATOM 2515 O O . GLU A 1 317 ? -51.469 9.266 -57.656 1 31.36 317 GLU A O 1
ATOM 2520 N N . PRO A 1 318 ? -51.531 7.258 -58.469 1 34.69 318 PRO A N 1
ATOM 2521 C CA . PRO A 1 318 ? -50.438 7.363 -59.5 1 34.69 318 PRO A CA 1
ATOM 2522 C C . PRO A 1 318 ? -50.844 8.219 -60.688 1 34.69 318 PRO A C 1
ATOM 2524 O O . PRO A 1 318 ? -51.969 8.125 -61.156 1 34.69 318 PRO A O 1
ATOM 2527 N N . PRO A 1 319 ? -50.406 9.508 -60.938 1 35.09 319 PRO A N 1
ATOM 2528 C CA . PRO A 1 319 ? -50.812 10.352 -62.062 1 35.09 319 PRO A CA 1
ATOM 2529 C C . PRO A 1 319 ? -50.469 9.734 -63.406 1 35.09 319 PRO A C 1
ATOM 2531 O O . PRO A 1 319 ? -49.594 8.891 -63.5 1 35.09 319 PRO A O 1
ATOM 2534 N N . PRO A 1 320 ? -51.281 10.039 -64.625 1 35.53 320 PRO A N 1
ATOM 2535 C CA . PRO A 1 320 ? -51.375 9.484 -65.938 1 35.53 320 PRO A CA 1
ATOM 2536 C C . PRO A 1 320 ? -50.188 9.82 -66.812 1 35.53 320 PRO A C 1
ATOM 2538 O O . PRO A 1 320 ? -49.438 10.766 -66.562 1 35.53 320 PRO A O 1
ATOM 2541 N N . ALA A 1 321 ? -49.844 8.969 -67.938 1 28.72 321 ALA A N 1
ATOM 2542 C CA . ALA A 1 321 ? -48.75 8.781 -68.875 1 28.72 321 ALA A CA 1
ATOM 2543 C C . ALA A 1 321 ? -48.656 9.93 -69.875 1 28.72 321 ALA A C 1
ATOM 2545 O O . ALA A 1 321 ? -49.438 10 -70.812 1 28.72 321 ALA A O 1
ATOM 2546 N N . LYS A 1 322 ? -48.625 11.234 -69.562 1 27.92 322 LYS A N 1
ATOM 2547 C CA . LYS A 1 322 ? -48.75 12.211 -70.688 1 27.92 322 LYS A CA 1
ATOM 2548 C C . LYS A 1 322 ? -47.5 12.203 -71.562 1 27.92 322 LYS A C 1
ATOM 2550 O O . LYS A 1 322 ? -47.281 13.133 -72.312 1 27.92 322 LYS A O 1
ATOM 2555 N N . ARG A 1 323 ? -46.594 11.164 -71.875 1 25.19 323 ARG A N 1
ATOM 2556 C CA . ARG A 1 323 ? -45.344 11.742 -72.375 1 25.19 323 ARG A CA 1
ATOM 2557 C C . ARG A 1 323 ? -45.562 12.477 -73.688 1 25.19 323 ARG A C 1
ATOM 2559 O O . ARG A 1 323 ? -46.531 12.211 -74.375 1 25.19 323 ARG A O 1
ATOM 2566 N N . LEU A 1 324 ? -44.438 13.078 -74.25 1 20.02 324 LEU A N 1
ATOM 2567 C CA . LEU A 1 324 ? -43.875 14.148 -75.062 1 20.02 324 LEU A CA 1
ATOM 2568 C C . LEU A 1 324 ? -44 13.828 -76.562 1 20.02 324 LEU A C 1
ATOM 2570 O O . LEU A 1 324 ? -43.406 12.852 -77 1 20.02 324 LEU A O 1
ATOM 2574 N N . LYS A 1 325 ? -45.188 14.148 -77.188 1 24.77 325 LYS A N 1
ATOM 2575 C CA . LYS A 1 325 ? -45.406 14.273 -78.625 1 24.77 325 LYS A CA 1
ATOM 2576 C C . LYS A 1 325 ? -44.5 15.367 -79.25 1 24.77 325 LYS A C 1
ATOM 2578 O O . LYS A 1 325 ? -44.281 15.391 -80.438 1 24.77 325 LYS A O 1
ATOM 2583 N N . THR A 1 326 ? -43.656 16.359 -78.875 1 22.38 326 THR A N 1
ATOM 2584 C CA . THR A 1 326 ? -42.969 17.062 -79.938 1 22.38 326 THR A CA 1
ATOM 2585 C C . THR A 1 326 ? -41.969 16.156 -80.625 1 22.38 326 THR A C 1
ATOM 2587 O O . THR A 1 326 ? -41.375 15.258 -80 1 22.38 326 THR A O 1
ATOM 2590 N N . MET B 1 1 ? -33.719 -14.391 -4.621 1 37.28 1 MET B N 1
ATOM 2591 C CA . MET B 1 1 ? -33.562 -12.969 -4.344 1 37.28 1 MET B CA 1
ATOM 2592 C C . MET B 1 1 ? -33.312 -12.727 -2.857 1 37.28 1 MET B C 1
ATOM 2594 O O . MET B 1 1 ? -32.5 -11.875 -2.479 1 37.28 1 MET B O 1
ATOM 2598 N N . GLU B 1 2 ? -34.125 -13.477 -2.037 1 45 2 GLU B N 1
ATOM 2599 C CA . GLU B 1 2 ? -34.125 -13.375 -0.581 1 45 2 GLU B CA 1
ATOM 2600 C C . GLU B 1 2 ? -32.844 -13.898 0.026 1 45 2 GLU B C 1
ATOM 2602 O O . GLU B 1 2 ? -32.281 -13.305 0.953 1 45 2 GLU B O 1
ATOM 2607 N N . ASP B 1 3 ? -32.312 -15.039 -0.417 1 49.34 3 ASP B N 1
ATOM 2608 C CA . ASP B 1 3 ? -31.109 -15.758 0.008 1 49.34 3 ASP B CA 1
ATOM 2609 C C . ASP B 1 3 ? -29.844 -14.945 -0.269 1 49.34 3 ASP B C 1
ATOM 2611 O O . ASP B 1 3 ? -28.906 -14.953 0.531 1 49.34 3 ASP B O 1
ATOM 2615 N N . SER B 1 4 ? -29.969 -14.086 -1.32 1 57.91 4 SER B N 1
ATOM 2616 C CA . SER B 1 4 ? -28.844 -13.242 -1.736 1 57.91 4 SER B CA 1
ATOM 2617 C C . SER B 1 4 ? -28.641 -12.086 -0.764 1 57.91 4 SER B C 1
ATOM 2619 O O . SER B 1 4 ? -27.5 -11.672 -0.521 1 57.91 4 SER B O 1
ATOM 2621 N N . THR B 1 5 ? -29.75 -11.68 -0.063 1 59.59 5 THR B N 1
ATOM 2622 C CA . THR B 1 5 ? -29.688 -10.539 0.839 1 59.59 5 THR B CA 1
ATOM 2623 C C . THR B 1 5 ? -28.938 -10.898 2.115 1 59.59 5 THR B C 1
ATOM 2625 O O . THR B 1 5 ? -28.078 -10.133 2.576 1 59.59 5 THR B O 1
ATOM 2628 N N . VAL B 1 6 ? -29.25 -12.055 2.703 1 58.53 6 VAL B N 1
ATOM 2629 C CA . VAL B 1 6 ? -28.609 -12.516 3.932 1 58.53 6 VAL B CA 1
ATOM 2630 C C . VAL B 1 6 ? -27.109 -12.633 3.721 1 58.53 6 VAL B C 1
ATOM 2632 O O . VAL B 1 6 ? -26.312 -12.195 4.562 1 58.53 6 VAL B O 1
ATOM 2635 N N . THR B 1 7 ? -26.828 -12.859 2.514 1 79.38 7 THR B N 1
ATOM 2636 C CA . THR B 1 7 ? -25.406 -13.094 2.227 1 79.38 7 THR B CA 1
ATOM 2637 C C . THR B 1 7 ? -24.656 -11.773 2.129 1 79.38 7 THR B C 1
ATOM 2639 O O . THR B 1 7 ? -23.547 -11.648 2.652 1 79.38 7 THR B O 1
ATOM 2642 N N . TYR B 1 8 ? -25.469 -10.727 1.807 1 83.56 8 TYR B N 1
ATOM 2643 C CA . TYR B 1 8 ? -24.797 -9.445 1.659 1 83.56 8 TYR B CA 1
ATOM 2644 C C . TYR B 1 8 ? -24.578 -8.781 3.016 1 83.56 8 TYR B C 1
ATOM 2646 O O . TYR B 1 8 ? -23.547 -8.156 3.25 1 83.56 8 TYR B O 1
ATOM 2654 N N . GLU B 1 9 ? -25.594 -9.023 3.816 1 87.81 9 GLU B N 1
ATOM 2655 C CA . GLU B 1 9 ? -25.453 -8.5 5.176 1 87.81 9 GLU B CA 1
ATOM 2656 C C . GLU B 1 9 ? -24.312 -9.195 5.918 1 87.81 9 GLU B C 1
ATOM 2658 O O . GLU B 1 9 ? -23.547 -8.547 6.645 1 87.81 9 GLU B O 1
ATOM 2663 N N . GLU B 1 10 ? -24.219 -10.453 5.695 1 91.75 10 GLU B N 1
ATOM 2664 C CA . GLU B 1 10 ? -23.125 -11.211 6.312 1 91.75 10 GLU B CA 1
ATOM 2665 C C . GLU B 1 10 ? -21.766 -10.773 5.777 1 91.75 10 GLU B C 1
ATOM 2667 O O . GLU B 1 10 ? -20.797 -10.719 6.523 1 91.75 10 GLU B O 1
ATOM 2672 N N . LEU B 1 11 ? -21.781 -10.453 4.496 1 93.69 11 LEU B N 1
ATOM 2673 C CA . LEU B 1 11 ? -20.547 -9.969 3.887 1 93.69 11 LEU B CA 1
ATOM 2674 C C . LEU B 1 11 ? -20.156 -8.617 4.48 1 93.69 11 LEU B C 1
ATOM 2676 O O . LEU B 1 11 ? -18.969 -8.375 4.738 1 93.69 11 LEU B O 1
ATOM 2680 N N . ASN B 1 12 ? -21.141 -7.801 4.703 1 91.69 12 ASN B N 1
ATOM 2681 C CA . ASN B 1 12 ? -20.875 -6.496 5.301 1 91.69 12 ASN B CA 1
ATOM 2682 C C . ASN B 1 12 ? -20.328 -6.629 6.723 1 91.69 12 ASN B C 1
ATOM 2684 O O . ASN B 1 12 ? -19.422 -5.898 7.121 1 91.69 12 ASN B O 1
ATOM 2688 N N . ASP B 1 13 ? -20.922 -7.531 7.43 1 94.31 13 ASP B N 1
ATOM 2689 C CA . ASP B 1 13 ? -20.453 -7.773 8.789 1 94.31 13 ASP B CA 1
ATOM 2690 C C . ASP B 1 13 ? -19.031 -8.305 8.789 1 94.31 13 ASP B C 1
ATOM 2692 O O . ASP B 1 13 ? -18.219 -7.902 9.625 1 94.31 13 ASP B O 1
ATOM 2696 N N . LEU B 1 14 ? -18.75 -9.195 7.914 1 96.44 14 LEU B N 1
ATOM 2697 C CA . LEU B 1 14 ? -17.391 -9.742 7.809 1 96.44 14 LEU B CA 1
ATOM 2698 C C . LEU B 1 14 ? -16.406 -8.648 7.43 1 96.44 14 LEU B C 1
ATOM 2700 O O . LEU B 1 14 ? -15.281 -8.617 7.945 1 96.44 14 LEU B O 1
ATOM 2704 N N . SER B 1 15 ? -16.797 -7.742 6.504 1 96.06 15 SER B N 1
ATOM 2705 C CA . SER B 1 15 ? -15.961 -6.598 6.148 1 96.06 15 SER B CA 1
ATOM 2706 C C . SER B 1 15 ? -15.633 -5.75 7.371 1 96.06 15 SER B C 1
ATOM 2708 O O . SER B 1 15 ? -14.492 -5.316 7.543 1 96.06 15 SER B O 1
ATOM 2710 N N . ALA B 1 16 ? -16.609 -5.523 8.203 1 95.5 16 ALA B N 1
ATOM 2711 C CA . ALA B 1 16 ? -16.406 -4.773 9.438 1 95.5 16 ALA B CA 1
ATOM 2712 C C . ALA B 1 16 ? -15.43 -5.504 10.367 1 95.5 16 ALA B C 1
ATOM 2714 O O . ALA B 1 16 ? -14.602 -4.871 11.023 1 95.5 16 ALA B O 1
ATOM 2715 N N . GLU B 1 17 ? -15.523 -6.812 10.445 1 97.19 17 GLU B N 1
ATOM 2716 C CA . GLU B 1 17 ? -14.602 -7.602 11.266 1 97.19 17 GLU B CA 1
ATOM 2717 C C . GLU B 1 17 ? -13.172 -7.5 10.734 1 97.19 17 GLU B C 1
ATOM 2719 O O . GLU B 1 17 ? -12.219 -7.438 11.516 1 97.19 17 GLU B O 1
ATOM 2724 N N . PHE B 1 18 ? -12.992 -7.52 9.391 1 98 18 PHE B N 1
ATOM 2725 C CA . PHE B 1 18 ? -11.68 -7.305 8.797 1 98 18 PHE B CA 1
ATOM 2726 C C . PHE B 1 18 ? -11.133 -5.934 9.172 1 98 18 PHE B C 1
ATOM 2728 O O . PHE B 1 18 ? -9.945 -5.789 9.461 1 98 18 PHE B O 1
ATOM 2735 N N . ASP B 1 19 ? -11.992 -4.91 9.164 1 96.44 19 ASP B N 1
ATOM 2736 C CA . ASP B 1 19 ? -11.578 -3.562 9.547 1 96.44 19 ASP B CA 1
ATOM 2737 C C . ASP B 1 19 ? -11.102 -3.527 10.992 1 96.44 19 ASP B C 1
ATOM 2739 O O . ASP B 1 19 ? -10.117 -2.852 11.312 1 96.44 19 ASP B O 1
ATOM 2743 N N . ASP B 1 20 ? -11.836 -4.246 11.859 1 96.56 20 ASP B N 1
ATOM 2744 C CA . ASP B 1 20 ? -11.438 -4.34 13.266 1 96.56 20 ASP B CA 1
ATOM 2745 C C . ASP B 1 20 ? -10.062 -5 13.398 1 96.56 20 ASP B C 1
ATOM 2747 O O . ASP B 1 20 ? -9.219 -4.535 14.164 1 96.56 20 ASP B O 1
ATOM 2751 N N . ALA B 1 21 ? -9.883 -6.086 12.688 1 97.81 21 ALA B N 1
ATOM 2752 C CA . ALA B 1 21 ? -8.602 -6.789 12.711 1 97.81 21 ALA B CA 1
ATOM 2753 C C . ALA B 1 21 ? -7.473 -5.887 12.219 1 97.81 21 ALA B C 1
ATOM 2755 O O . ALA B 1 21 ? -6.387 -5.867 12.805 1 97.81 21 ALA B O 1
ATOM 2756 N N . GLU B 1 22 ? -7.746 -5.102 11.125 1 97.25 22 GLU B N 1
ATOM 2757 C CA . GLU B 1 22 ? -6.758 -4.168 10.586 1 97.25 22 GLU B CA 1
ATOM 2758 C C . GLU B 1 22 ? -6.402 -3.094 11.609 1 97.25 22 GLU B C 1
ATOM 2760 O O . GLU B 1 22 ? -5.234 -2.727 11.75 1 97.25 22 GLU B O 1
ATOM 2765 N N . THR B 1 23 ? -7.398 -2.58 12.297 1 96.25 23 THR B N 1
ATOM 2766 C CA . THR B 1 23 ? -7.18 -1.56 13.32 1 96.25 23 THR B CA 1
ATOM 2767 C C . THR B 1 23 ? -6.309 -2.102 14.445 1 96.25 23 THR B C 1
ATOM 2769 O O . THR B 1 23 ? -5.387 -1.424 14.906 1 96.25 23 THR B O 1
ATOM 2772 N N . GLU B 1 24 ? -6.559 -3.344 14.805 1 95.44 24 GLU B N 1
ATOM 2773 C CA . GLU B 1 24 ? -5.746 -3.996 15.828 1 95.44 24 GLU B CA 1
ATOM 2774 C C . GLU B 1 24 ? -4.309 -4.184 15.352 1 95.44 24 GLU B C 1
ATOM 2776 O O . GLU B 1 24 ? -3.363 -4.004 16.125 1 95.44 24 GLU B O 1
ATOM 2781 N N . LEU B 1 25 ? -4.109 -4.523 14.125 1 97 25 LEU B N 1
ATOM 2782 C CA . LEU B 1 25 ? -2.777 -4.715 13.562 1 97 25 LEU B CA 1
ATOM 2783 C C . LEU B 1 25 ? -2.012 -3.398 13.516 1 97 25 LEU B C 1
ATOM 2785 O O . LEU B 1 25 ? -0.791 -3.377 13.68 1 97 25 LEU B O 1
ATOM 2789 N N . ILE B 1 26 ? -2.734 -2.268 13.297 1 97.06 26 ILE B N 1
ATOM 2790 C CA . ILE B 1 26 ? -2.094 -0.957 13.344 1 97.06 26 ILE B CA 1
ATOM 2791 C C . ILE B 1 26 ? -1.59 -0.673 14.758 1 97.06 26 ILE B C 1
ATOM 2793 O O . ILE B 1 26 ? -0.491 -0.142 14.93 1 97.06 26 ILE B O 1
ATOM 2797 N N . ARG B 1 27 ? -2.375 -1.066 15.773 1 96 27 ARG B N 1
ATOM 2798 C CA . ARG B 1 27 ? -1.947 -0.904 17.156 1 96 27 ARG B CA 1
ATOM 2799 C C . ARG B 1 27 ? -0.664 -1.682 17.438 1 96 27 ARG B C 1
ATOM 2801 O O . ARG B 1 27 ? 0.259 -1.164 18.062 1 96 27 ARG B O 1
ATOM 2808 N N . GLN B 1 28 ? -0.594 -2.854 16.891 1 95.12 28 GLN B N 1
ATOM 2809 C CA . GLN B 1 28 ? 0.591 -3.684 17.062 1 95.12 28 GLN B CA 1
ATOM 2810 C C . GLN B 1 28 ? 1.796 -3.092 16.344 1 95.12 28 GLN B C 1
ATOM 2812 O O . GLN B 1 28 ? 2.914 -3.123 16.859 1 95.12 28 GLN B O 1
ATOM 2817 N N . ASP B 1 29 ? 1.554 -2.578 15.195 1 97.12 29 ASP B N 1
ATOM 2818 C CA . ASP B 1 29 ? 2.6 -1.939 14.398 1 97.12 29 ASP B CA 1
ATOM 2819 C C . ASP B 1 29 ? 3.238 -0.78 15.164 1 97.12 29 ASP B C 1
ATOM 2821 O O . ASP B 1 29 ? 4.465 -0.656 15.203 1 97.12 29 ASP B O 1
ATOM 2825 N N . VAL B 1 30 ? 2.381 0.029 15.797 1 95.62 30 VAL B N 1
ATOM 2826 C CA . VAL B 1 30 ? 2.859 1.171 16.562 1 95.62 30 VAL B CA 1
ATOM 2827 C C . VAL B 1 30 ? 3.77 0.687 17.703 1 95.62 30 VAL B C 1
ATOM 2829 O O . VAL B 1 30 ? 4.867 1.219 17.891 1 95.62 30 VAL B O 1
ATOM 2832 N N . LEU B 1 31 ? 3.35 -0.337 18.359 1 93.94 31 LEU B N 1
ATOM 2833 C CA . LEU B 1 31 ? 4.09 -0.842 19.516 1 93.94 31 LEU B CA 1
ATOM 2834 C C . LEU B 1 31 ? 5.406 -1.475 19.078 1 93.94 31 LEU B C 1
ATOM 2836 O O . LEU B 1 31 ? 6.453 -1.205 19.672 1 93.94 31 LEU B O 1
ATOM 2840 N N . VAL B 1 32 ? 5.391 -2.254 18.016 1 96.44 32 VAL B N 1
ATOM 2841 C CA . VAL B 1 32 ? 6.551 -3.014 17.562 1 96.44 32 VAL B CA 1
ATOM 2842 C C . VAL B 1 32 ? 7.602 -2.062 16.984 1 96.44 32 VAL B C 1
ATOM 2844 O O . VAL B 1 32 ? 8.805 -2.266 17.172 1 96.44 32 VAL B O 1
ATOM 2847 N N . LYS B 1 33 ? 7.195 -0.976 16.359 1 97.19 33 LYS B N 1
ATOM 2848 C CA . LYS B 1 33 ? 8.141 -0.147 15.602 1 97.19 33 LYS B CA 1
ATOM 2849 C C . LYS B 1 33 ? 8.539 1.089 16.406 1 97.19 33 LYS B C 1
ATOM 2851 O O . LYS B 1 33 ? 9.461 1.812 16.016 1 97.19 33 LYS B O 1
ATOM 2856 N N . ALA B 1 34 ? 7.898 1.366 17.594 1 95.81 34 ALA B N 1
ATOM 2857 C CA . ALA B 1 34 ? 8.148 2.562 18.391 1 95.81 34 ALA B CA 1
ATOM 2858 C C . ALA B 1 34 ? 9.633 2.707 18.719 1 95.81 34 ALA B C 1
ATOM 2860 O O . ALA B 1 34 ? 10.234 3.754 18.469 1 95.81 34 ALA B O 1
ATOM 2861 N N . PRO B 1 35 ? 10.273 1.615 19.219 1 97.75 35 PRO B N 1
ATOM 2862 C CA . PRO B 1 35 ? 11.695 1.764 19.531 1 97.75 35 PRO B CA 1
ATOM 2863 C C . PRO B 1 35 ? 12.555 2.01 18.297 1 97.75 35 PRO B C 1
ATOM 2865 O O . PRO B 1 35 ? 13.578 2.699 18.375 1 97.75 35 PRO B O 1
ATOM 2868 N N . LEU B 1 36 ? 12.18 1.466 17.141 1 98.44 36 LEU B N 1
ATOM 2869 C CA . LEU B 1 36 ? 12.93 1.632 15.906 1 98.44 36 LEU B CA 1
ATOM 2870 C C . LEU B 1 36 ? 12.812 3.059 15.383 1 98.44 36 LEU B C 1
ATOM 2872 O O . LEU B 1 36 ? 13.789 3.635 14.898 1 98.44 36 LEU B O 1
ATOM 2876 N N . TYR B 1 37 ? 11.633 3.633 15.516 1 97.94 37 TYR B N 1
ATOM 2877 C CA . TYR B 1 37 ? 11.453 5.012 15.07 1 97.94 37 TYR B CA 1
ATOM 2878 C C . TYR B 1 37 ? 12.211 5.977 15.969 1 97.94 37 TYR B C 1
ATOM 2880 O O . TYR B 1 37 ? 12.711 7.008 15.508 1 97.94 37 TYR B O 1
ATOM 2888 N N . GLU B 1 38 ? 12.258 5.672 17.266 1 97.56 38 GLU B N 1
ATOM 2889 C CA . GLU B 1 38 ? 13.078 6.473 18.172 1 97.56 38 GLU B CA 1
ATOM 2890 C C . GLU B 1 38 ? 14.555 6.414 17.781 1 97.56 38 GLU B C 1
ATOM 2892 O O . GLU B 1 38 ? 15.234 7.441 17.734 1 97.56 38 GLU B O 1
ATOM 2897 N N . LYS B 1 39 ? 14.977 5.227 17.5 1 97 39 LYS B N 1
ATOM 2898 C CA . LYS B 1 39 ? 16.344 5.043 17.031 1 97 39 LYS B CA 1
ATOM 2899 C C . LYS B 1 39 ? 16.578 5.805 15.727 1 97 39 LYS B C 1
ATOM 2901 O O . LYS B 1 39 ? 17.625 6.453 15.562 1 97 39 LYS B O 1
ATOM 2906 N N . ARG B 1 40 ? 15.648 5.734 14.82 1 97.94 40 ARG B N 1
ATOM 2907 C CA . ARG B 1 40 ? 15.797 6.43 13.547 1 97.94 40 ARG B CA 1
ATOM 2908 C C . ARG B 1 40 ? 15.891 7.938 13.75 1 97.94 40 ARG B C 1
ATOM 2910 O O . ARG B 1 40 ? 16.719 8.602 13.125 1 97.94 40 ARG B O 1
ATOM 2917 N N . HIS B 1 41 ? 15.055 8.43 14.617 1 97.25 41 HIS B N 1
ATOM 2918 C CA . HIS B 1 41 ? 15.047 9.859 14.898 1 97.25 41 HIS B CA 1
ATOM 2919 C C . HIS B 1 41 ? 16.422 10.344 15.336 1 97.25 41 HIS B C 1
ATOM 2921 O O . HIS B 1 41 ? 16.922 11.352 14.82 1 97.25 41 HIS B O 1
ATOM 2927 N N . LYS B 1 42 ? 17.016 9.633 16.203 1 95.69 42 LYS B N 1
ATOM 2928 C CA . LYS B 1 42 ? 18.344 9.984 16.719 1 95.69 42 LYS B CA 1
ATOM 2929 C C . LYS B 1 42 ? 19.391 9.875 15.617 1 95.69 42 LYS B C 1
ATOM 2931 O O . LYS B 1 42 ? 20.25 10.75 15.484 1 95.69 42 LYS B O 1
ATOM 2936 N N . LEU B 1 43 ? 19.328 8.852 14.836 1 95.75 43 LEU B N 1
ATOM 2937 C CA . LEU B 1 43 ? 20.312 8.602 13.797 1 95.75 43 LEU B CA 1
ATOM 2938 C C . LEU B 1 43 ? 20.234 9.641 12.688 1 95.75 43 LEU B C 1
ATOM 2940 O O . LEU B 1 43 ? 21.25 10.203 12.273 1 95.75 43 LEU B O 1
ATOM 2944 N N . VAL B 1 44 ? 19.047 9.953 12.273 1 96.44 44 VAL B N 1
ATOM 2945 C CA . VAL B 1 44 ? 18.906 10.797 11.094 1 96.44 44 VAL B CA 1
ATOM 2946 C C . VAL B 1 44 ? 19.156 12.258 11.469 1 96.44 44 VAL B C 1
ATOM 2948 O O . VAL B 1 44 ? 19.453 13.086 10.602 1 96.44 44 VAL B O 1
ATOM 2951 N N . ALA B 1 45 ? 19.016 12.586 12.727 1 94.06 45 ALA B N 1
ATOM 2952 C CA . ALA B 1 45 ? 19.328 13.938 13.203 1 94.06 45 ALA B CA 1
ATOM 2953 C C . ALA B 1 45 ? 20.797 14.266 12.977 1 94.06 45 ALA B C 1
ATOM 2955 O O . ALA B 1 45 ? 21.188 15.438 12.953 1 94.06 45 ALA B O 1
ATOM 2956 N N . GLN B 1 46 ? 21.578 13.242 12.758 1 93.25 46 GLN B N 1
ATOM 2957 C CA . GLN B 1 46 ? 23.016 13.422 12.57 1 93.25 46 GLN B CA 1
ATOM 2958 C C . GLN B 1 46 ? 23.359 13.508 11.094 1 93.25 46 GLN B C 1
ATOM 2960 O O . GLN B 1 46 ? 24.531 13.719 10.734 1 93.25 46 GLN B O 1
ATOM 2965 N N . ILE B 1 47 ? 22.438 13.312 10.281 1 93.94 47 ILE B N 1
ATOM 2966 C CA . ILE B 1 47 ? 22.672 13.297 8.844 1 93.94 47 ILE B CA 1
ATOM 2967 C C . ILE B 1 47 ? 22.125 14.586 8.227 1 93.94 47 ILE B C 1
ATOM 2969 O O . ILE B 1 47 ? 20.906 14.797 8.164 1 93.94 47 ILE B O 1
ATOM 2973 N N . PRO B 1 48 ? 23.031 15.398 7.773 1 92.75 48 PRO B N 1
ATOM 2974 C CA . PRO B 1 48 ? 22.562 16.641 7.156 1 92.75 48 PRO B CA 1
ATOM 2975 C C . PRO B 1 48 ? 21.625 16.406 5.977 1 92.75 48 PRO B C 1
ATOM 2977 O O . PRO B 1 48 ? 21.828 15.469 5.199 1 92.75 48 PRO B O 1
ATOM 2980 N N . ASN B 1 49 ? 20.578 17.109 5.84 1 94.19 49 ASN B N 1
ATOM 2981 C CA . ASN B 1 49 ? 19.625 17.141 4.734 1 94.19 49 ASN B CA 1
ATOM 2982 C C . ASN B 1 49 ? 18.969 15.781 4.527 1 94.19 49 ASN B C 1
ATOM 2984 O O . ASN B 1 49 ? 18.641 15.414 3.398 1 94.19 49 ASN B O 1
ATOM 2988 N N . PHE B 1 50 ? 18.875 14.984 5.539 1 97 50 PHE B N 1
ATOM 2989 C CA . PHE B 1 50 ? 18.234 13.68 5.414 1 97 50 PHE B CA 1
ATOM 2990 C C . PHE B 1 50 ? 16.844 13.812 4.832 1 97 50 PHE B C 1
ATOM 2992 O O . PHE B 1 50 ? 16.531 13.227 3.787 1 97 50 PHE B O 1
ATOM 2999 N N . TRP B 1 51 ? 15.969 14.586 5.414 1 98.44 51 TRP B N 1
ATOM 3000 C CA . TRP B 1 51 ? 14.555 14.625 5.055 1 98.44 51 TRP B CA 1
ATOM 3001 C C . TRP B 1 51 ? 14.352 15.328 3.717 1 98.44 51 TRP B C 1
ATOM 3003 O O . TRP B 1 51 ? 13.531 14.898 2.902 1 98.44 51 TRP B O 1
ATOM 3013 N N . PRO B 1 52 ? 15.102 16.422 3.451 1 97.88 52 PRO B N 1
ATOM 3014 C CA . PRO B 1 52 ? 15.008 16.984 2.105 1 97.88 52 PRO B CA 1
ATOM 3015 C C . PRO B 1 52 ? 15.305 15.969 1.011 1 97.88 52 PRO B C 1
ATOM 3017 O O . PRO B 1 52 ? 14.586 15.906 0.008 1 97.88 52 PRO B O 1
ATOM 3020 N N . LEU B 1 53 ? 16.297 15.156 1.224 1 97.12 53 LEU B N 1
ATOM 3021 C CA . LEU B 1 53 ? 16.656 14.141 0.243 1 97.12 53 LEU B CA 1
ATOM 3022 C C . LEU B 1 53 ? 15.578 13.07 0.142 1 97.12 53 LEU B C 1
ATOM 3024 O O . LEU B 1 53 ? 15.312 12.555 -0.945 1 97.12 53 LEU B O 1
ATOM 3028 N N . VAL B 1 54 ? 14.953 12.742 1.265 1 98.19 54 VAL B N 1
ATOM 3029 C CA . VAL B 1 54 ? 13.828 11.812 1.269 1 98.19 54 VAL B CA 1
ATOM 3030 C C . VAL B 1 54 ? 12.703 12.359 0.398 1 98.19 54 VAL B C 1
ATOM 3032 O O . VAL B 1 54 ? 12.18 11.656 -0.465 1 98.19 54 VAL B O 1
ATOM 3035 N N . PHE B 1 55 ? 12.375 13.641 0.515 1 98.25 55 PHE B N 1
ATOM 3036 C CA . PHE B 1 55 ? 11.281 14.258 -0.226 1 98.25 55 PHE B CA 1
ATOM 3037 C C . PHE B 1 55 ? 11.609 14.336 -1.712 1 98.25 55 PHE B C 1
ATOM 3039 O O . PHE B 1 55 ? 10.719 14.281 -2.557 1 98.25 55 PHE B O 1
ATOM 3046 N N . GLU B 1 56 ? 12.883 14.43 -1.991 1 96.56 56 GLU B N 1
ATOM 3047 C CA . GLU B 1 56 ? 13.297 14.477 -3.393 1 96.56 56 GLU B CA 1
ATOM 3048 C C . GLU B 1 56 ? 12.961 13.172 -4.113 1 96.56 56 GLU B C 1
ATOM 3050 O O . GLU B 1 56 ? 12.797 13.156 -5.336 1 96.56 56 GLU B O 1
ATOM 3055 N N . GLN B 1 57 ? 12.859 12.125 -3.336 1 96.94 57 GLN B N 1
ATOM 3056 C CA . GLN B 1 57 ? 12.625 10.812 -3.92 1 96.94 57 GLN B CA 1
ATOM 3057 C C . GLN B 1 57 ? 11.195 10.344 -3.664 1 96.94 57 GLN B C 1
ATOM 3059 O O . GLN B 1 57 ? 10.875 9.172 -3.854 1 96.94 57 GLN B O 1
ATOM 3064 N N . ALA B 1 58 ? 10.375 11.281 -3.207 1 96.81 58 ALA B N 1
ATOM 3065 C CA . ALA B 1 58 ? 9 10.922 -2.859 1 96.81 58 ALA B CA 1
ATOM 3066 C C . ALA B 1 58 ? 8.273 10.312 -4.055 1 96.81 58 ALA B C 1
ATOM 3068 O O . ALA B 1 58 ? 8.484 10.727 -5.195 1 96.81 58 ALA B O 1
ATOM 3069 N N . ALA B 1 59 ? 7.387 9.383 -3.807 1 96.12 59 ALA B N 1
ATOM 3070 C CA . ALA B 1 59 ? 6.594 8.742 -4.852 1 96.12 59 ALA B CA 1
ATOM 3071 C C . ALA B 1 59 ? 5.672 9.758 -5.535 1 96.12 59 ALA B C 1
ATOM 3073 O O . ALA B 1 59 ? 5.398 10.82 -4.984 1 96.12 59 ALA B O 1
ATOM 3074 N N . PRO B 1 60 ? 5.16 9.398 -6.656 1 96.12 60 PRO B N 1
ATOM 3075 C CA . PRO B 1 60 ? 4.344 10.328 -7.441 1 96.12 60 PRO B CA 1
ATOM 3076 C C . PRO B 1 60 ? 3.104 10.797 -6.691 1 96.12 60 PRO B C 1
ATOM 3078 O O . PRO B 1 60 ? 2.678 11.945 -6.855 1 96.12 60 PRO B O 1
ATOM 3081 N N . ASP B 1 61 ? 2.559 9.914 -5.93 1 95.44 61 ASP B N 1
ATOM 3082 C CA . ASP B 1 61 ? 1.337 10.266 -5.211 1 95.44 61 ASP B CA 1
ATOM 3083 C C . ASP B 1 61 ? 1.611 11.32 -4.137 1 95.44 61 ASP B C 1
ATOM 3085 O O . ASP B 1 61 ? 0.679 11.883 -3.561 1 95.44 61 ASP B O 1
ATOM 3089 N N . ILE B 1 62 ? 2.84 11.602 -3.875 1 98 62 ILE B N 1
ATOM 3090 C CA . ILE B 1 62 ? 3.234 12.688 -2.984 1 98 62 ILE B CA 1
ATOM 3091 C C . ILE B 1 62 ? 3.814 13.844 -3.799 1 98 62 ILE B C 1
ATOM 3093 O O . ILE B 1 62 ? 3.41 14.992 -3.631 1 98 62 ILE B O 1
ATOM 3097 N N . ASP B 1 63 ? 4.633 13.531 -4.707 1 97.06 63 ASP B N 1
ATOM 3098 C CA . ASP B 1 63 ? 5.379 14.5 -5.504 1 97.06 63 ASP B CA 1
ATOM 3099 C C . ASP B 1 63 ? 4.438 15.375 -6.324 1 97.06 63 ASP B C 1
ATOM 3101 O O . ASP B 1 63 ? 4.734 16.547 -6.574 1 97.06 63 ASP B O 1
ATOM 3105 N N . GLU B 1 64 ? 3.359 14.82 -6.77 1 96.19 64 GLU B N 1
ATOM 3106 C CA . GLU B 1 64 ? 2.424 15.555 -7.617 1 96.19 64 GLU B CA 1
ATOM 3107 C C . GLU B 1 64 ? 1.877 16.781 -6.906 1 96.19 64 GLU B C 1
ATOM 3109 O O . GLU B 1 64 ? 1.363 17.703 -7.551 1 96.19 64 GLU B O 1
ATOM 3114 N N . PHE B 1 65 ? 2.02 16.859 -5.613 1 96.69 65 PHE B N 1
ATOM 3115 C CA . PHE B 1 65 ? 1.47 17.969 -4.836 1 96.69 65 PHE B CA 1
ATOM 3116 C C . PHE B 1 65 ? 2.559 18.969 -4.469 1 96.69 65 PHE B C 1
ATOM 3118 O O . PHE B 1 65 ? 2.289 19.969 -3.811 1 96.69 65 PHE B O 1
ATOM 3125 N N . ILE B 1 66 ? 3.75 18.719 -4.863 1 97.38 66 ILE B N 1
ATOM 3126 C CA . ILE B 1 66 ? 4.879 19.547 -4.477 1 97.38 66 ILE B CA 1
ATOM 3127 C C . ILE B 1 66 ? 5.301 20.422 -5.656 1 97.38 66 ILE B C 1
ATOM 3129 O O . ILE B 1 66 ? 5.895 19.938 -6.621 1 97.38 66 ILE B O 1
ATOM 3133 N N . GLN B 1 67 ? 5.055 21.672 -5.578 1 95.81 67 GLN B N 1
ATOM 3134 C CA . GLN B 1 67 ? 5.473 22.625 -6.594 1 95.81 67 GLN B CA 1
ATOM 3135 C C . GLN B 1 67 ? 6.965 22.938 -6.477 1 95.81 67 GLN B C 1
ATOM 3137 O O . GLN B 1 67 ? 7.57 22.703 -5.43 1 95.81 67 GLN B O 1
ATOM 3142 N N . PRO B 1 68 ? 7.555 23.5 -7.539 1 96.12 68 PRO B N 1
ATOM 3143 C CA . PRO B 1 68 ? 8.977 23.844 -7.504 1 96.12 68 PRO B CA 1
ATOM 3144 C C . PRO B 1 68 ? 9.336 24.766 -6.344 1 96.12 68 PRO B C 1
ATOM 3146 O O . PRO B 1 68 ? 10.375 24.594 -5.703 1 96.12 68 PRO B O 1
ATOM 3149 N N . SER B 1 69 ? 8.5 25.734 -6.047 1 96 69 SER B N 1
ATOM 3150 C CA . SER B 1 69 ? 8.75 26.641 -4.934 1 96 69 SER B CA 1
ATOM 3151 C C . SER B 1 69 ? 8.719 25.906 -3.6 1 96 69 SER B C 1
ATOM 3153 O O . SER B 1 69 ? 9.5 26.203 -2.697 1 96 69 SER B O 1
ATOM 3155 N N . ASP B 1 70 ? 7.777 24.938 -3.443 1 97.81 70 ASP B N 1
ATOM 3156 C CA . ASP B 1 70 ? 7.723 24.109 -2.246 1 97.81 70 ASP B CA 1
ATOM 3157 C C . ASP B 1 70 ? 8.992 23.266 -2.098 1 97.81 70 ASP B C 1
ATOM 3159 O O . ASP B 1 70 ? 9.562 23.188 -1.009 1 97.81 70 ASP B O 1
ATOM 3163 N N . SER B 1 71 ? 9.336 22.703 -3.262 1 96.94 71 SER B N 1
ATOM 3164 C CA . SER B 1 71 ? 10.523 21.859 -3.285 1 96.94 71 SER B CA 1
ATOM 3165 C C . SER B 1 71 ? 11.766 22.625 -2.838 1 96.94 71 SER B C 1
ATOM 3167 O O . SER B 1 71 ? 12.57 22.125 -2.057 1 96.94 71 SER B O 1
ATOM 3169 N N . SER B 1 72 ? 11.945 23.828 -3.322 1 97.25 72 SER B N 1
ATOM 3170 C CA . SER B 1 72 ? 13.07 24.672 -2.943 1 97.25 72 SER B CA 1
ATOM 3171 C C . SER B 1 72 ? 13.086 24.922 -1.439 1 97.25 72 SER B C 1
ATOM 3173 O O . SER B 1 72 ? 14.133 24.812 -0.798 1 97.25 72 SER B O 1
ATOM 3175 N N . LEU B 1 73 ? 11.977 25.219 -0.902 1 98 73 LEU B N 1
ATOM 3176 C CA . LEU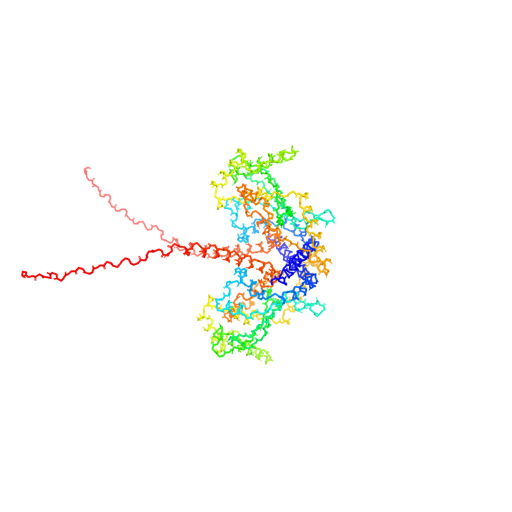 B 1 73 ? 11.875 25.469 0.532 1 98 73 LEU B CA 1
ATOM 3177 C C . LEU B 1 73 ? 12.188 24.203 1.325 1 98 73 LEU B C 1
ATOM 3179 O O . LEU B 1 73 ? 12.914 24.25 2.316 1 98 73 LEU B O 1
ATOM 3183 N N . LEU B 1 74 ? 11.617 23.078 0.925 1 97.88 74 LEU B N 1
ATOM 3184 C CA . LEU B 1 74 ? 11.859 21.812 1.608 1 97.88 74 LEU B CA 1
ATOM 3185 C C . LEU B 1 74 ? 13.336 21.438 1.557 1 97.88 74 LEU B C 1
ATOM 3187 O O . LEU B 1 74 ? 13.914 21.016 2.562 1 97.88 74 LEU B O 1
ATOM 3191 N N . LEU B 1 75 ? 13.969 21.641 0.438 1 96.31 75 LEU B N 1
ATOM 3192 C CA . LEU B 1 75 ? 15.375 21.281 0.242 1 96.31 75 LEU B CA 1
ATOM 3193 C C . LEU B 1 75 ? 16.281 22.125 1.142 1 96.31 75 LEU B C 1
ATOM 3195 O O . LEU B 1 75 ? 17.266 21.625 1.679 1 96.31 75 LEU B O 1
ATOM 3199 N N . THR B 1 76 ? 15.883 23.328 1.36 1 96.56 76 THR B N 1
ATOM 3200 C CA . THR B 1 76 ? 16.797 24.25 2.035 1 96.56 76 THR B CA 1
ATOM 3201 C C . THR B 1 76 ? 16.484 24.328 3.527 1 96.56 76 THR B C 1
ATOM 3203 O O . THR B 1 76 ? 17.359 24.609 4.336 1 96.56 76 THR B O 1
ATOM 3206 N N . SER B 1 77 ? 15.219 24 3.883 1 97.88 77 SER B N 1
ATOM 3207 C CA . SER B 1 77 ? 14.867 24.453 5.227 1 97.88 77 SER B CA 1
ATOM 3208 C C . SER B 1 77 ? 14.188 23.344 6.023 1 97.88 77 SER B C 1
ATOM 3210 O O . SER B 1 77 ? 14 23.469 7.234 1 97.88 77 SER B O 1
ATOM 3212 N N . LEU B 1 78 ? 13.711 22.25 5.414 1 98.62 78 LEU B N 1
ATOM 3213 C CA . LEU B 1 78 ? 13.125 21.156 6.176 1 98.62 78 LEU B CA 1
ATOM 3214 C C . LEU B 1 78 ? 14.18 20.469 7.023 1 98.62 78 LEU B C 1
ATOM 3216 O O . LEU B 1 78 ? 15.164 19.938 6.492 1 98.62 78 LEU B O 1
ATOM 3220 N N . ALA B 1 79 ? 13.992 20.484 8.32 1 98.12 79 ALA B N 1
ATOM 3221 C CA . ALA B 1 79 ? 14.969 19.906 9.25 1 98.12 79 ALA B CA 1
ATOM 3222 C C . ALA B 1 79 ? 14.547 18.5 9.68 1 98.12 79 ALA B C 1
ATOM 3224 O O . ALA B 1 79 ? 15.383 17.609 9.789 1 98.12 79 ALA B O 1
ATOM 3225 N N . SER B 1 80 ? 13.258 18.328 9.906 1 98.06 80 SER B N 1
ATOM 3226 C CA . SER B 1 80 ? 12.805 17.047 10.422 1 98.06 80 SER B CA 1
ATOM 3227 C C . SER B 1 80 ? 11.32 16.828 10.141 1 98.06 80 SER B C 1
ATOM 3229 O O . SER B 1 80 ? 10.562 17.797 10.016 1 98.06 80 SER B O 1
ATOM 3231 N N . LEU B 1 81 ? 10.961 15.586 9.992 1 98.69 81 LEU B N 1
ATOM 3232 C CA . LEU B 1 81 ? 9.578 15.133 9.93 1 98.69 81 LEU B CA 1
ATOM 3233 C C . LEU B 1 81 ? 9.336 13.984 10.898 1 98.69 81 LEU B C 1
ATOM 3235 O O . LEU B 1 81 ? 10.156 13.062 11 1 98.69 81 LEU B O 1
ATOM 3239 N N . SER B 1 82 ? 8.312 14.055 11.633 1 98.38 82 SER B N 1
ATOM 3240 C CA . SER B 1 82 ? 7.859 12.945 12.461 1 98.38 82 SER B CA 1
ATOM 3241 C C . SER B 1 82 ? 6.367 12.688 12.273 1 98.38 82 SER B C 1
ATOM 3243 O O . SER B 1 82 ? 5.582 13.625 12.141 1 98.38 82 SER B O 1
ATOM 3245 N N . VAL B 1 83 ? 5.984 11.469 12.164 1 98.44 83 VAL B N 1
ATOM 3246 C CA . VAL B 1 83 ? 4.598 11.031 12.062 1 98.44 83 VAL B CA 1
ATOM 3247 C C . VAL B 1 83 ? 4.25 10.125 13.234 1 98.44 83 VAL B C 1
ATOM 3249 O O . VAL B 1 83 ? 4.996 9.188 13.547 1 98.44 83 VAL B O 1
ATOM 3252 N N . SER B 1 84 ? 3.189 10.414 13.945 1 97.25 84 SER B N 1
ATOM 3253 C CA . SER B 1 84 ? 2.777 9.586 15.07 1 97.25 84 SER B CA 1
ATOM 3254 C C . SER B 1 84 ? 1.277 9.312 15.039 1 97.25 84 SER B C 1
ATOM 3256 O O . SER B 1 84 ? 0.521 10.047 14.398 1 97.25 84 SER B O 1
ATOM 3258 N N . ARG B 1 85 ? 0.923 8.211 15.523 1 97.44 85 ARG B N 1
ATOM 3259 C CA . ARG B 1 85 ? -0.471 7.891 15.805 1 97.44 85 ARG B CA 1
ATOM 3260 C C . ARG B 1 85 ? -0.848 8.297 17.219 1 97.44 85 ARG B C 1
ATOM 3262 O O . ARG B 1 85 ? -0.927 7.453 18.125 1 97.44 85 ARG B O 1
ATOM 3269 N N . PHE B 1 86 ? -1.192 9.562 17.391 1 96.69 86 PHE B N 1
ATOM 3270 C CA . PHE B 1 86 ? -1.125 10.297 18.656 1 96.69 86 PHE B CA 1
ATOM 3271 C C . PHE B 1 86 ? -2.225 9.836 19.609 1 96.69 86 PHE B C 1
ATOM 3273 O O . PHE B 1 86 ? -2.115 10.008 20.828 1 96.69 86 PHE B O 1
ATOM 3280 N N . GLU B 1 87 ? -3.25 9.258 19.062 1 95.31 87 GLU B N 1
ATOM 3281 C CA . GLU B 1 87 ? -4.324 8.82 19.953 1 95.31 87 GLU B CA 1
ATOM 3282 C C . GLU B 1 87 ? -3.941 7.547 20.703 1 95.31 87 GLU B C 1
ATOM 3284 O O . GLU B 1 87 ? -4.637 7.137 21.625 1 95.31 87 GLU B O 1
ATOM 3289 N N . MET B 1 88 ? -2.852 6.926 20.375 1 93.06 88 MET B N 1
ATOM 3290 C CA . MET B 1 88 ? -2.354 5.746 21.078 1 93.06 88 MET B CA 1
ATOM 3291 C C . MET B 1 88 ? -1.513 6.141 22.281 1 93.06 88 MET B C 1
ATOM 3293 O O . MET B 1 88 ? -1.208 5.301 23.141 1 93.06 88 MET B O 1
ATOM 3297 N N . ASP B 1 89 ? -0.993 7.328 22.391 1 86.5 89 ASP B N 1
ATOM 3298 C CA . ASP B 1 89 ? -0.086 7.777 23.453 1 86.5 89 ASP B CA 1
ATOM 3299 C C . ASP B 1 89 ? -0.765 7.719 24.812 1 86.5 89 ASP B C 1
ATOM 3301 O O . ASP B 1 89 ? -0.105 7.5 25.828 1 86.5 89 ASP B O 1
ATOM 3305 N N . ASN B 1 90 ? -2.062 7.93 24.906 1 76.31 90 ASN B N 1
ATOM 3306 C CA . ASN B 1 90 ? -2.73 7.969 26.203 1 76.31 90 ASN B CA 1
ATOM 3307 C C . ASN B 1 90 ? -3.404 6.641 26.531 1 76.31 90 ASN B C 1
ATOM 3309 O O . ASN B 1 90 ? -4.625 6.582 26.703 1 76.31 90 ASN B O 1
ATOM 3313 N N . GLY B 1 91 ? -2.6 5.586 26.75 1 74.31 91 GLY B N 1
ATOM 3314 C CA . GLY B 1 91 ? -3.119 4.309 27.203 1 74.31 91 GLY B CA 1
ATOM 3315 C C . GLY B 1 91 ? -3.566 3.4 26.078 1 74.31 91 GLY B C 1
ATOM 3316 O O . GLY B 1 91 ? -4.148 2.342 26.328 1 74.31 91 GLY B O 1
ATOM 3317 N N . GLY B 1 92 ? -3.438 3.883 24.891 1 73.56 92 GLY B N 1
ATOM 3318 C CA . GLY B 1 92 ? -3.619 3.014 23.734 1 73.56 92 GLY B CA 1
ATOM 3319 C C . GLY B 1 92 ? -5.074 2.785 23.391 1 73.56 92 GLY B C 1
ATOM 3320 O O . GLY B 1 92 ? -5.398 1.871 22.625 1 73.56 92 GLY B O 1
ATOM 3321 N N . GLN B 1 93 ? -5.949 3.674 23.875 1 81.06 93 GLN B N 1
ATOM 3322 C CA . GLN B 1 93 ? -7.367 3.377 23.688 1 81.06 93 GLN B CA 1
ATOM 3323 C C . GLN B 1 93 ? -7.949 4.18 22.531 1 81.06 93 GLN B C 1
ATOM 3325 O O . GLN B 1 93 ? -9.07 3.914 22.094 1 81.06 93 GLN B O 1
ATOM 3330 N N . GLY B 1 94 ? -7.227 5.117 22.047 1 90.88 94 GLY B N 1
ATOM 3331 C CA . GLY B 1 94 ? -7.719 5.91 20.938 1 90.88 94 GLY B CA 1
ATOM 3332 C C . GLY B 1 94 ? -7.598 5.195 19.609 1 90.88 94 GLY B C 1
ATOM 3333 O O . GLY B 1 94 ? -7.117 4.062 19.547 1 90.88 94 GLY B O 1
ATOM 3334 N N . ASP B 1 95 ? -8.188 5.766 18.531 1 95.06 95 ASP B N 1
ATOM 3335 C CA . ASP B 1 95 ? -8.148 5.172 17.203 1 95.06 95 ASP B CA 1
ATOM 3336 C C . ASP B 1 95 ? -6.746 5.262 16.594 1 95.06 95 ASP B C 1
ATOM 3338 O O . ASP B 1 95 ? -6.23 6.355 16.375 1 95.06 95 ASP B O 1
ATOM 3342 N N . PRO B 1 96 ? -6.062 4.125 16.406 1 96.69 96 PRO B N 1
ATOM 3343 C CA . PRO B 1 96 ? -4.684 4.129 15.922 1 96.69 96 PRO B CA 1
ATOM 3344 C C . PRO B 1 96 ? -4.57 4.648 14.484 1 96.69 96 PRO B C 1
ATOM 3346 O O . PRO B 1 96 ? -3.461 4.805 13.969 1 96.69 96 PRO B O 1
ATOM 3349 N N . ARG B 1 97 ? -5.648 5 13.828 1 97.25 97 ARG B N 1
ATOM 3350 C CA . ARG B 1 97 ? -5.641 5.488 12.453 1 97.25 97 ARG B CA 1
ATOM 3351 C C . ARG B 1 97 ? -5.508 7.004 12.406 1 97.25 97 ARG B C 1
ATOM 3353 O O . ARG B 1 97 ? -5.227 7.578 11.359 1 97.25 97 ARG B O 1
ATOM 3360 N N . SER B 1 98 ? -5.727 7.645 13.531 1 98.19 98 SER B N 1
ATOM 3361 C CA . SER B 1 98 ? -5.48 9.078 13.625 1 98.19 98 SER B CA 1
ATOM 3362 C C . SER B 1 98 ? -3.986 9.383 13.562 1 98.19 98 SER B C 1
ATOM 3364 O O . SER B 1 98 ? -3.172 8.641 14.117 1 98.19 98 SER B O 1
ATOM 3366 N N . LEU B 1 99 ? -3.703 10.539 12.961 1 98.56 99 LEU B N 1
ATOM 3367 C CA . LEU B 1 99 ? -2.316 10.836 12.617 1 98.56 99 LEU B CA 1
ATOM 3368 C C . LEU B 1 99 ? -1.928 12.234 13.062 1 98.56 99 LEU B C 1
ATOM 3370 O O . LEU B 1 99 ? -2.754 13.156 13.039 1 98.56 99 LEU B O 1
ATOM 3374 N N . CYS B 1 100 ? -0.678 12.375 13.438 1 98.69 100 CYS B N 1
ATOM 3375 C CA . CYS B 1 100 ? -0.074 13.672 13.695 1 98.69 100 CYS B CA 1
ATOM 3376 C C . CYS B 1 100 ? 1.237 13.828 12.938 1 98.69 100 CYS B C 1
ATOM 3378 O O . CYS B 1 100 ? 2.117 12.969 13.023 1 98.69 100 CYS B O 1
ATOM 3380 N N . PHE B 1 101 ? 1.321 14.859 12.141 1 98.88 101 PHE B N 1
ATOM 3381 C CA . PHE B 1 101 ? 2.533 15.203 11.406 1 98.88 101 PHE B CA 1
ATOM 3382 C C . PHE B 1 101 ? 3.221 16.422 12.023 1 98.88 101 PHE B C 1
ATOM 3384 O O . PHE B 1 101 ? 2.582 17.438 12.25 1 98.88 101 PHE B O 1
ATOM 3391 N N . ARG B 1 102 ? 4.473 16.312 12.281 1 98.81 102 ARG B N 1
ATOM 3392 C CA . ARG B 1 102 ? 5.262 17.438 12.789 1 98.81 102 ARG B CA 1
ATOM 3393 C C . ARG B 1 102 ? 6.445 17.719 11.875 1 98.81 102 ARG B C 1
ATOM 3395 O O . ARG B 1 102 ? 7.344 16.891 11.727 1 98.81 102 ARG B O 1
ATOM 3402 N N . PHE B 1 103 ? 6.402 18.875 11.273 1 98.81 103 PHE B N 1
ATOM 3403 C CA . PHE B 1 103 ? 7.496 19.359 10.445 1 98.81 103 PHE B CA 1
ATOM 3404 C C . PHE B 1 103 ? 8.328 20.391 11.195 1 98.81 103 PHE B C 1
ATOM 3406 O O . PHE B 1 103 ? 7.781 21.344 11.758 1 98.81 103 PHE B O 1
ATOM 3413 N N . GLU B 1 104 ? 9.547 20.219 11.234 1 98.75 104 GLU B N 1
ATOM 3414 C CA . GLU B 1 104 ? 10.453 21.219 11.773 1 98.75 104 GLU B CA 1
ATOM 3415 C C . GLU B 1 104 ? 11.273 21.875 10.672 1 98.75 104 GLU B C 1
ATOM 3417 O O . GLU B 1 104 ? 11.758 21.203 9.766 1 98.75 104 GLU B O 1
ATOM 3422 N N . PHE B 1 105 ? 11.375 23.156 10.789 1 98.56 105 PHE B N 1
ATOM 3423 C CA . PHE B 1 105 ? 12.055 23.922 9.75 1 98.56 105 PHE B CA 1
ATOM 3424 C C . PHE B 1 105 ? 13.164 24.781 10.344 1 98.56 105 PHE B C 1
ATOM 3426 O O . PHE B 1 105 ? 13.008 25.344 11.422 1 98.56 105 PHE B O 1
ATOM 3433 N N . ASN B 1 106 ? 14.203 24.844 9.602 1 98 106 ASN B N 1
ATOM 3434 C CA . ASN B 1 106 ? 15.188 25.891 9.836 1 98 106 ASN B CA 1
ATOM 3435 C C . ASN B 1 106 ? 14.68 27.25 9.367 1 98 106 ASN B C 1
ATOM 3437 O O . ASN B 1 106 ? 13.664 27.328 8.68 1 98 106 ASN B O 1
ATOM 3441 N N . GLU B 1 107 ? 15.422 28.266 9.859 1 97.88 107 GLU B N 1
ATOM 3442 C CA . GLU B 1 107 ? 15.039 29.609 9.406 1 97.88 107 GLU B CA 1
ATOM 3443 C C . GLU B 1 107 ? 14.961 29.672 7.887 1 97.88 107 GLU B C 1
ATOM 3445 O O . GLU B 1 107 ? 15.828 29.125 7.191 1 97.88 107 GLU B O 1
ATOM 3450 N N . ASN B 1 108 ? 13.922 30.406 7.363 1 98.06 108 ASN B N 1
ATOM 3451 C CA . ASN B 1 108 ? 13.727 30.5 5.918 1 98.06 108 ASN B CA 1
ATOM 3452 C C . ASN B 1 108 ? 13.055 31.812 5.539 1 98.06 108 ASN B C 1
ATOM 3454 O O . ASN B 1 108 ? 12.688 32.594 6.406 1 98.06 108 ASN B O 1
ATOM 3458 N N . GLU B 1 109 ? 12.812 32.062 4.312 1 97.31 109 GLU B N 1
ATOM 3459 C CA . GLU B 1 109 ? 12.352 33.375 3.85 1 97.31 109 GLU B CA 1
ATOM 3460 C C . GLU B 1 109 ? 10.828 33.406 3.764 1 97.31 109 GLU B C 1
ATOM 3462 O O . GLU B 1 109 ? 10.242 34.469 3.57 1 97.31 109 GLU B O 1
ATOM 3467 N N . HIS B 1 110 ? 10.188 32.312 3.99 1 98.56 110 HIS B N 1
ATOM 3468 C CA . HIS B 1 110 ? 8.758 32.281 3.695 1 98.56 110 HIS B CA 1
ATOM 3469 C C . HIS B 1 110 ? 7.93 32.469 4.957 1 98.56 110 HIS B C 1
ATOM 3471 O O . HIS B 1 110 ? 6.914 33.188 4.926 1 98.56 110 HIS B O 1
ATOM 3477 N N . PHE B 1 111 ? 8.305 31.922 6.094 1 98.75 111 PHE B N 1
ATOM 3478 C CA . PHE B 1 111 ? 7.477 32.031 7.289 1 98.75 111 PHE B CA 1
ATOM 3479 C C . PHE B 1 111 ? 8.336 31.984 8.547 1 98.75 111 PHE B C 1
ATOM 3481 O O . PHE B 1 111 ? 9.523 31.672 8.484 1 98.75 111 PHE B O 1
ATOM 3488 N N . GLU B 1 112 ? 7.742 32.281 9.719 1 98.5 112 GLU B N 1
ATOM 3489 C CA . GLU B 1 112 ? 8.461 32.438 10.984 1 98.5 112 GLU B CA 1
ATOM 3490 C C . GLU B 1 112 ? 8.414 31.141 11.805 1 98.5 112 GLU B C 1
ATOM 3492 O O . GLU B 1 112 ? 9.258 30.938 12.68 1 98.5 112 GLU B O 1
ATOM 3497 N N . ASP B 1 113 ? 7.488 30.281 11.5 1 98.44 113 ASP B N 1
ATOM 3498 C CA . ASP B 1 113 ? 7.285 29.078 12.289 1 98.44 113 ASP B CA 1
ATOM 3499 C C . ASP B 1 113 ? 8.492 28.141 12.188 1 98.44 113 ASP B C 1
ATOM 3501 O O . ASP B 1 113 ? 9.008 27.906 11.094 1 98.44 113 ASP B O 1
ATOM 3505 N N . THR B 1 114 ? 8.891 27.641 13.328 1 98.38 114 THR B N 1
ATOM 3506 C CA . THR B 1 114 ? 9.969 26.656 13.328 1 98.38 114 THR B CA 1
ATOM 3507 C C . THR B 1 114 ? 9.414 25.234 13.352 1 98.38 114 THR B C 1
ATOM 3509 O O . THR B 1 114 ? 10.141 24.281 13.102 1 98.38 114 THR B O 1
ATOM 3512 N N . MET B 1 115 ? 8.148 25.172 13.648 1 98.5 115 MET B N 1
ATOM 3513 C CA . MET B 1 115 ? 7.477 23.875 13.695 1 98.5 115 MET B CA 1
ATOM 3514 C C . MET B 1 115 ? 6.027 24 13.234 1 98.5 115 MET B C 1
ATOM 3516 O O . MET B 1 115 ? 5.328 24.938 13.602 1 98.5 115 MET B O 1
ATOM 3520 N N . LEU B 1 116 ? 5.574 23.156 12.344 1 98.75 116 LEU B N 1
ATOM 3521 C CA . LEU B 1 116 ? 4.184 23.031 11.922 1 98.75 116 LEU B CA 1
ATOM 3522 C C . LEU B 1 116 ? 3.631 21.656 12.25 1 98.75 116 LEU B C 1
ATOM 3524 O O . LEU B 1 116 ? 4.203 20.641 11.859 1 98.75 116 LEU B O 1
ATOM 3528 N N . GLU B 1 117 ? 2.592 21.609 13.008 1 98.75 117 GLU B N 1
ATOM 3529 C CA . GLU B 1 117 ? 1.952 20.359 13.406 1 98.75 117 GLU B CA 1
ATOM 3530 C C . GLU B 1 117 ? 0.561 20.219 12.797 1 98.75 117 GLU B C 1
ATOM 3532 O O . GLU B 1 117 ? -0.272 21.125 12.938 1 98.75 117 GLU B O 1
ATOM 3537 N N . LYS B 1 118 ? 0.291 19.172 12.062 1 98.88 118 LYS B N 1
ATOM 3538 C CA . LYS B 1 118 ? -1.006 18.891 11.453 1 98.88 118 LYS B CA 1
ATOM 3539 C C . LYS B 1 118 ? -1.57 17.562 11.945 1 98.88 118 LYS B C 1
ATOM 3541 O O . LYS B 1 118 ? -0.92 16.516 11.828 1 98.88 118 LYS B O 1
ATOM 3546 N N . LYS B 1 119 ? -2.773 17.562 12.477 1 98.69 119 LYS B N 1
ATOM 3547 C CA . LYS B 1 119 ? -3.416 16.375 13.023 1 98.69 119 LYS B CA 1
ATOM 3548 C C . LYS B 1 119 ? -4.59 15.93 12.148 1 98.69 119 LYS B C 1
ATOM 3550 O O . LYS B 1 119 ? -5.277 16.766 11.555 1 98.69 119 LYS B O 1
ATOM 3555 N N . PHE B 1 120 ? -4.77 14.703 12.047 1 98.75 120 PHE B N 1
ATOM 3556 C CA . PHE B 1 120 ? -5.906 14.055 11.398 1 98.75 120 PHE B CA 1
ATOM 3557 C C . PHE B 1 120 ? -6.598 13.094 12.352 1 98.75 120 PHE B C 1
ATOM 3559 O O . PHE B 1 120 ? -5.941 12.273 13 1 98.75 120 PHE B O 1
ATOM 3566 N N . TRP B 1 121 ? -7.895 13.18 12.461 1 98.44 121 TRP B N 1
ATOM 3567 C CA . TRP B 1 121 ? -8.688 12.297 13.305 1 98.44 121 TRP B CA 1
ATOM 3568 C C . TRP B 1 121 ? -9.539 11.352 12.461 1 98.44 121 TRP B C 1
ATOM 3570 O O . TRP B 1 121 ? -10.203 11.789 11.516 1 98.44 121 TRP B O 1
ATOM 3580 N N . GLN B 1 122 ? -9.453 10.086 12.805 1 98 122 GLN B N 1
ATOM 3581 C CA . GLN B 1 122 ? -10.383 9.133 12.211 1 98 122 GLN B CA 1
ATOM 3582 C C . GLN B 1 122 ? -11.805 9.359 12.727 1 98 122 GLN B C 1
ATOM 3584 O O . GLN B 1 122 ? -12.031 9.422 13.938 1 98 122 GLN B O 1
ATOM 3589 N N . ARG B 1 123 ? -12.758 9.562 11.758 1 97.94 123 ARG B N 1
ATOM 3590 C CA . ARG B 1 123 ? -14.148 9.805 12.125 1 97.94 123 ARG B CA 1
ATOM 3591 C C . ARG B 1 123 ? -15.094 8.906 11.328 1 97.94 123 ARG B C 1
ATOM 3593 O O . ARG B 1 123 ? -14.734 8.438 10.242 1 97.94 123 ARG B O 1
ATOM 3600 N N . ARG B 1 124 ? -16.172 8.625 11.922 1 96.62 124 ARG B N 1
ATOM 3601 C CA . ARG B 1 124 ? -17.281 7.953 11.273 1 96.62 124 ARG B CA 1
ATOM 3602 C C . ARG B 1 124 ? -18.562 8.789 11.367 1 96.62 124 ARG B C 1
ATOM 3604 O O . ARG B 1 124 ? -18.922 9.242 12.453 1 96.62 124 ARG B O 1
ATOM 3611 N N . SER B 1 125 ? -19.219 8.984 10.211 1 95.81 125 SER B N 1
ATOM 3612 C CA . SER B 1 125 ? -20.469 9.758 10.211 1 95.81 125 SER B CA 1
ATOM 3613 C C . SER B 1 125 ? -21.672 8.859 10.469 1 95.81 125 SER B C 1
ATOM 3615 O O . SER B 1 125 ? -21.562 7.633 10.398 1 95.81 125 SER B O 1
ATOM 3617 N N . LYS B 1 126 ? -22.828 9.477 10.695 1 92.19 126 LYS B N 1
ATOM 3618 C CA . LYS B 1 126 ? -24.078 8.75 10.914 1 92.19 126 LYS B CA 1
ATOM 3619 C C . LYS B 1 126 ? -24.516 8.023 9.648 1 92.19 126 LYS B C 1
ATOM 3621 O O . LYS B 1 126 ? -25.172 6.98 9.719 1 92.19 126 LYS B O 1
ATOM 3626 N N . SER B 1 127 ? -24.094 8.531 8.516 1 90.19 127 SER B N 1
ATOM 3627 C CA . SER B 1 127 ? -24.469 7.945 7.234 1 90.19 127 SER B CA 1
ATOM 3628 C C . SER B 1 127 ? -23.562 6.777 6.871 1 90.19 127 SER B C 1
ATOM 3630 O O . SER B 1 127 ? -23.734 6.137 5.832 1 90.19 127 SER B O 1
ATOM 3632 N N . GLY B 1 128 ? -22.516 6.562 7.598 1 89.62 128 GLY B N 1
ATOM 3633 C CA . GLY B 1 128 ? -21.672 5.398 7.367 1 89.62 128 GLY B CA 1
ATOM 3634 C C . GLY B 1 128 ? -20.312 5.75 6.773 1 89.62 128 GLY B C 1
ATOM 3635 O O . GLY B 1 128 ? -19.453 4.887 6.645 1 89.62 128 GLY B O 1
ATOM 3636 N N . TRP B 1 129 ? -20.172 7.02 6.414 1 93 129 TRP B N 1
ATOM 3637 C CA . TRP B 1 129 ? -18.875 7.449 5.918 1 93 129 TRP B CA 1
ATOM 3638 C C . TRP B 1 129 ? -17.812 7.336 7.008 1 93 129 TRP B C 1
ATOM 3640 O O . TRP B 1 129 ? -18.078 7.625 8.18 1 93 129 TRP B O 1
ATOM 3650 N N . SER B 1 130 ? -16.656 6.926 6.609 1 95.94 130 SER B N 1
ATOM 3651 C CA . SER B 1 130 ? -15.5 6.883 7.508 1 95.94 130 SER B CA 1
ATOM 3652 C C . SER B 1 130 ? -14.242 7.402 6.82 1 95.94 130 SER B C 1
ATOM 3654 O O . SER B 1 130 ? -14.008 7.113 5.645 1 95.94 130 SER B O 1
ATOM 3656 N N . GLY B 1 131 ? -13.484 8.234 7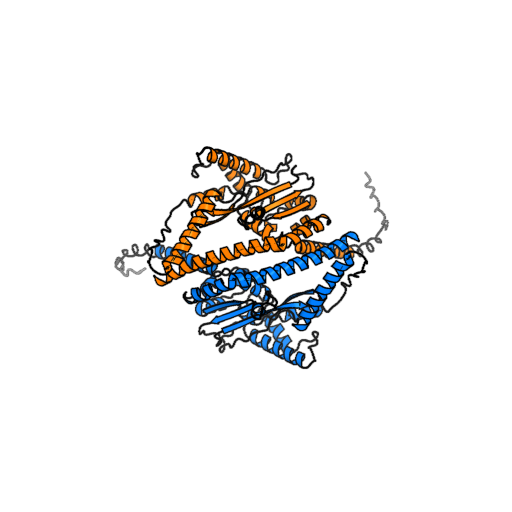.523 1 96.81 131 GLY B N 1
ATOM 3657 C CA . GLY B 1 131 ? -12.266 8.805 6.973 1 96.81 131 GLY B CA 1
ATOM 3658 C C . GLY B 1 131 ? -11.562 9.75 7.93 1 96.81 131 GLY B C 1
ATOM 3659 O O . GLY B 1 131 ? -11.852 9.75 9.125 1 96.81 131 GLY B O 1
ATOM 3660 N N . LEU B 1 132 ? -10.586 10.469 7.383 1 98.44 132 LEU B N 1
ATOM 3661 C CA . LEU B 1 132 ? -9.789 11.383 8.188 1 98.44 132 LEU B CA 1
ATOM 3662 C C . LEU B 1 132 ? -10.297 12.812 8.062 1 98.44 132 LEU B C 1
ATOM 3664 O O . LEU B 1 132 ? -10.547 13.297 6.953 1 98.44 132 LEU B O 1
ATOM 3668 N N . VAL B 1 133 ? -10.469 13.438 9.211 1 98 133 VAL B N 1
ATOM 3669 C CA . VAL B 1 133 ? -10.789 14.859 9.25 1 98 133 VAL B CA 1
ATOM 3670 C C . VAL B 1 133 ? -9.656 15.625 9.93 1 98 133 VAL B C 1
ATOM 3672 O O . VAL B 1 133 ? -8.836 15.039 10.633 1 98 133 VAL B O 1
ATOM 3675 N N . SER B 1 134 ? -9.656 16.906 9.695 1 98.44 134 SER B N 1
ATOM 3676 C CA . SER B 1 134 ? -8.562 17.719 10.227 1 98.44 134 SER B CA 1
ATOM 3677 C C . SER B 1 134 ? -9.023 19.141 10.547 1 98.44 134 SER B C 1
ATOM 3679 O O . SER B 1 134 ? -10.227 19.391 10.625 1 98.44 134 SER B O 1
ATOM 3681 N N . GLU B 1 135 ? -8.117 19.922 11.031 1 97.88 135 GLU B N 1
ATOM 3682 C CA . GLU B 1 135 ? -8.281 21.359 11.289 1 97.88 135 GLU B CA 1
ATOM 3683 C C . GLU B 1 135 ? -7.188 22.172 10.609 1 97.88 135 GLU B C 1
ATOM 3685 O O . GLU B 1 135 ? -6.051 21.719 10.492 1 97.88 135 GLU B O 1
ATOM 3690 N N . PRO B 1 136 ? -7.602 23.312 10.109 1 98 136 PRO B N 1
ATOM 3691 C CA . PRO B 1 136 ? -6.566 24.125 9.453 1 98 136 PRO B CA 1
ATOM 3692 C C . PRO B 1 136 ? -5.496 24.609 10.422 1 98 136 PRO B C 1
ATOM 3694 O O . PRO B 1 136 ? -5.801 24.922 11.578 1 98 136 PRO B O 1
ATOM 3697 N N . VAL B 1 137 ? -4.305 24.672 9.977 1 98.31 137 VAL B N 1
ATOM 3698 C CA . VAL B 1 137 ? -3.152 25.156 10.719 1 98.31 137 VAL B CA 1
ATOM 3699 C C . VAL B 1 137 ? -2.682 26.484 10.125 1 98.31 137 VAL B C 1
ATOM 3701 O O . VAL B 1 137 ? -2.543 26.609 8.906 1 98.31 137 VAL B O 1
ATOM 3704 N N . GLU B 1 138 ? -2.477 27.406 10.953 1 96.12 138 GLU B N 1
ATOM 3705 C CA . GLU B 1 138 ? -1.987 28.703 10.5 1 96.12 138 GLU B CA 1
ATOM 3706 C C . GLU B 1 138 ? -0.473 28.688 10.312 1 96.12 138 GLU B C 1
ATOM 3708 O O . GLU B 1 138 ? 0.249 28.078 11.102 1 96.12 138 GLU B O 1
ATOM 3713 N N . ILE B 1 139 ? -0.081 29.281 9.258 1 98.56 139 ILE B N 1
ATOM 3714 C CA . ILE B 1 139 ? 1.337 29.531 9.023 1 98.56 139 ILE B CA 1
ATOM 3715 C C . ILE B 1 139 ? 1.61 31.031 9.062 1 98.56 139 ILE B C 1
ATOM 3717 O O . ILE B 1 139 ? 0.877 31.812 8.453 1 98.56 139 ILE B O 1
ATOM 3721 N N . ARG B 1 140 ? 2.652 31.469 9.859 1 98.25 140 ARG B N 1
ATOM 3722 C CA . ARG B 1 140 ? 3.004 32.875 9.984 1 98.25 140 ARG B CA 1
ATOM 3723 C C . ARG B 1 140 ? 3.922 33.312 8.852 1 98.25 140 ARG B C 1
ATOM 3725 O O . ARG B 1 140 ? 5.121 33.5 9.055 1 98.25 140 ARG B O 1
ATOM 3732 N N . TRP B 1 141 ? 3.289 33.656 7.777 1 98.56 141 TRP B N 1
ATOM 3733 C CA . TRP B 1 141 ? 4.012 34 6.559 1 98.56 141 TRP B CA 1
ATOM 3734 C C . TRP B 1 141 ? 4.703 35.344 6.703 1 98.56 141 TRP B C 1
ATOM 3736 O O . TRP B 1 141 ? 4.133 36.281 7.266 1 98.56 141 TRP B O 1
ATOM 3746 N N . LYS B 1 142 ? 5.898 35.406 6.246 1 98.19 142 LYS B N 1
ATOM 3747 C CA . LYS B 1 142 ? 6.555 36.688 6.09 1 98.19 142 LYS B CA 1
ATOM 3748 C C . LYS B 1 142 ? 5.922 37.5 4.957 1 98.19 142 LYS B C 1
ATOM 3750 O O . LYS B 1 142 ? 5.289 36.938 4.062 1 98.19 142 LYS B O 1
ATOM 3755 N N . LYS B 1 143 ? 6.086 38.812 4.965 1 97.12 143 LYS B N 1
ATOM 3756 C CA . LYS B 1 143 ? 5.434 39.688 4.012 1 97.12 143 LYS B CA 1
ATOM 3757 C C . LYS B 1 143 ? 5.773 39.312 2.574 1 97.12 143 LYS B C 1
ATOM 3759 O O . LYS B 1 143 ? 6.949 39.25 2.205 1 97.12 143 LYS B O 1
ATOM 3764 N N . GLY B 1 144 ? 4.707 39 1.837 1 96.81 144 GLY B N 1
ATOM 3765 C CA . GLY B 1 144 ? 4.859 38.719 0.417 1 96.81 144 GLY B CA 1
ATOM 3766 C C . GLY B 1 144 ? 5.41 37.312 0.133 1 96.81 144 GLY B C 1
ATOM 3767 O O . GLY B 1 144 ? 5.746 37 -1.011 1 96.81 144 GLY B O 1
ATOM 3768 N N . LYS B 1 145 ? 5.516 36.438 1.086 1 97.81 145 LYS B N 1
ATOM 3769 C CA . LYS B 1 145 ? 6.207 35.156 0.91 1 97.81 145 LYS B CA 1
ATOM 3770 C C . LYS B 1 145 ? 5.25 34 1.088 1 97.81 145 LYS B C 1
ATOM 3772 O O . LYS B 1 145 ? 5.688 32.844 1.228 1 97.81 145 LYS B O 1
ATOM 3777 N N . ASP B 1 146 ? 3.945 34.312 1.078 1 97.31 146 ASP B N 1
ATOM 3778 C CA . ASP B 1 146 ? 2.918 33.281 1.243 1 97.31 146 ASP B CA 1
ATOM 3779 C C . ASP B 1 146 ? 2.809 32.406 -0.004 1 97.31 146 ASP B C 1
ATOM 3781 O O . ASP B 1 146 ? 2.305 32.875 -1.037 1 97.31 146 ASP B O 1
ATOM 3785 N N . LEU B 1 147 ? 3.158 31.125 0.127 1 96.88 147 LEU B N 1
ATOM 3786 C CA . LEU B 1 147 ? 3.16 30.219 -1.013 1 96.88 147 LEU B CA 1
ATOM 3787 C C . LEU B 1 147 ? 1.739 29.812 -1.382 1 96.88 147 LEU B C 1
ATOM 3789 O O . LEU B 1 147 ? 1.507 29.266 -2.463 1 96.88 147 LEU B O 1
ATOM 3793 N N . THR B 1 148 ? 0.779 30.078 -0.52 1 95.69 148 THR B N 1
ATOM 3794 C CA . THR B 1 148 ? -0.596 29.656 -0.778 1 95.69 148 THR B CA 1
ATOM 3795 C C . THR B 1 148 ? -1.409 30.812 -1.354 1 95.69 148 THR B C 1
ATOM 3797 O O . THR B 1 148 ? -2.619 30.688 -1.556 1 95.69 148 THR B O 1
ATOM 3800 N N . GLY B 1 149 ? -0.816 31.969 -1.468 1 92.19 149 GLY B N 1
ATOM 3801 C CA . GLY B 1 149 ? -1.485 33.125 -2.045 1 92.19 149 GLY B CA 1
ATOM 3802 C C . GLY B 1 149 ? -2.65 33.625 -1.208 1 92.19 149 GLY B C 1
ATOM 3803 O O . GLY B 1 149 ? -3.652 34.094 -1.748 1 92.19 149 GLY B O 1
ATOM 3804 N N . GLY B 1 150 ? -2.58 33.375 0.032 1 92.88 150 GLY B N 1
ATOM 3805 C CA . GLY B 1 150 ? -3.613 33.875 0.929 1 92.88 150 GLY B CA 1
ATOM 3806 C C . GLY B 1 150 ? -4.703 32.875 1.2 1 92.88 150 GLY B C 1
ATOM 3807 O O . GLY B 1 150 ? -5.57 33.094 2.051 1 92.88 150 GLY B O 1
ATOM 3808 N N . LEU B 1 151 ? -4.676 31.781 0.533 1 93.56 151 LEU B N 1
ATOM 3809 C CA . LEU B 1 151 ? -5.711 30.766 0.646 1 93.56 151 LEU B CA 1
ATOM 3810 C C . LEU B 1 151 ? -5.766 30.203 2.062 1 93.56 151 LEU B C 1
ATOM 3812 O O . LEU B 1 151 ? -6.848 30.062 2.637 1 93.56 151 LEU B O 1
ATOM 3816 N N . LEU B 1 152 ? -4.637 29.859 2.639 1 95.75 152 LEU B N 1
ATOM 3817 C CA . LEU B 1 152 ? -4.582 29.266 3.971 1 95.75 152 LEU B CA 1
ATOM 3818 C C . LEU B 1 152 ? -5.199 30.203 5.008 1 95.75 152 LEU B C 1
ATOM 3820 O O . LEU B 1 152 ? -5.969 29.766 5.863 1 95.75 152 LEU B O 1
ATOM 3824 N N . GLY B 1 153 ? -4.859 31.484 4.867 1 94.12 153 GLY B N 1
ATOM 3825 C CA . GLY B 1 153 ? -5.441 32.469 5.77 1 94.12 153 GLY B CA 1
ATOM 3826 C C . GLY B 1 153 ? -6.949 32.562 5.668 1 94.12 153 GLY B C 1
ATOM 3827 O O . GLY B 1 153 ? -7.641 32.656 6.68 1 94.12 153 GLY B O 1
ATOM 3828 N N . THR B 1 154 ? -7.453 32.5 4.48 1 93.94 154 THR B N 1
ATOM 3829 C CA . THR B 1 154 ? -8.891 32.562 4.254 1 93.94 154 THR B CA 1
ATOM 3830 C C . THR B 1 154 ? -9.594 31.344 4.84 1 93.94 154 THR B C 1
ATOM 3832 O O . THR B 1 154 ? -10.648 31.453 5.465 1 93.94 154 THR B O 1
ATOM 3835 N N . VAL B 1 155 ? -9.031 30.172 4.68 1 95.69 155 VAL B N 1
ATOM 3836 C CA . VAL B 1 155 ? -9.586 28.938 5.234 1 95.69 155 VAL B CA 1
ATOM 3837 C C . VAL B 1 155 ? -9.656 29.047 6.754 1 95.69 155 VAL B C 1
ATOM 3839 O O . VAL B 1 155 ? -10.656 28.656 7.363 1 95.69 155 VAL B O 1
ATOM 3842 N N . LYS B 1 156 ? -8.586 29.547 7.371 1 95.5 156 LYS B N 1
ATOM 3843 C CA . LYS B 1 156 ? -8.531 29.703 8.82 1 95.5 156 LYS B CA 1
ATOM 3844 C C . LYS B 1 156 ? -9.625 30.641 9.32 1 95.5 156 LYS B C 1
ATOM 3846 O O . LYS B 1 156 ? -10.289 30.344 10.32 1 95.5 156 LYS B O 1
ATOM 3851 N N . LYS B 1 157 ? -9.852 31.688 8.586 1 93.81 157 LYS B N 1
ATOM 3852 C CA . LYS B 1 157 ? -10.891 32.656 8.93 1 93.81 157 LYS B CA 1
ATOM 3853 C C . LYS B 1 157 ? -12.273 32 8.875 1 93.81 157 LYS B C 1
ATOM 3855 O O . LYS B 1 157 ? -13.078 32.156 9.797 1 93.81 157 LYS B O 1
ATOM 3860 N N . VAL B 1 158 ? -12.523 31.328 7.812 1 93.06 158 VAL B N 1
ATOM 3861 C CA . VAL B 1 158 ? -13.805 30.656 7.621 1 93.06 158 VAL B CA 1
ATOM 3862 C C . VAL B 1 158 ? -14.016 29.609 8.711 1 93.06 158 VAL B C 1
ATOM 3864 O O . VAL B 1 158 ? -15.094 29.516 9.297 1 93.06 158 VAL B O 1
ATOM 3867 N N . TRP B 1 159 ? -13.008 28.828 9.016 1 94.31 159 TRP B N 1
ATOM 3868 C CA . TRP B 1 159 ? -13.055 27.797 10.047 1 94.31 159 TRP B CA 1
ATOM 3869 C C . TRP B 1 159 ? -13.375 28.391 11.414 1 94.31 159 TRP B C 1
ATOM 3871 O O . TRP B 1 159 ? -14.25 27.906 12.125 1 94.31 159 TRP B O 1
ATOM 3881 N N . ASP B 1 160 ? -12.703 29.453 11.766 1 93.81 160 ASP B N 1
ATOM 3882 C CA . ASP B 1 160 ? -12.898 30.094 13.055 1 93.81 160 ASP B CA 1
ATOM 3883 C C . ASP B 1 160 ? -14.328 30.625 13.195 1 93.81 160 ASP B C 1
ATOM 3885 O O . ASP B 1 160 ? -14.938 30.531 14.258 1 93.81 160 ASP B O 1
ATOM 3889 N N . ALA B 1 161 ? -14.797 31.172 12.125 1 90.25 161 ALA B N 1
ATOM 3890 C CA . ALA B 1 161 ? -16.172 31.672 12.125 1 90.25 161 ALA B CA 1
ATOM 3891 C C . ALA B 1 161 ? -17.172 30.547 12.336 1 90.25 161 ALA B C 1
ATOM 3893 O O . ALA B 1 161 ? -18.125 30.688 13.094 1 90.25 161 ALA B O 1
ATOM 3894 N N . ARG B 1 162 ? -16.891 29.422 11.688 1 88.12 162 ARG B N 1
ATOM 3895 C CA . ARG B 1 162 ? -17.766 28.266 11.82 1 88.12 162 ARG B CA 1
ATOM 3896 C C . ARG B 1 162 ? -17.734 27.703 13.234 1 88.12 162 ARG B C 1
ATOM 3898 O O . ARG B 1 162 ? -18.766 27.312 13.781 1 88.12 162 ARG B O 1
ATOM 3905 N N . GLN B 1 163 ? -16.594 27.672 13.836 1 89.38 163 GLN B N 1
ATOM 3906 C CA . GLN B 1 163 ? -16.438 27.156 15.195 1 89.38 163 GLN B CA 1
ATOM 3907 C C . GLN B 1 163 ? -17.172 28.047 16.203 1 89.38 163 GLN B C 1
ATOM 3909 O O . GLN B 1 163 ? -17.797 27.547 17.141 1 89.38 163 GLN B O 1
ATOM 3914 N N . THR B 1 164 ? -17.094 29.312 15.914 1 89.06 164 THR B N 1
ATOM 3915 C CA . THR B 1 164 ? -17.766 30.266 16.797 1 89.06 164 THR B CA 1
ATOM 3916 C C . THR B 1 164 ? -19.281 30.125 16.703 1 89.06 164 THR B C 1
ATOM 3918 O O . THR B 1 164 ? -19.969 30.156 17.734 1 89.06 164 THR B O 1
ATOM 3921 N N . LYS B 1 165 ? -19.797 29.938 15.555 1 83.56 165 LYS B N 1
ATOM 3922 C CA . LYS B 1 165 ? -21.219 29.766 15.359 1 83.56 165 LYS B CA 1
ATOM 3923 C C . LYS B 1 165 ? -21.719 28.469 16 1 83.56 165 LYS B C 1
ATOM 3925 O O . LYS B 1 165 ? -22.797 28.438 16.609 1 83.56 165 LYS B O 1
ATOM 3930 N N . ALA B 1 166 ? -20.969 27.391 15.836 1 82.5 166 ALA B N 1
ATOM 3931 C CA . ALA B 1 166 ? -21.328 26.094 16.406 1 82.5 166 ALA B CA 1
ATOM 3932 C C . ALA B 1 166 ? -21.391 26.172 17.938 1 82.5 166 ALA B C 1
ATOM 3934 O O . ALA B 1 166 ? -22.297 25.609 18.562 1 82.5 166 ALA B O 1
ATOM 3935 N N . LYS B 1 167 ? -20.547 26.844 18.516 1 83.12 167 LYS B N 1
ATOM 3936 C CA . LYS B 1 167 ? -20.5 27 19.969 1 83.12 167 LYS B CA 1
ATOM 3937 C C . LYS B 1 167 ? -21.703 27.797 20.484 1 83.12 167 LYS B C 1
ATOM 3939 O O . LYS B 1 167 ? -22.172 27.578 21.594 1 83.12 167 LYS B O 1
ATOM 3944 N N . ASN B 1 168 ? -22.125 28.688 19.578 1 81.62 168 ASN B N 1
ATOM 3945 C CA . ASN B 1 168 ? -23.234 29.562 19.969 1 81.62 168 ASN B CA 1
ATOM 3946 C C . ASN B 1 168 ? -24.578 28.938 19.625 1 81.62 168 ASN B C 1
ATOM 3948 O O . ASN B 1 168 ? -25.625 29.578 19.766 1 81.62 168 ASN B O 1
ATOM 3952 N N . GLY B 1 169 ? -24.531 27.656 19.203 1 70.75 169 GLY B N 1
ATOM 3953 C CA . GLY B 1 169 ? -25.75 26.891 19 1 70.75 169 GLY B CA 1
ATOM 3954 C C . GLY B 1 169 ? -26.453 27.219 17.688 1 70.75 169 GLY B C 1
ATOM 3955 O O . GLY B 1 169 ? -27.641 26.906 17.516 1 70.75 169 GLY B O 1
ATOM 3956 N N . HIS B 1 170 ? -25.875 28.109 16.875 1 66.5 170 HIS B N 1
ATOM 3957 C CA . HIS B 1 170 ? -26.484 28.453 15.602 1 66.5 170 HIS B CA 1
ATOM 3958 C C . HIS B 1 170 ? -25.672 27.906 14.438 1 66.5 170 HIS B C 1
ATOM 3960 O O . HIS B 1 170 ? -24.984 28.656 13.742 1 66.5 170 HIS B O 1
ATOM 3966 N N . PRO B 1 171 ? -25.672 26.656 14.289 1 61.03 171 PRO B N 1
ATOM 3967 C CA . PRO B 1 171 ? -24.797 26.141 13.227 1 61.03 171 PRO B CA 1
ATOM 3968 C C . PRO B 1 171 ? -25.219 26.609 11.836 1 61.03 171 PRO B C 1
ATOM 3970 O O . PRO B 1 171 ? -26.391 26.938 11.617 1 61.03 171 PRO B O 1
ATOM 3973 N N . ASN B 1 172 ? -24.281 27.016 11.031 1 56.03 172 ASN B N 1
ATOM 3974 C CA . ASN B 1 172 ? -24.469 27.562 9.703 1 56.03 172 ASN B CA 1
ATOM 3975 C C . ASN B 1 172 ? -25.469 26.75 8.891 1 56.03 172 ASN B C 1
ATOM 3977 O O . ASN B 1 172 ? -25.531 25.531 9.023 1 56.03 172 ASN B O 1
ATOM 3981 N N . ASN B 1 173 ? -26.5 27.453 8.469 1 54.84 173 ASN B N 1
ATOM 3982 C CA . ASN B 1 173 ? -27.328 26.828 7.434 1 54.84 173 ASN B CA 1
ATOM 3983 C C . ASN B 1 173 ? -26.531 26.516 6.176 1 54.84 173 ASN B C 1
ATOM 3985 O O . ASN B 1 173 ? -25.984 27.422 5.543 1 54.84 173 ASN B O 1
ATOM 3989 N N . PRO B 1 174 ? -26.172 25.219 5.949 1 56.72 174 PRO B N 1
ATOM 3990 C CA . PRO B 1 174 ? -25.328 24.844 4.82 1 56.72 174 PRO B CA 1
ATOM 3991 C C . PRO B 1 174 ? -25.766 25.484 3.506 1 56.72 174 PRO B C 1
ATOM 3993 O O . PRO B 1 174 ? -24.984 25.562 2.557 1 56.72 174 PRO B O 1
ATOM 3996 N N . GLN B 1 175 ? -27.047 26.031 3.443 1 58.22 175 GLN B N 1
ATOM 3997 C CA . GLN B 1 175 ? -27.609 26.422 2.156 1 58.22 175 GLN B CA 1
ATOM 3998 C C . GLN B 1 175 ? -27.172 27.844 1.786 1 58.22 175 GLN B C 1
ATOM 4000 O O . GLN B 1 175 ? -27.312 28.266 0.633 1 58.22 175 GLN B O 1
ATOM 4005 N N . GLU B 1 176 ? -26.516 28.594 2.689 1 71.44 176 GLU B N 1
ATOM 4006 C CA . GLU B 1 176 ? -26.125 29.938 2.297 1 71.44 176 GLU B CA 1
ATOM 4007 C C . GLU B 1 176 ? -24.672 30.219 2.678 1 71.44 176 GLU B C 1
ATOM 4009 O O . GLU B 1 176 ? -24.312 30.219 3.859 1 71.44 176 GLU B O 1
ATOM 4014 N N . LEU B 1 177 ? -23.859 30.344 1.615 1 83.12 177 LEU B N 1
ATOM 4015 C CA . LEU B 1 177 ? -22.453 30.641 1.851 1 83.12 177 LEU B CA 1
ATOM 4016 C C . LEU B 1 177 ? -22.281 32.031 2.416 1 83.12 177 LEU B C 1
ATOM 4018 O O . LEU B 1 177 ? -22.891 33 1.925 1 83.12 177 LEU B O 1
ATOM 4022 N N . THR B 1 178 ? -21.594 32.156 3.527 1 86.06 178 THR B N 1
ATOM 4023 C CA . THR B 1 178 ? -21.219 33.469 4.062 1 86.06 178 THR B CA 1
ATOM 4024 C C . THR B 1 178 ? -20.312 34.219 3.084 1 86.06 178 THR B C 1
ATOM 4026 O O . THR B 1 178 ? -19.766 33.625 2.152 1 86.06 178 THR B O 1
ATOM 4029 N N . PRO B 1 179 ? -20.25 35.5 3.24 1 87.06 179 PRO B N 1
ATOM 4030 C CA . PRO B 1 179 ? -19.359 36.281 2.359 1 87.06 179 PRO B CA 1
ATOM 4031 C C . PRO B 1 179 ? -17.922 35.719 2.348 1 87.06 179 PRO B C 1
ATOM 4033 O O . PRO B 1 179 ? -17.297 35.625 1.287 1 87.06 179 PRO B O 1
ATOM 4036 N N . ASP B 1 180 ? -17.438 35.312 3.494 1 87.25 180 ASP B N 1
ATOM 4037 C CA . ASP B 1 180 ? -16.094 34.75 3.582 1 87.25 180 ASP B CA 1
ATOM 4038 C C . ASP B 1 180 ? -16 33.406 2.852 1 87.25 180 ASP B C 1
ATOM 4040 O O . ASP B 1 180 ? -15 33.125 2.199 1 87.25 180 ASP B O 1
ATOM 4044 N N . GLU B 1 181 ? -17 32.688 2.908 1 89.94 181 GLU B N 1
ATOM 4045 C CA . GLU B 1 181 ? -17.047 31.391 2.227 1 89.94 181 GLU B CA 1
ATOM 4046 C C . GLU B 1 181 ? -17.109 31.562 0.712 1 89.94 181 GLU B C 1
ATOM 4048 O O . GLU B 1 181 ? -16.484 30.812 -0.034 1 89.94 181 GLU B O 1
ATOM 4053 N N . ARG B 1 182 ? -17.859 32.562 0.337 1 89.94 182 ARG B N 1
ATOM 4054 C CA . ARG B 1 182 ? -17.922 32.875 -1.087 1 89.94 182 ARG B CA 1
ATOM 4055 C C . ARG B 1 182 ? -16.562 33.312 -1.607 1 89.94 182 ARG B C 1
ATOM 4057 O O . ARG B 1 182 ? -16.141 32.938 -2.705 1 89.94 182 ARG B O 1
ATOM 4064 N N . ALA B 1 183 ? -15.953 34.094 -0.811 1 88.44 183 ALA B N 1
ATOM 4065 C CA . ALA B 1 183 ? -14.617 34.562 -1.183 1 88.44 183 ALA B CA 1
ATOM 4066 C C . ALA B 1 183 ? -13.641 33.375 -1.286 1 88.44 183 ALA B C 1
ATOM 4068 O O . ALA B 1 183 ? -12.812 33.344 -2.201 1 88.44 183 ALA B O 1
ATOM 4069 N N . LEU B 1 184 ? -13.742 32.5 -0.373 1 91.31 184 LEU B N 1
ATOM 4070 C CA . LEU B 1 184 ? -12.883 31.328 -0.391 1 91.31 184 LEU B CA 1
ATOM 4071 C C . LEU B 1 184 ? -13.141 30.484 -1.641 1 91.31 184 LEU B C 1
ATOM 4073 O O . LEU B 1 184 ? -12.195 30.094 -2.324 1 91.31 184 LEU B O 1
ATOM 4077 N N . LYS B 1 185 ? -14.375 30.297 -1.9 1 90.5 185 LYS B N 1
ATOM 4078 C CA . LYS B 1 185 ? -14.742 29.516 -3.082 1 90.5 185 LYS B CA 1
ATOM 4079 C C . LYS B 1 185 ? -14.172 30.141 -4.352 1 90.5 185 LYS B C 1
ATOM 4081 O O . LYS B 1 185 ? -13.609 29.438 -5.195 1 90.5 185 LYS B O 1
ATOM 4086 N N . LYS B 1 186 ? -14.297 31.422 -4.48 1 89.19 186 LYS B N 1
ATOM 4087 C CA . LYS B 1 186 ? -13.781 32.156 -5.641 1 89.19 186 LYS B CA 1
ATOM 4088 C C . LYS B 1 186 ? -12.266 32.031 -5.734 1 89.19 186 LYS B C 1
ATOM 4090 O O . LYS B 1 186 ? -11.711 31.844 -6.824 1 89.19 186 LYS B O 1
ATOM 4095 N N . LYS B 1 187 ? -11.633 32.125 -4.625 1 88.62 187 LYS B N 1
ATOM 4096 C CA . LYS B 1 187 ? -10.18 32.031 -4.602 1 88.62 187 LYS B CA 1
ATOM 4097 C C . LYS B 1 187 ? -9.711 30.641 -5.004 1 88.62 187 LYS B C 1
ATOM 4099 O O . LYS B 1 187 ? -8.711 30.5 -5.719 1 88.62 187 LYS B O 1
ATOM 4104 N N . ILE B 1 188 ? -10.367 29.594 -4.586 1 89.56 188 ILE B N 1
ATOM 4105 C CA . ILE B 1 188 ? -10.039 28.219 -4.93 1 89.56 188 ILE B CA 1
ATOM 4106 C C . ILE B 1 188 ? -10.188 28.016 -6.434 1 89.56 188 ILE B C 1
ATOM 4108 O O . ILE B 1 188 ? -9.312 27.422 -7.074 1 89.56 188 ILE B O 1
ATOM 4112 N N . GLU B 1 189 ? -11.234 28.531 -6.969 1 86.25 189 GLU B N 1
ATOM 4113 C CA . GLU B 1 189 ? -11.516 28.406 -8.398 1 86.25 189 GLU B CA 1
ATOM 4114 C C . GLU B 1 189 ? -10.461 29.109 -9.234 1 86.25 189 GLU B C 1
ATOM 4116 O O . GLU B 1 189 ? -10.094 28.641 -10.312 1 86.25 189 GLU B O 1
ATOM 4121 N N . ASN B 1 190 ? -10 30.172 -8.75 1 85.06 190 ASN B N 1
ATOM 4122 C CA . ASN B 1 190 ? -9.031 30.969 -9.492 1 85.06 190 ASN B CA 1
ATOM 4123 C C . ASN B 1 190 ? -7.641 30.344 -9.453 1 85.06 190 ASN B C 1
ATOM 4125 O O . ASN B 1 190 ? -6.844 30.531 -10.375 1 85.06 190 ASN B O 1
ATOM 4129 N N . THR B 1 191 ? -7.125 29.75 -8.438 1 80.31 191 THR B N 1
ATOM 4130 C CA . THR B 1 191 ? -5.801 29.156 -8.273 1 80.31 191 THR B CA 1
ATOM 4131 C C . THR B 1 191 ? -5.691 27.859 -9.062 1 80.31 191 THR B C 1
ATOM 4133 O O . THR B 1 191 ? -4.625 27.531 -9.594 1 80.31 191 THR B O 1
ATOM 4136 N N . GLY B 1 192 ? -6.668 27.25 -9.5 1 71 192 GLY B N 1
ATOM 4137 C CA . GLY B 1 192 ? -6.645 25.953 -10.172 1 71 192 GLY B CA 1
ATOM 4138 C C . GLY B 1 192 ? -5.918 24.875 -9.391 1 71 192 GLY B C 1
ATOM 4139 O O . GLY B 1 192 ? -5.02 25.188 -8.602 1 71 192 GLY B O 1
ATOM 4140 N N . LEU B 1 193 ? -6.219 23.578 -9.484 1 63.59 193 LEU B N 1
ATOM 4141 C CA . LEU B 1 193 ? -5.695 22.438 -8.727 1 63.59 193 LEU B CA 1
ATOM 4142 C C . LEU B 1 193 ? -4.234 22.188 -9.078 1 63.59 193 LEU B C 1
ATOM 4144 O O . LEU B 1 193 ? -3.434 21.828 -8.211 1 63.59 193 LEU B O 1
ATOM 4148 N N . GLY B 1 194 ? -3.787 22.359 -10.242 1 68.81 194 GLY B N 1
ATOM 4149 C CA . GLY B 1 194 ? -2.438 22.062 -10.695 1 68.81 194 GLY B CA 1
ATOM 4150 C C . GLY B 1 194 ? -1.41 23.062 -10.195 1 68.81 194 GLY B C 1
ATOM 4151 O O . GLY B 1 194 ? -0.214 22.766 -10.164 1 68.81 194 GLY B O 1
ATOM 4152 N N . GLY B 1 195 ? -1.831 24.094 -9.539 1 81.12 195 GLY B N 1
ATOM 4153 C CA . GLY B 1 195 ? -0.916 25.125 -9.102 1 81.12 195 GLY B CA 1
ATOM 4154 C C . GLY B 1 195 ? -0.908 25.328 -7.598 1 81.12 195 GLY B C 1
ATOM 4155 O O . GLY B 1 195 ? -0.243 26.234 -7.086 1 81.12 195 GLY B O 1
ATOM 4156 N N . MET B 1 196 ? -1.49 24.438 -6.945 1 91.06 196 MET B N 1
ATOM 4157 C CA . MET B 1 196 ? -1.628 24.609 -5.5 1 91.06 196 MET B CA 1
ATOM 4158 C C . MET B 1 196 ? -0.357 24.172 -4.781 1 91.06 196 MET B C 1
ATOM 4160 O O . MET B 1 196 ? 0.199 23.109 -5.082 1 91.06 196 MET B O 1
ATOM 4164 N N . SER B 1 197 ? 0.102 25.047 -3.873 1 96.38 197 SER B N 1
ATOM 4165 C CA . SER B 1 197 ? 1.271 24.766 -3.049 1 96.38 197 SER B CA 1
ATOM 4166 C C . SER B 1 197 ? 1.019 23.562 -2.135 1 96.38 197 SER B C 1
ATOM 4168 O O . SER B 1 197 ? -0.082 23.406 -1.604 1 96.38 197 SER B O 1
ATOM 4170 N N . PHE B 1 198 ? 2.051 22.812 -1.9 1 97.81 198 PHE B N 1
ATOM 4171 C CA . PHE B 1 198 ? 2.039 21.75 -0.907 1 97.81 198 PHE B CA 1
ATOM 4172 C C . PHE B 1 198 ? 1.561 22.266 0.442 1 97.81 198 PHE B C 1
ATOM 4174 O O . PHE B 1 198 ? 0.825 21.578 1.154 1 97.81 198 PHE B O 1
ATOM 4181 N N . PHE B 1 199 ? 1.893 23.453 0.782 1 98.5 199 PHE B N 1
ATOM 4182 C CA . PHE B 1 199 ? 1.617 24.016 2.096 1 98.5 199 PHE B CA 1
ATOM 4183 C C . PHE B 1 199 ? 0.13 24.312 2.262 1 98.5 199 PHE B C 1
ATOM 4185 O O . PHE B 1 199 ? -0.347 24.516 3.379 1 98.5 199 PHE B O 1
ATOM 4192 N N . ALA B 1 200 ? -0.578 24.328 1.174 1 97.38 200 ALA B N 1
ATOM 4193 C CA . ALA B 1 200 ? -2.029 24.438 1.268 1 97.38 200 ALA B CA 1
ATOM 4194 C C . ALA B 1 200 ? -2.637 23.219 1.962 1 97.38 200 ALA B C 1
ATOM 4196 O O . ALA B 1 200 ? -3.77 23.281 2.447 1 97.38 200 ALA B O 1
ATOM 4197 N N . TRP B 1 201 ? -1.93 22.125 2.012 1 98.38 201 TRP B N 1
ATOM 4198 C CA . TRP B 1 201 ? -2.357 20.906 2.693 1 98.38 201 TRP B CA 1
ATOM 4199 C C . TRP B 1 201 ? -2.641 21.172 4.168 1 98.38 201 TRP B C 1
ATOM 4201 O O . TRP B 1 201 ? -3.518 20.547 4.762 1 98.38 201 TRP B O 1
ATOM 4211 N N . PHE B 1 202 ? -1.959 22.188 4.805 1 98.75 202 PHE B N 1
ATOM 4212 C CA . PHE B 1 202 ? -2.158 22.547 6.199 1 98.75 202 PHE B CA 1
ATOM 4213 C C . PHE B 1 202 ? -3.535 23.172 6.406 1 98.75 202 PHE B C 1
ATOM 4215 O O . PHE B 1 202 ? -3.99 23.328 7.539 1 98.75 202 PHE B O 1
ATOM 4222 N N . GLY B 1 203 ? -4.199 23.469 5.32 1 97.81 203 GLY B N 1
ATOM 4223 C CA . GLY B 1 203 ? -5.547 24.016 5.398 1 97.81 203 GLY B CA 1
ATOM 4224 C C . GLY B 1 203 ? -6.629 22.969 5.227 1 97.81 203 GLY B C 1
ATOM 4225 O O . GLY B 1 203 ? -7.816 23.266 5.355 1 97.81 203 GLY B O 1
ATOM 4226 N N . TYR B 1 204 ? -6.309 21.734 4.93 1 97.75 204 TYR B N 1
ATOM 4227 C CA . TYR B 1 204 ? -7.277 20.672 4.738 1 97.75 204 TYR B CA 1
ATOM 4228 C C . TYR B 1 204 ? -8.117 20.469 5.996 1 97.75 204 TYR B C 1
ATOM 4230 O O . TYR B 1 204 ? -7.586 20.422 7.105 1 97.75 204 TYR B O 1
ATOM 4238 N N . VAL B 1 205 ? -9.359 20.266 5.863 1 97.12 205 VAL B N 1
ATOM 4239 C CA . VAL B 1 205 ? -10.266 20.047 6.988 1 97.12 205 VAL B CA 1
ATOM 4240 C C . VAL B 1 205 ? -10.977 18.703 6.816 1 97.12 205 VAL B C 1
ATOM 4242 O O . VAL B 1 205 ? -11.008 17.891 7.742 1 97.12 205 VAL B O 1
ATOM 4245 N N . GLY B 1 206 ? -11.484 18.422 5.637 1 95.62 206 GLY B N 1
ATOM 4246 C CA . GLY B 1 206 ? -12.273 17.219 5.383 1 95.62 206 GLY B CA 1
ATOM 4247 C C . GLY B 1 206 ? -13.727 17.375 5.789 1 95.62 206 GLY B C 1
ATOM 4248 O O . GLY B 1 206 ? -14.227 18.484 5.949 1 95.62 206 GLY B O 1
ATOM 4249 N N . ARG B 1 207 ? -14.43 16.281 5.914 1 94.12 207 ARG B N 1
ATOM 4250 C CA . ARG B 1 207 ? -15.852 16.297 6.242 1 94.12 207 ARG B CA 1
ATOM 4251 C C . ARG B 1 207 ? -16.078 16.797 7.664 1 94.12 207 ARG B C 1
ATOM 4253 O O . ARG B 1 207 ? -15.234 16.609 8.539 1 94.12 207 ARG B O 1
ATOM 4260 N N . ASN B 1 208 ? -17.219 17.438 7.75 1 91.69 208 ASN B N 1
ATOM 4261 C CA . ASN B 1 208 ? -17.562 17.953 9.062 1 91.69 208 ASN B CA 1
ATOM 4262 C C . ASN B 1 208 ? -18.219 16.875 9.938 1 91.69 208 ASN B C 1
ATOM 4264 O O . ASN B 1 208 ? -19.438 16.734 9.945 1 91.69 208 ASN B O 1
ATOM 4268 N N . VAL B 1 209 ? -17.438 16.109 10.617 1 94.94 209 VAL B N 1
ATOM 4269 C CA . VAL B 1 209 ? -17.891 15.062 11.539 1 94.94 209 VAL B CA 1
ATOM 4270 C C . VAL B 1 209 ? -17.219 15.258 12.898 1 94.94 209 VAL B C 1
ATOM 4272 O O . VAL B 1 209 ? -16 15.133 13.031 1 94.94 209 VAL B O 1
ATOM 4275 N N . SER B 1 210 ? -18 15.578 13.93 1 94.19 210 SER B N 1
ATOM 4276 C CA . SER B 1 210 ? -17.469 15.828 15.266 1 94.19 210 SER B CA 1
ATOM 4277 C C . SER B 1 210 ? -17.078 14.523 15.953 1 94.19 210 SER B C 1
ATOM 4279 O O . SER B 1 210 ? -17.453 13.438 15.508 1 94.19 210 SER B O 1
ATOM 4281 N N . ALA B 1 211 ? -16.297 14.641 17.016 1 95.12 211 ALA B N 1
ATOM 4282 C CA . ALA B 1 211 ? -15.906 13.477 17.812 1 95.12 211 ALA B CA 1
ATOM 4283 C C . ALA B 1 211 ? -17.125 12.789 18.406 1 95.12 211 ALA B C 1
ATOM 4285 O O . ALA B 1 211 ? -17.203 11.555 18.422 1 95.12 211 ALA B O 1
ATOM 4286 N N . ALA B 1 212 ? -18.047 13.586 18.875 1 95.5 212 ALA B N 1
ATOM 4287 C CA . ALA B 1 212 ? -19.25 13.047 19.5 1 95.5 212 ALA B CA 1
ATOM 4288 C C . ALA B 1 212 ? -20.094 12.266 18.5 1 95.5 212 ALA B C 1
ATOM 4290 O O . ALA B 1 212 ? -20.547 11.156 18.781 1 95.5 212 ALA B O 1
ATOM 4291 N N . GLU B 1 213 ? -20.266 12.914 17.328 1 95.25 213 GLU B N 1
ATOM 4292 C CA . GLU B 1 213 ? -21.016 12.234 16.266 1 95.25 213 GLU B CA 1
ATOM 4293 C C . GLU B 1 213 ? -20.344 10.914 15.883 1 95.25 213 GLU B C 1
ATOM 4295 O O . GLU B 1 213 ? -21.016 9.898 15.695 1 95.25 213 GLU B O 1
ATOM 4300 N N . SER B 1 214 ? -19.047 10.922 15.766 1 96.88 214 SER B N 1
ATOM 4301 C CA . SER B 1 214 ? -18.281 9.75 15.367 1 96.88 214 SER B CA 1
ATOM 4302 C C . SER B 1 214 ? -18.438 8.625 16.375 1 96.88 214 SER B C 1
ATOM 4304 O O . SER B 1 214 ? -18.625 7.465 16 1 96.88 214 SER B O 1
ATOM 4306 N N . GLN B 1 215 ? -18.375 8.953 17.641 1 96.25 215 GLN B N 1
ATOM 4307 C CA . GLN B 1 215 ? -18.516 7.957 18.688 1 96.25 215 GLN B CA 1
ATOM 4308 C C . GLN B 1 215 ? -19.891 7.316 18.656 1 96.25 215 GLN B C 1
ATOM 4310 O O . GLN B 1 215 ? -20.016 6.094 18.75 1 96.25 215 GLN B O 1
ATOM 4315 N N . GLU B 1 216 ? -20.875 8.125 18.531 1 96.94 216 GLU B N 1
ATOM 4316 C CA . GLU B 1 216 ? -22.25 7.621 18.469 1 96.94 216 GLU B CA 1
ATOM 4317 C C . GLU B 1 216 ? -22.453 6.711 17.266 1 96.94 216 GLU B C 1
ATOM 4319 O O . GLU B 1 216 ? -23.078 5.656 17.375 1 96.94 216 GLU B O 1
ATOM 4324 N N . ALA B 1 217 ? -21.969 7.219 16.125 1 96.25 217 ALA B N 1
ATOM 4325 C CA . ALA B 1 217 ? -22.094 6.441 14.898 1 96.25 217 ALA B CA 1
ATOM 4326 C C . ALA B 1 217 ? -21.391 5.094 15.023 1 96.25 217 ALA B C 1
ATOM 4328 O O . ALA B 1 217 ? -21.922 4.07 14.57 1 96.25 217 ALA B O 1
ATOM 4329 N N . ALA B 1 218 ? -20.234 5.062 15.641 1 94.88 218 ALA B N 1
ATOM 4330 C CA . ALA B 1 218 ? -19.469 3.832 15.82 1 94.88 218 ALA B CA 1
ATOM 4331 C C . ALA B 1 218 ? -20.188 2.861 16.75 1 94.88 218 ALA B C 1
ATOM 4333 O O . ALA B 1 218 ? -20.234 1.657 16.484 1 94.88 218 ALA B O 1
ATOM 4334 N N . GLU B 1 219 ? -20.734 3.383 17.812 1 95.38 219 GLU B N 1
ATOM 4335 C CA . GLU B 1 219 ? -21.469 2.557 18.766 1 95.38 219 GLU B CA 1
ATOM 4336 C C . GLU B 1 219 ? -22.719 1.971 18.125 1 95.38 219 GLU B C 1
ATOM 4338 O O . GLU B 1 219 ? -23.047 0.797 18.328 1 95.38 219 GLU B O 1
ATOM 4343 N N . LYS B 1 220 ? -23.391 2.809 17.453 1 94.81 220 LYS B N 1
ATOM 4344 C CA . LYS B 1 220 ? -24.594 2.348 16.766 1 94.81 220 LYS B CA 1
ATOM 4345 C C . LYS B 1 220 ? -24.266 1.244 15.766 1 94.81 220 LYS B C 1
ATOM 4347 O O . LYS B 1 220 ? -24.969 0.23 15.703 1 94.81 220 LYS B O 1
ATOM 4352 N N . ALA B 1 221 ? -23.25 1.46 14.969 1 92.06 221 ALA B N 1
ATOM 4353 C CA . ALA B 1 221 ? -22.844 0.474 13.969 1 92.06 221 ALA B CA 1
ATOM 4354 C C . ALA B 1 221 ? -22.516 -0.863 14.625 1 92.06 221 ALA B C 1
ATOM 4356 O O . ALA B 1 221 ? -22.891 -1.922 14.117 1 92.06 221 ALA B O 1
ATOM 4357 N N . LEU B 1 222 ? -21.844 -0.827 15.766 1 93 222 LEU B N 1
ATOM 4358 C CA . LEU B 1 222 ? -21.469 -2.039 16.484 1 93 222 LEU B CA 1
ATOM 4359 C C . LEU B 1 222 ? -22.703 -2.75 17.031 1 93 222 LEU B C 1
ATOM 4361 O O . LEU B 1 222 ? -22.828 -3.971 16.906 1 93 222 LEU B O 1
ATOM 4365 N N . ARG B 1 223 ? -23.594 -1.978 17.609 1 93.06 223 ARG B N 1
ATOM 4366 C CA . ARG B 1 223 ? -24.812 -2.547 18.172 1 93.06 223 ARG B CA 1
ATOM 4367 C C . ARG B 1 223 ? -25.656 -3.223 17.078 1 93.06 223 ARG B C 1
ATOM 4369 O O . ARG B 1 223 ? -26.156 -4.328 17.281 1 93.06 223 ARG B O 1
ATOM 4376 N N . GLU B 1 224 ? -25.734 -2.59 15.992 1 91.19 224 GLU B N 1
ATOM 4377 C CA . GLU B 1 224 ? -26.516 -3.143 14.891 1 91.19 224 GLU B CA 1
ATOM 4378 C C . GLU B 1 224 ? -25.875 -4.422 14.352 1 91.19 224 GLU B C 1
ATOM 4380 O O . GLU B 1 224 ? -26.578 -5.387 14.039 1 91.19 224 GLU B O 1
ATOM 4385 N N . ARG B 1 225 ? -24.594 -4.422 14.266 1 90.81 225 ARG B N 1
ATOM 4386 C CA . ARG B 1 225 ? -23.875 -5.609 13.797 1 90.81 225 ARG B CA 1
ATOM 4387 C C . ARG B 1 225 ? -24.078 -6.777 14.758 1 90.81 225 ARG B C 1
ATOM 4389 O O . ARG B 1 225 ? -24.391 -7.895 14.328 1 90.81 225 ARG B O 1
ATOM 4396 N N . LEU B 1 226 ? -24 -6.52 16.031 1 91.25 226 LEU B N 1
ATOM 4397 C CA . LEU B 1 226 ? -24.141 -7.559 17.047 1 91.25 226 LEU B CA 1
ATOM 4398 C C . LEU B 1 226 ? -25.578 -8.094 17.062 1 91.25 226 LEU B C 1
ATOM 4400 O O . LEU B 1 226 ? -25.797 -9.297 17.25 1 91.25 226 LEU B O 1
ATOM 4404 N N . ALA B 1 227 ? -26.5 -7.195 16.875 1 89.75 227 ALA B N 1
ATOM 4405 C CA . ALA B 1 227 ? -27.906 -7.594 16.828 1 89.75 227 ALA B CA 1
ATOM 4406 C C . ALA B 1 227 ? -28.172 -8.508 15.641 1 89.75 227 ALA B C 1
ATOM 4408 O O . ALA B 1 227 ? -28.891 -9.508 15.766 1 89.75 227 ALA B O 1
ATOM 4409 N N . ARG B 1 228 ? -27.547 -8.148 14.523 1 85.94 228 ARG B N 1
ATOM 4410 C CA . ARG B 1 228 ? -27.734 -8.961 13.328 1 85.94 228 ARG B CA 1
ATOM 4411 C C . ARG B 1 228 ? -27.094 -10.336 13.5 1 85.94 228 ARG B C 1
ATOM 4413 O O . ARG B 1 228 ? -27.656 -11.352 13.078 1 85.94 228 ARG B O 1
ATOM 4420 N N . GLN B 1 229 ? -25.984 -10.344 14.133 1 84.5 229 GLN B N 1
ATOM 4421 C CA . GLN B 1 229 ? -25.25 -11.586 14.336 1 84.5 229 GLN B CA 1
ATOM 4422 C C . GLN B 1 229 ? -25.953 -12.484 15.352 1 84.5 229 GLN B C 1
ATOM 4424 O O . GLN B 1 229 ? -25.922 -13.711 15.227 1 84.5 229 GLN B O 1
ATOM 4429 N N . ALA B 1 230 ? -26.594 -11.836 16.359 1 81.88 230 ALA B N 1
ATOM 4430 C CA . ALA B 1 230 ? -27.359 -12.586 17.359 1 81.88 230 ALA B CA 1
ATOM 4431 C C . ALA B 1 230 ? -28.688 -13.078 16.781 1 81.88 230 ALA B C 1
ATOM 4433 O O . ALA B 1 230 ? -29.172 -14.148 17.156 1 81.88 230 ALA B O 1
ATOM 4434 N N . GLY B 1 231 ? -29.422 -12.109 15.984 1 65.75 231 GLY B N 1
ATOM 4435 C CA . GLY B 1 231 ? -30.703 -12.461 15.391 1 65.75 231 GLY B CA 1
ATOM 4436 C C . GLY B 1 231 ? -30.578 -13.383 14.195 1 65.75 231 GLY B C 1
ATOM 4437 O O . GLY B 1 231 ? -31.578 -13.93 13.711 1 65.75 231 GLY B O 1
ATOM 4438 N N . SER B 1 232 ? -29.594 -13.086 13.328 1 56.03 232 SER B N 1
ATOM 4439 C CA . SER B 1 232 ? -29.438 -13.93 12.148 1 56.03 232 SER B CA 1
ATOM 4440 C C . SER B 1 232 ? -29.516 -15.406 12.508 1 56.03 232 SER B C 1
ATOM 4442 O O . SER B 1 232 ? -29.656 -16.266 11.625 1 56.03 232 SER B O 1
ATOM 4444 N N . GLY B 1 233 ? -29.516 -15.953 13.828 1 43.41 233 GLY B N 1
ATOM 4445 C CA . GLY B 1 233 ? -30.125 -17.266 14.016 1 43.41 233 GLY B CA 1
ATOM 4446 C C . GLY B 1 233 ? -31.625 -17.266 13.859 1 43.41 233 GLY B C 1
ATOM 4447 O O . GLY B 1 233 ? -32.219 -18.281 13.492 1 43.41 233 GLY B O 1
ATOM 4448 N N . THR B 1 234 ? -32.594 -16.609 14.797 1 38.53 234 THR B N 1
ATOM 4449 C CA . THR B 1 234 ? -34.062 -16.672 14.695 1 38.53 234 THR B CA 1
ATOM 4450 C C . THR B 1 234 ? -34.562 -15.703 13.633 1 38.53 234 THR B C 1
ATOM 4452 O O . THR B 1 234 ? -35.344 -16.094 12.773 1 38.53 234 THR B O 1
ATOM 4455 N N . ALA B 1 235 ? -35.219 -14.328 14.117 1 30.41 235 ALA B N 1
ATOM 4456 C CA . ALA B 1 235 ? -36.25 -13.453 13.539 1 30.41 235 ALA B CA 1
ATOM 4457 C C . ALA B 1 235 ? -35.688 -12.695 12.336 1 30.41 235 ALA B C 1
ATOM 4459 O O . ALA B 1 235 ? -34.562 -12.219 12.359 1 30.41 235 ALA B O 1
ATOM 4460 N N . LYS B 1 236 ? -36.281 -12.727 11.133 1 33.66 236 LYS B N 1
ATOM 4461 C CA . LYS B 1 236 ? -36.375 -11.992 9.867 1 33.66 236 LYS B CA 1
ATOM 4462 C C . LYS B 1 236 ? -36.406 -10.484 10.109 1 33.66 236 LYS B C 1
ATOM 4464 O O . LYS B 1 236 ? -37.469 -9.922 10.406 1 33.66 236 LYS B O 1
ATOM 4469 N N . SER B 1 237 ? -35.688 -9.867 10.922 1 30.81 237 SER B N 1
ATOM 4470 C CA . SER B 1 237 ? -35.969 -8.438 10.977 1 30.81 237 SER B CA 1
ATOM 4471 C C . SER B 1 237 ? -35.844 -7.805 9.594 1 30.81 237 SER B C 1
ATOM 4473 O O . SER B 1 237 ? -34.906 -8.078 8.852 1 30.81 237 SER B O 1
ATOM 4475 N N . ASN B 1 238 ? -36.969 -7.395 8.914 1 31.47 238 ASN B N 1
ATOM 4476 C CA . ASN B 1 238 ? -37.188 -6.531 7.762 1 31.47 238 ASN B CA 1
ATOM 4477 C C . ASN B 1 238 ? -36.188 -5.379 7.727 1 31.47 238 ASN B C 1
ATOM 4479 O O . ASN B 1 238 ? -36.406 -4.359 8.391 1 31.47 238 ASN B O 1
ATOM 4483 N N . VAL B 1 239 ? -35.062 -5.625 7.898 1 32.03 239 VAL B N 1
ATOM 4484 C CA . VAL B 1 239 ? -34.219 -4.461 7.621 1 32.03 239 VAL B CA 1
ATOM 4485 C C . VAL B 1 239 ? -34.625 -3.84 6.285 1 32.03 239 VAL B C 1
ATOM 4487 O O . VAL B 1 239 ? -34.5 -4.469 5.234 1 32.03 239 VAL B O 1
ATOM 4490 N N . THR B 1 240 ? -35.844 -3.234 6.191 1 29.48 240 THR B N 1
ATOM 4491 C CA . THR B 1 240 ? -36.094 -2.248 5.148 1 29.48 240 THR B CA 1
ATOM 4492 C C . THR B 1 240 ? -34.844 -1.41 4.871 1 29.48 240 THR B C 1
ATOM 4494 O O . THR B 1 240 ? -34.219 -0.9 5.801 1 29.48 240 THR B O 1
ATOM 4497 N N . ASP B 1 241 ? -34 -1.889 4.027 1 33.38 241 ASP B N 1
ATOM 4498 C CA . ASP B 1 241 ? -33.031 -1.004 3.396 1 33.38 241 ASP B CA 1
ATOM 4499 C C . ASP B 1 241 ? -33.562 0.419 3.281 1 33.38 241 ASP B C 1
ATOM 4501 O O . ASP B 1 241 ? -34.312 0.73 2.352 1 33.38 241 ASP B O 1
ATOM 4505 N N . ASP B 1 242 ? -34.188 0.917 4.344 1 31.5 242 ASP B N 1
ATOM 4506 C CA . ASP B 1 242 ? -34.375 2.355 4.219 1 31.5 242 ASP B CA 1
ATOM 4507 C C . ASP B 1 242 ? -33.125 3.059 3.713 1 31.5 242 ASP B C 1
ATOM 4509 O O . ASP B 1 242 ? -32.312 3.549 4.508 1 31.5 242 ASP B O 1
ATOM 4513 N N . GLY B 1 243 ? -32.5 2.451 2.824 1 33.78 243 GLY B N 1
ATOM 4514 C CA . GLY B 1 243 ? -31.531 3.184 2.023 1 33.78 243 GLY B CA 1
ATOM 4515 C C . GLY B 1 243 ? -31.938 4.617 1.756 1 33.78 243 GLY B C 1
ATOM 4516 O O . GLY B 1 243 ? -31.281 5.328 0.993 1 33.78 243 GLY B O 1
ATOM 4517 N N . ASN B 1 244 ? -33.281 4.824 1.802 1 32.09 244 ASN B N 1
ATOM 4518 C CA . ASN B 1 244 ? -33.688 6.176 1.409 1 32.09 244 ASN B CA 1
ATOM 4519 C C . ASN B 1 244 ? -33.219 7.207 2.439 1 32.09 244 ASN B C 1
ATOM 4521 O O . ASN B 1 244 ? -33.969 8.141 2.75 1 32.09 244 ASN B O 1
ATOM 4525 N N . SER B 1 245 ? -32.719 6.734 3.51 1 33.56 245 SER B N 1
ATOM 4526 C CA . SER B 1 245 ? -32.5 7.988 4.23 1 33.56 245 SER B CA 1
ATOM 4527 C C . SER B 1 245 ? -31.828 9.023 3.346 1 33.56 245 SER B C 1
ATOM 4529 O O . SER B 1 245 ? -30.703 8.797 2.871 1 33.56 245 SER B O 1
ATOM 4531 N N . ASP B 1 246 ? -32.5 9.742 2.646 1 34.44 246 ASP B N 1
ATOM 4532 C CA . ASP B 1 246 ? -32.25 11.055 2.041 1 34.44 246 ASP B CA 1
ATOM 4533 C C . ASP B 1 246 ? -31.312 11.891 2.893 1 34.44 246 ASP B C 1
ATOM 4535 O O . ASP B 1 246 ? -31.406 13.117 2.912 1 34.44 246 ASP B O 1
ATOM 4539 N N . ASP B 1 247 ? -30.938 11.375 3.959 1 37.03 247 ASP B N 1
ATOM 4540 C CA . ASP B 1 247 ? -30.141 12.391 4.637 1 37.03 247 ASP B CA 1
ATOM 4541 C C . ASP B 1 247 ? -29.188 13.086 3.66 1 37.03 247 ASP B C 1
ATOM 4543 O O . ASP B 1 247 ? -28.812 12.516 2.635 1 37.03 247 ASP B O 1
ATOM 4547 N N . ASP B 1 248 ? -28.844 14.422 3.939 1 37.28 248 ASP B N 1
ATOM 4548 C CA . ASP B 1 248 ? -28.391 15.609 3.225 1 37.28 248 ASP B CA 1
ATOM 4549 C C . ASP B 1 248 ? -27.062 15.344 2.504 1 37.28 248 ASP B C 1
ATOM 4551 O O . ASP B 1 248 ? -26 15.406 3.111 1 37.28 248 ASP B O 1
ATOM 4555 N N . ASP B 1 249 ? -26.984 14.43 1.688 1 42.75 249 ASP B N 1
ATOM 4556 C CA . ASP B 1 249 ? -26.016 14.414 0.596 1 42.75 249 ASP B CA 1
ATOM 4557 C C . ASP B 1 249 ? -25.594 15.828 0.221 1 42.75 249 ASP B C 1
ATOM 4559 O O . ASP B 1 249 ? -24.578 16.016 -0.469 1 42.75 249 ASP B O 1
ATOM 4563 N N . ASP B 1 250 ? -26.516 16.625 0.467 1 43.94 250 ASP B N 1
ATOM 4564 C CA . ASP B 1 250 ? -26.281 18.031 0.129 1 43.94 250 ASP B CA 1
ATOM 4565 C C . ASP B 1 250 ? -25.094 18.594 0.9 1 43.94 250 ASP B C 1
ATOM 4567 O O . ASP B 1 250 ? -24.328 19.406 0.372 1 43.94 250 ASP B O 1
ATOM 4571 N N . ASP B 1 251 ? -24.969 18.203 2.107 1 48.31 251 ASP B N 1
ATOM 4572 C CA . ASP B 1 251 ? -23.891 18.781 2.912 1 48.31 251 ASP B CA 1
ATOM 4573 C C . ASP B 1 251 ? -22.516 18.344 2.383 1 48.31 251 ASP B C 1
ATOM 4575 O O . ASP B 1 251 ? -21.547 19.109 2.459 1 48.31 251 ASP B O 1
ATOM 4579 N N . THR B 1 252 ? -22.484 17.141 1.747 1 53.81 252 THR B N 1
ATOM 4580 C CA . THR B 1 252 ? -21.219 16.625 1.233 1 53.81 252 THR B CA 1
ATOM 4581 C C . THR B 1 252 ? -20.75 17.438 0.036 1 53.81 252 THR B C 1
ATOM 4583 O O . THR B 1 252 ? -19.562 17.703 -0.104 1 53.81 252 THR B O 1
ATOM 4586 N N . ASP B 1 253 ? -21.766 17.891 -0.701 1 53.5 253 ASP B N 1
ATOM 4587 C CA . ASP B 1 253 ? -21.375 18.547 -1.941 1 53.5 253 ASP B CA 1
ATOM 4588 C C . ASP B 1 253 ? -20.75 19.906 -1.66 1 53.5 253 ASP B C 1
ATOM 4590 O O . ASP B 1 253 ? -19.734 20.266 -2.258 1 53.5 253 ASP B O 1
ATOM 4594 N N . GLU B 1 254 ? -21.375 20.656 -0.759 1 53.88 254 GLU B N 1
ATOM 4595 C CA . GLU B 1 254 ? -20.859 22 -0.5 1 53.88 254 GLU B CA 1
ATOM 4596 C C . GLU B 1 254 ? -19.516 21.938 0.239 1 53.88 254 GLU B C 1
ATOM 4598 O O . GLU B 1 254 ? -18.594 22.688 -0.065 1 53.88 254 GLU B O 1
ATOM 4603 N N . GLU B 1 255 ? -19.438 21.078 1.185 1 59.88 255 GLU B N 1
ATOM 4604 C CA . GLU B 1 255 ? -18.203 20.938 1.931 1 59.88 255 GLU B CA 1
ATOM 4605 C C . GLU B 1 255 ? -17.031 20.594 1.001 1 59.88 255 GLU B C 1
ATOM 4607 O O . GLU B 1 255 ? -15.922 21.094 1.189 1 59.88 255 GLU B O 1
ATOM 4612 N N . ASP B 1 256 ? -17.453 20.062 -0.01 1 69.94 256 ASP B N 1
ATOM 4613 C CA . ASP B 1 256 ? -16.422 19.688 -0.983 1 69.94 256 ASP B CA 1
ATOM 4614 C C . ASP B 1 256 ? -15.984 20.891 -1.806 1 69.94 256 ASP B C 1
ATOM 4616 O O . ASP B 1 256 ? -14.805 21.031 -2.135 1 69.94 256 ASP B O 1
ATOM 4620 N N . GLU B 1 257 ? -16.859 21.938 -1.822 1 80.38 257 GLU B N 1
ATOM 4621 C CA . GLU B 1 257 ? -16.516 23.062 -2.691 1 80.38 257 GLU B CA 1
ATOM 4622 C C . GLU B 1 257 ? -15.562 24.031 -1.993 1 80.38 257 GLU B C 1
ATOM 4624 O O . GLU B 1 257 ? -14.883 24.812 -2.65 1 80.38 257 GLU B O 1
ATOM 4629 N N . LEU B 1 258 ? -15.445 23.969 -0.729 1 89.56 258 LEU B N 1
ATOM 4630 C CA . LEU B 1 258 ? -14.609 24.891 0.03 1 89.56 258 LEU B CA 1
ATOM 4631 C C . LEU B 1 258 ? -13.328 24.219 0.489 1 89.56 258 LEU B C 1
ATOM 4633 O O . LEU B 1 258 ? -12.5 24.828 1.168 1 89.56 258 LEU B O 1
ATOM 4637 N N . GLU B 1 259 ? -13.172 23.016 0.068 1 93.94 259 GLU B N 1
ATOM 4638 C CA . GLU B 1 259 ? -11.969 22.281 0.45 1 93.94 259 GLU B CA 1
ATOM 4639 C C . GLU B 1 259 ? -10.766 22.734 -0.384 1 93.94 259 GLU B C 1
ATOM 4641 O O . GLU B 1 259 ? -10.727 22.5 -1.593 1 93.94 259 GLU B O 1
ATOM 4646 N N . ILE B 1 260 ? -9.828 23.344 0.224 1 92.94 260 ILE B N 1
ATOM 4647 C CA . ILE B 1 260 ? -8.719 23.938 -0.505 1 92.94 260 ILE B CA 1
ATOM 4648 C C . ILE B 1 260 ? -7.793 22.844 -1.031 1 92.94 260 ILE B C 1
ATOM 4650 O O . ILE B 1 260 ? -7.016 23.078 -1.957 1 92.94 260 ILE B O 1
ATOM 4654 N N . PHE B 1 261 ? -7.805 21.672 -0.429 1 95.38 261 PHE B N 1
ATOM 4655 C CA . PHE B 1 261 ? -6.945 20.562 -0.789 1 95.38 261 PHE B CA 1
ATOM 4656 C C . PHE B 1 261 ? -7.742 19.266 -0.841 1 95.38 261 PHE B C 1
ATOM 4658 O O . PHE B 1 261 ? -7.586 18.391 0.022 1 95.38 261 PHE B O 1
ATOM 4665 N N . PRO B 1 262 ? -8.508 19.078 -1.846 1 93.88 262 PRO B N 1
ATOM 4666 C CA . PRO B 1 262 ? -9.445 17.953 -1.918 1 93.88 262 PRO B CA 1
ATOM 4667 C C . PRO B 1 262 ? -8.766 16.609 -1.716 1 93.88 262 PRO B C 1
ATOM 4669 O O . PRO B 1 262 ? -9.359 15.688 -1.15 1 93.88 262 PRO B O 1
ATOM 4672 N N . GLU B 1 263 ? -7.473 16.484 -2.043 1 95.25 263 GLU B N 1
ATOM 4673 C CA . GLU B 1 263 ? -6.746 15.219 -1.923 1 95.25 263 GLU B CA 1
ATOM 4674 C C . GLU B 1 263 ? -5.965 15.156 -0.613 1 95.25 263 GLU B C 1
ATOM 4676 O O . GLU B 1 263 ? -5.012 14.383 -0.49 1 95.25 263 GLU B O 1
ATOM 4681 N N . GLY B 1 264 ? -6.32 15.961 0.327 1 97.5 264 GLY B N 1
ATOM 4682 C CA . GLY B 1 264 ? -5.578 16.109 1.568 1 97.5 264 GLY B CA 1
ATOM 4683 C C . GLY B 1 264 ? -5.484 14.812 2.359 1 97.5 264 GLY B C 1
ATOM 4684 O O . GLY B 1 264 ? -4.445 14.516 2.953 1 97.5 264 GLY B O 1
ATOM 4685 N N . GLU B 1 265 ? -6.566 14.109 2.373 1 98 265 GLU B N 1
ATOM 4686 C CA . GLU B 1 265 ? -6.547 12.82 3.062 1 98 265 GLU B CA 1
ATOM 4687 C C . GLU B 1 265 ? -5.602 11.836 2.377 1 98 265 GLU B C 1
ATOM 4689 O O . GLU B 1 265 ? -4.828 11.148 3.041 1 98 265 GLU B O 1
ATOM 4694 N N . ASN B 1 266 ? -5.676 11.781 1.087 1 97.44 266 ASN B N 1
ATOM 4695 C CA . ASN B 1 266 ? -4.801 10.891 0.329 1 97.44 266 ASN B CA 1
ATOM 4696 C C . ASN B 1 266 ? -3.33 11.211 0.58 1 97.44 266 ASN B C 1
ATOM 4698 O O . ASN B 1 266 ? -2.512 10.305 0.729 1 97.44 266 ASN B O 1
ATOM 4702 N N . LEU B 1 267 ? -3.027 12.438 0.649 1 98.31 267 LEU B N 1
ATOM 4703 C CA . LEU B 1 267 ? -1.649 12.836 0.907 1 98.31 267 LEU B CA 1
ATOM 4704 C C . LEU B 1 267 ? -1.226 12.445 2.318 1 98.31 267 LEU B C 1
ATOM 4706 O O . LEU B 1 267 ? -0.109 11.969 2.527 1 98.31 267 LEU B O 1
ATOM 4710 N N . ALA B 1 268 ? -2.119 12.609 3.275 1 98.81 268 ALA B N 1
ATOM 4711 C CA . ALA B 1 268 ? -1.82 12.211 4.648 1 98.81 268 ALA B CA 1
ATOM 4712 C C . ALA B 1 268 ? -1.499 10.719 4.723 1 98.81 268 ALA B C 1
ATOM 4714 O O . ALA B 1 268 ? -0.546 10.32 5.398 1 98.81 268 ALA B O 1
ATOM 4715 N N . ILE B 1 269 ? -2.242 9.992 4.012 1 98.06 269 ILE B N 1
ATOM 4716 C CA . ILE B 1 269 ? -2.053 8.547 3.994 1 98.06 269 ILE B CA 1
ATOM 4717 C C . ILE B 1 269 ? -0.738 8.203 3.297 1 98.06 269 ILE B C 1
ATOM 4719 O O . ILE B 1 269 ? 0.046 7.391 3.799 1 98.06 269 ILE B O 1
ATOM 4723 N N . ALA B 1 270 ? -0.443 8.836 2.227 1 98.31 270 ALA B N 1
ATOM 4724 C CA . ALA B 1 270 ? 0.799 8.594 1.498 1 98.31 270 ALA B CA 1
ATOM 4725 C C . ALA B 1 270 ? 2.014 8.961 2.344 1 98.31 270 ALA B C 1
ATOM 4727 O O . ALA B 1 270 ? 3 8.219 2.383 1 98.31 270 ALA B O 1
ATOM 4728 N N . LEU B 1 271 ? 1.95 10.039 3.053 1 98.75 271 LEU B N 1
ATOM 4729 C CA . LEU B 1 271 ? 3.051 10.469 3.912 1 98.75 271 LEU B CA 1
ATOM 4730 C C . LEU B 1 271 ? 3.248 9.484 5.066 1 98.75 271 LEU B C 1
ATOM 4732 O O . LEU B 1 271 ? 4.383 9.125 5.387 1 98.75 271 LEU B O 1
ATOM 4736 N N . SER B 1 272 ? 2.156 9.039 5.598 1 98.56 272 SER B N 1
ATOM 4737 C CA . SER B 1 272 ? 2.229 8.219 6.805 1 98.56 272 SER B CA 1
ATOM 4738 C C . SER B 1 272 ? 2.557 6.766 6.469 1 98.56 272 SER B C 1
ATOM 4740 O O . SER B 1 272 ? 3.229 6.082 7.242 1 98.56 272 SER B O 1
ATOM 4742 N N . GLU B 1 273 ? 2.092 6.328 5.301 1 97.31 273 GLU B N 1
ATOM 4743 C CA . GLU B 1 273 ? 2.172 4.895 5.047 1 97.31 273 GLU B CA 1
ATOM 4744 C C . GLU B 1 273 ? 3.246 4.578 4.008 1 97.31 273 GLU B C 1
ATOM 4746 O O . GLU B 1 273 ? 3.662 3.426 3.871 1 97.31 273 GLU B O 1
ATOM 4751 N N . ASP B 1 274 ? 3.715 5.57 3.352 1 97.5 274 ASP B N 1
ATOM 4752 C CA . ASP B 1 274 ? 4.734 5.309 2.342 1 97.5 274 ASP B CA 1
ATOM 4753 C C . ASP B 1 274 ? 6.016 6.09 2.639 1 97.5 274 ASP B C 1
ATOM 4755 O O . ASP B 1 274 ? 7.035 5.508 3.006 1 97.5 274 ASP B O 1
ATOM 4759 N N . LEU B 1 275 ? 6 7.363 2.686 1 98.69 275 LEU B N 1
ATOM 4760 C CA . LEU B 1 275 ? 7.203 8.18 2.822 1 98.69 275 LEU B CA 1
ATOM 4761 C C . LEU B 1 275 ? 7.871 7.941 4.172 1 98.69 275 LEU B C 1
ATOM 4763 O O . LEU B 1 275 ? 9.07 7.66 4.238 1 98.69 275 LEU B O 1
ATOM 4767 N N . TRP B 1 276 ? 7.098 8.039 5.215 1 98.62 276 TRP B N 1
ATOM 4768 C CA . TRP B 1 276 ? 7.621 7.969 6.578 1 98.62 276 TRP B CA 1
ATOM 4769 C C . TRP B 1 276 ? 8.258 6.609 6.848 1 98.62 276 TRP B C 1
ATOM 4771 O O . TRP B 1 276 ? 9.43 6.531 7.23 1 98.62 276 TRP B O 1
ATOM 4781 N N . PRO B 1 277 ? 7.598 5.531 6.586 1 98.06 277 PRO B N 1
ATOM 4782 C CA . PRO B 1 277 ? 8.219 4.242 6.895 1 98.06 277 PRO B CA 1
ATOM 4783 C C . PRO B 1 277 ? 9.398 3.922 5.977 1 98.06 277 PRO B C 1
ATOM 4785 O O . PRO B 1 277 ? 10.32 3.209 6.375 1 98.06 277 PRO B O 1
ATOM 4788 N N . ASN B 1 278 ? 9.406 4.496 4.766 1 97.69 278 ASN B N 1
ATOM 4789 C CA . ASN B 1 278 ? 10.422 4.145 3.785 1 97.69 278 ASN B CA 1
ATOM 4790 C C . ASN B 1 278 ? 11.477 5.238 3.656 1 97.69 278 ASN B C 1
ATOM 4792 O O . ASN B 1 278 ? 12.18 5.32 2.643 1 97.69 278 ASN B O 1
ATOM 4796 N N . ALA B 1 279 ? 11.602 6.059 4.609 1 98.31 279 ALA B N 1
ATOM 4797 C CA . ALA B 1 279 ? 12.484 7.227 4.566 1 98.31 279 ALA B CA 1
ATOM 4798 C C . ALA B 1 279 ? 13.922 6.816 4.281 1 98.31 279 ALA B C 1
ATOM 4800 O O . ALA B 1 279 ? 14.594 7.43 3.451 1 98.31 279 ALA B O 1
ATOM 4801 N N . ILE B 1 280 ? 14.438 5.797 4.957 1 97.62 280 ILE B N 1
ATOM 4802 C CA . ILE B 1 280 ? 15.812 5.359 4.773 1 97.62 280 ILE B CA 1
ATO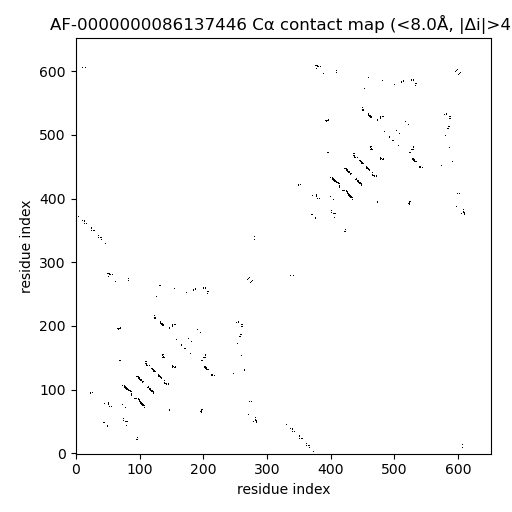M 4803 C C . ILE B 1 280 ? 16.031 4.91 3.33 1 97.62 280 ILE B C 1
ATOM 4805 O O . ILE B 1 280 ? 17.047 5.23 2.719 1 97.62 280 ILE B O 1
ATOM 4809 N N . LYS B 1 281 ? 15.078 4.172 2.836 1 95.75 281 LYS B N 1
ATOM 4810 C CA . LYS B 1 281 ? 15.141 3.732 1.444 1 95.75 281 LYS B CA 1
ATOM 4811 C C . LYS B 1 281 ? 15.211 4.926 0.494 1 95.75 281 LYS B C 1
ATOM 4813 O O . LYS B 1 281 ? 16.047 4.961 -0.41 1 95.75 281 LYS B O 1
ATOM 4818 N N . TYR B 1 282 ? 14.305 5.883 0.661 1 97.25 282 TYR B N 1
ATOM 4819 C CA . TYR B 1 282 ? 14.273 7.07 -0.183 1 97.25 282 TYR B CA 1
ATOM 4820 C C . TYR B 1 282 ? 15.57 7.852 -0.081 1 97.25 282 TYR B C 1
ATOM 4822 O O . TYR B 1 282 ? 16.094 8.336 -1.089 1 97.25 282 TYR B O 1
ATOM 4830 N N . PHE B 1 283 ? 16.109 7.949 1.125 1 97.19 283 PHE B N 1
ATOM 4831 C CA . PHE B 1 283 ? 17.375 8.633 1.35 1 97.19 283 PHE B CA 1
ATOM 4832 C C . PHE B 1 283 ? 18.5 7.926 0.609 1 97.19 283 PHE B C 1
ATOM 4834 O O . PHE B 1 283 ? 19.312 8.57 -0.069 1 97.19 283 PHE B O 1
ATOM 4841 N N . THR B 1 284 ? 18.547 6.625 0.701 1 93.69 284 THR B N 1
ATOM 4842 C CA . THR B 1 284 ? 19.578 5.828 0.038 1 93.69 284 THR B CA 1
ATOM 4843 C C . THR B 1 284 ? 19.484 5.992 -1.477 1 93.69 284 THR B C 1
ATOM 4845 O O . THR B 1 284 ? 20.516 6.141 -2.146 1 93.69 284 THR B O 1
ATOM 4848 N N . GLN B 1 285 ? 18.328 5.98 -1.96 1 93.38 285 GLN B N 1
ATOM 4849 C CA . GLN B 1 285 ? 18.125 6.18 -3.391 1 93.38 285 GLN B CA 1
ATOM 4850 C C . GLN B 1 285 ? 18.641 7.547 -3.832 1 93.38 285 GLN B C 1
ATOM 4852 O O . GLN B 1 285 ? 19.266 7.672 -4.883 1 93.38 285 GLN B O 1
ATOM 4857 N N . ALA B 1 286 ? 18.359 8.547 -3.061 1 93.38 286 ALA B N 1
ATOM 4858 C CA . ALA B 1 286 ? 18.812 9.898 -3.369 1 93.38 286 ALA B CA 1
ATOM 4859 C C . ALA B 1 286 ? 20.328 9.984 -3.404 1 93.38 286 ALA B C 1
ATOM 4861 O O . ALA B 1 286 ? 20.906 10.648 -4.27 1 93.38 286 ALA B O 1
ATOM 4862 N N . GLN B 1 287 ? 20.984 9.289 -2.537 1 89.5 287 GLN B N 1
ATOM 4863 C CA . GLN B 1 287 ? 22.453 9.289 -2.463 1 89.5 287 GLN B CA 1
ATOM 4864 C C . GLN B 1 287 ? 23.062 8.594 -3.676 1 89.5 287 GLN B C 1
ATOM 4866 O O . GLN B 1 287 ? 24.094 9.031 -4.195 1 89.5 287 GLN B O 1
ATOM 4871 N N . GLU B 1 288 ? 22.422 7.586 -4.051 1 87.31 288 GLU B N 1
ATOM 4872 C CA . GLU B 1 288 ? 22.922 6.848 -5.207 1 87.31 288 GLU B CA 1
ATOM 4873 C C . GLU B 1 288 ? 22.797 7.668 -6.484 1 87.31 288 GLU B C 1
ATOM 4875 O O . GLU B 1 288 ? 23.641 7.586 -7.371 1 87.31 288 GLU B O 1
ATOM 4880 N N . GLN B 1 289 ? 21.766 8.336 -6.625 1 85 289 GLN B N 1
ATOM 4881 C CA . GLN B 1 289 ? 21.547 9.172 -7.797 1 85 289 GLN B CA 1
ATOM 4882 C C . GLN B 1 289 ? 22.547 10.328 -7.84 1 85 289 GLN B C 1
ATOM 4884 O O . GLN B 1 289 ? 23.016 10.711 -8.914 1 85 289 GLN B O 1
ATOM 4889 N N . ASP B 1 290 ? 22.875 10.859 -6.773 1 75.06 290 ASP B N 1
ATOM 4890 C CA . ASP B 1 290 ? 23.844 11.945 -6.688 1 75.06 290 ASP B CA 1
ATOM 4891 C C . ASP B 1 290 ? 25.234 11.469 -7.062 1 75.06 290 ASP B C 1
ATOM 4893 O O . ASP B 1 290 ? 26 12.203 -7.691 1 75.06 290 ASP B O 1
ATOM 4897 N N . GLU B 1 291 ? 25.547 10.305 -6.723 1 72.44 291 GLU B N 1
ATOM 4898 C CA . GLU B 1 291 ? 26.844 9.734 -7.031 1 72.44 291 GLU B CA 1
ATOM 4899 C C . GLU B 1 291 ? 27 9.477 -8.531 1 72.44 291 GLU B C 1
ATOM 4901 O O . GLU B 1 291 ? 28.062 9.719 -9.102 1 72.44 291 GLU B O 1
ATOM 4906 N N . VAL B 1 292 ? 25.953 9.016 -9.164 1 66.38 292 VAL B N 1
ATOM 4907 C CA . VAL B 1 292 ? 26 8.758 -10.602 1 66.38 292 VAL B CA 1
ATOM 4908 C C . VAL B 1 292 ? 26.156 10.078 -11.359 1 66.38 292 VAL B C 1
ATOM 4910 O O . VAL B 1 292 ? 26.922 10.156 -12.328 1 66.38 292 VAL B O 1
ATOM 4913 N N . SER B 1 293 ? 25.562 11.094 -10.875 1 62.44 293 SER B N 1
ATOM 4914 C CA . SER B 1 293 ? 25.641 12.406 -11.508 1 62.44 293 SER B CA 1
ATOM 4915 C C . SER B 1 293 ? 27.031 13.016 -11.367 1 62.44 293 SER B C 1
ATOM 4917 O O . SER B 1 293 ? 27.547 13.625 -12.305 1 62.44 293 SER B O 1
ATOM 4919 N N . ASP B 1 294 ? 27.656 12.859 -10.258 1 61.16 294 ASP B N 1
ATOM 4920 C CA . ASP B 1 294 ? 29 13.383 -10.023 1 61.16 294 ASP B CA 1
ATOM 4921 C C . ASP B 1 294 ? 30.031 12.648 -10.867 1 61.16 294 ASP B C 1
ATOM 4923 O O . ASP B 1 294 ? 30.984 13.258 -11.383 1 61.16 294 ASP B O 1
ATOM 4927 N N . ASP B 1 295 ? 29.812 11.352 -11.016 1 59.75 295 ASP B N 1
ATOM 4928 C CA . ASP B 1 295 ? 30.734 10.555 -11.82 1 59.75 295 ASP B CA 1
ATOM 4929 C C . ASP B 1 295 ? 30.594 10.891 -13.305 1 59.75 295 ASP B C 1
ATOM 4931 O O . ASP B 1 295 ? 31.578 10.922 -14.031 1 59.75 295 ASP B O 1
ATOM 4935 N N . ASP B 1 296 ? 29.453 11.102 -13.703 1 56.66 296 ASP B N 1
ATOM 4936 C CA . ASP B 1 296 ? 29.219 11.453 -15.102 1 56.66 296 ASP B CA 1
ATOM 4937 C C . ASP B 1 296 ? 29.75 12.852 -15.414 1 56.66 296 ASP B C 1
ATOM 4939 O O . ASP B 1 296 ? 30.234 13.102 -16.516 1 56.66 296 ASP B O 1
ATOM 4943 N N . PHE B 1 297 ? 29.734 13.703 -14.438 1 53.72 297 PHE B N 1
ATOM 4944 C CA . PHE B 1 297 ? 30.234 15.055 -14.625 1 53.72 297 PHE B CA 1
ATOM 4945 C C . PHE B 1 297 ? 31.766 15.086 -14.562 1 53.72 297 PHE B C 1
ATOM 4947 O O . PHE B 1 297 ? 32.406 15.875 -15.25 1 53.72 297 PHE B O 1
ATOM 4954 N N . GLU B 1 298 ? 32.344 14.281 -13.797 1 53.62 298 GLU B N 1
ATOM 4955 C CA . GLU B 1 298 ? 33.812 14.219 -13.703 1 53.62 298 GLU B CA 1
ATOM 4956 C C . GLU B 1 298 ? 34.406 13.625 -14.969 1 53.62 298 GLU B C 1
ATOM 4958 O O . GLU B 1 298 ? 35.531 14.008 -15.375 1 53.62 298 GLU B O 1
ATOM 4963 N N . SER B 1 299 ? 33.719 12.734 -15.578 1 50.53 299 SER B N 1
ATOM 4964 C CA . SER B 1 299 ? 34.25 12.109 -16.781 1 50.53 299 SER B CA 1
ATOM 4965 C C . SER B 1 299 ? 34.219 13.07 -17.969 1 50.53 299 SER B C 1
ATOM 4967 O O . SER B 1 299 ? 35 12.945 -18.906 1 50.53 299 SER B O 1
ATOM 4969 N N . ASP B 1 300 ? 33.281 13.945 -18 1 44.38 300 ASP B N 1
ATOM 4970 C CA . ASP B 1 300 ? 33.156 14.828 -19.156 1 44.38 300 ASP B CA 1
ATOM 4971 C C . ASP B 1 300 ? 34.062 16.047 -19.016 1 44.38 300 ASP B C 1
ATOM 4973 O O . ASP B 1 300 ? 34.312 16.766 -19.984 1 44.38 300 ASP B O 1
ATOM 4977 N N . ALA B 1 301 ? 34.5 16.469 -17.781 1 45.28 301 ALA B N 1
ATOM 4978 C CA . ALA B 1 301 ? 35.281 17.688 -17.578 1 45.28 301 ALA B CA 1
ATOM 4979 C C . ALA B 1 301 ? 36.719 17.484 -18.016 1 45.28 301 ALA B C 1
ATOM 4981 O O . ALA B 1 301 ? 37.5 18.438 -18.109 1 45.28 301 ALA B O 1
ATOM 4982 N N . GLY B 1 302 ? 37.188 16.234 -18.125 1 40.22 302 GLY B N 1
ATOM 4983 C CA . GLY B 1 302 ? 38.594 15.984 -18.438 1 40.22 302 GLY B CA 1
ATOM 4984 C C . GLY B 1 302 ? 38.938 16.172 -19.906 1 40.22 302 GLY B C 1
ATOM 4985 O O . GLY B 1 302 ? 40.094 16.188 -20.281 1 40.22 302 GLY B O 1
ATOM 4986 N N . ASP B 1 303 ? 37.969 15.867 -20.719 1 39.69 303 ASP B N 1
ATOM 4987 C CA . ASP B 1 303 ? 38.406 15.68 -22.094 1 39.69 303 ASP B CA 1
ATOM 4988 C C . ASP B 1 303 ? 38.5 17.016 -22.828 1 39.69 303 ASP B C 1
ATOM 4990 O O . ASP B 1 303 ? 38.938 17.078 -23.969 1 39.69 303 ASP B O 1
ATOM 4994 N N . ASP B 1 304 ? 37.719 18.031 -22.312 1 39.34 304 ASP B N 1
ATOM 4995 C CA . ASP B 1 304 ? 37.594 19.156 -23.25 1 39.34 304 ASP B CA 1
ATOM 4996 C C . ASP B 1 304 ? 38.75 20.141 -23.094 1 39.34 304 ASP B C 1
ATOM 4998 O O . ASP B 1 304 ? 38.719 21.234 -23.656 1 39.34 304 ASP B O 1
ATOM 5002 N N . LYS B 1 305 ? 39.562 20 -22.031 1 35.25 305 LYS B N 1
ATOM 5003 C CA . LYS B 1 305 ? 40.5 21.094 -21.828 1 35.25 305 LYS B CA 1
ATOM 5004 C C . LYS B 1 305 ? 41.531 21.156 -22.969 1 35.25 305 LYS B C 1
ATOM 5006 O O . LYS B 1 305 ? 42.344 22.094 -23.047 1 35.25 305 LYS B O 1
ATOM 5011 N N . ASP B 1 306 ? 41.938 20.016 -23.453 1 33.66 306 ASP B N 1
ATOM 5012 C CA . ASP B 1 306 ? 43.219 20.078 -24.172 1 33.66 306 ASP B CA 1
ATOM 5013 C C . ASP B 1 306 ? 43.062 20.766 -25.516 1 33.66 306 ASP B C 1
ATOM 5015 O O . ASP B 1 306 ? 44.031 21.047 -26.203 1 33.66 306 ASP B O 1
ATOM 5019 N N . ALA B 1 307 ? 41.906 20.469 -26.156 1 32.88 307 ALA B N 1
ATOM 5020 C CA . ALA B 1 307 ? 42.094 20.703 -27.594 1 32.88 307 ALA B CA 1
ATOM 5021 C C . ALA B 1 307 ? 42.062 22.188 -27.922 1 32.88 307 ALA B C 1
ATOM 5023 O O . ALA B 1 307 ? 42.188 22.578 -29.078 1 32.88 307 ALA B O 1
ATOM 5024 N N . GLU B 1 308 ? 41.469 22.969 -26.984 1 32.03 308 GLU B N 1
ATOM 5025 C CA . GLU B 1 308 ? 41.125 24.297 -27.5 1 32.03 308 GLU B CA 1
ATOM 5026 C C . GLU B 1 308 ? 42.375 25.172 -27.594 1 32.03 308 GLU B C 1
ATOM 5028 O O . GLU B 1 308 ? 42.281 26.359 -27.875 1 32.03 308 GLU B O 1
ATOM 5033 N N . GLU B 1 309 ? 43.469 24.656 -27.047 1 29.81 309 GLU B N 1
ATOM 5034 C CA . GLU B 1 309 ? 44.531 25.672 -26.859 1 29.81 309 GLU B CA 1
ATOM 5035 C C . GLU B 1 309 ? 45 26.234 -28.203 1 29.81 309 GLU B C 1
ATOM 5037 O O . GLU B 1 309 ? 45.625 27.281 -28.234 1 29.81 309 GLU B O 1
ATOM 5042 N N . GLU B 1 310 ? 45.156 25.328 -29.172 1 28.95 310 GLU B N 1
ATOM 5043 C CA . GLU B 1 310 ? 46.281 25.688 -30.062 1 28.95 310 GLU B CA 1
ATOM 5044 C C . GLU B 1 310 ? 45.906 26.875 -30.953 1 28.95 310 GLU B C 1
ATOM 5046 O O . GLU B 1 310 ? 46.719 27.281 -31.797 1 28.95 310 GLU B O 1
ATOM 5051 N N . GLU B 1 311 ? 44.625 26.969 -31.281 1 29.28 311 GLU B N 1
ATOM 5052 C CA . GLU B 1 311 ? 44.438 27.75 -32.5 1 29.28 311 GLU B CA 1
ATOM 5053 C C . GLU B 1 311 ? 44.688 29.234 -32.25 1 29.28 311 GLU B C 1
ATOM 5055 O O . GLU B 1 311 ? 43.719 29.969 -31.984 1 29.28 311 GLU B O 1
ATOM 5060 N N . ALA B 1 312 ? 45.562 29.531 -31.375 1 26.8 312 ALA B N 1
ATOM 5061 C CA . ALA B 1 312 ? 45.75 30.922 -30.969 1 26.8 312 ALA B CA 1
ATOM 5062 C C . ALA B 1 312 ? 45.844 31.844 -32.188 1 26.8 312 ALA B C 1
ATOM 5064 O O . ALA B 1 312 ? 44.906 32.625 -32.438 1 26.8 312 ALA B O 1
ATOM 5065 N N . TYR B 1 313 ? 46.938 32.688 -32.375 1 26.58 313 TYR B N 1
ATOM 5066 C CA . TYR B 1 313 ? 47.25 34.094 -32.594 1 26.58 313 TYR B CA 1
ATOM 5067 C C . TYR B 1 313 ? 47.562 34.375 -34.062 1 26.58 313 TYR B C 1
ATOM 5069 O O . TYR B 1 313 ? 48.156 35.406 -34.375 1 26.58 313 TYR B O 1
ATO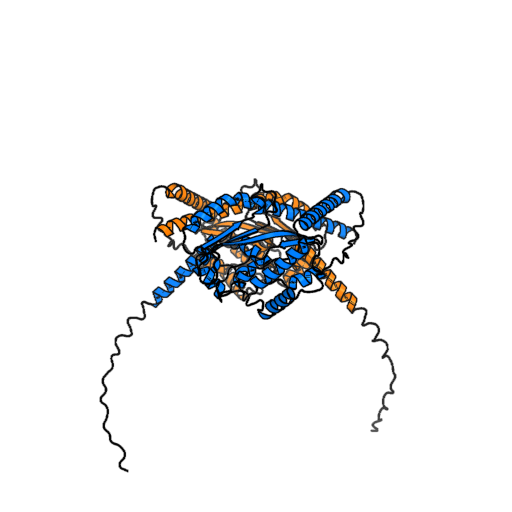M 5077 N N . SER B 1 314 ? 47.312 33.438 -35.062 1 27.28 314 SER B N 1
ATOM 5078 C CA . SER B 1 314 ? 48.062 33.906 -36.25 1 27.28 314 SER B CA 1
ATOM 5079 C C . SER B 1 314 ? 47.562 35.25 -36.719 1 27.28 314 SER B C 1
ATOM 5081 O O . SER B 1 314 ? 46.375 35.469 -36.812 1 27.28 314 SER B O 1
ATOM 5083 N N . ASP B 1 315 ? 48.406 36.281 -36.688 1 28.48 315 ASP B N 1
ATOM 5084 C CA . ASP B 1 315 ? 48.438 37.719 -36.938 1 28.48 315 ASP B CA 1
ATOM 5085 C C . ASP B 1 315 ? 48 38.062 -38.344 1 28.48 315 ASP B C 1
ATOM 5087 O O . ASP B 1 315 ? 48.844 38.281 -39.219 1 28.48 315 ASP B O 1
ATOM 5091 N N . GLN B 1 316 ? 47.094 37.344 -39.062 1 27.31 316 GLN B N 1
ATOM 5092 C CA . GLN B 1 316 ? 46.938 37.812 -40.438 1 27.31 316 GLN B CA 1
ATOM 5093 C C . GLN B 1 316 ? 46.656 39.312 -40.5 1 27.31 316 GLN B C 1
ATOM 5095 O O . GLN B 1 316 ? 45.969 39.844 -39.625 1 27.31 316 GLN B O 1
ATOM 5100 N N . GLU B 1 317 ? 47.438 40.062 -41.375 1 31.2 317 GLU B N 1
ATOM 5101 C CA . GLU B 1 317 ? 47.688 41.438 -41.781 1 31.2 317 GLU B CA 1
ATOM 5102 C C . GLU B 1 317 ? 46.406 42.156 -42.188 1 31.2 317 GLU B C 1
ATOM 5104 O O . GLU B 1 317 ? 45.531 41.531 -42.844 1 31.2 317 GLU B O 1
ATOM 5109 N N . PRO B 1 318 ? 45.969 43.156 -41.469 1 35.19 318 PRO B N 1
ATOM 5110 C CA . PRO B 1 318 ? 44.781 43.969 -41.688 1 35.19 318 PRO B CA 1
ATOM 5111 C C . PRO B 1 318 ? 44.719 44.562 -43.094 1 35.19 318 PRO B C 1
ATOM 5113 O O . PRO B 1 318 ? 45.75 44.844 -43.688 1 35.19 318 PRO B O 1
ATOM 5116 N N . PRO B 1 319 ? 43.906 44 -44.031 1 34.56 319 PRO B N 1
ATOM 5117 C CA . PRO B 1 319 ? 43.969 44.594 -45.375 1 34.56 319 PRO B CA 1
ATOM 5118 C C . PRO B 1 319 ? 44.031 46.125 -45.312 1 34.56 319 PRO B C 1
ATOM 5120 O O . PRO B 1 319 ? 43.625 46.75 -44.344 1 34.56 319 PRO B O 1
ATOM 5123 N N . PRO B 1 320 ? 44.906 46.688 -46.219 1 32.12 320 PRO B N 1
ATOM 5124 C CA . PRO B 1 320 ? 45.25 48.125 -46.344 1 32.12 320 PRO B CA 1
ATOM 5125 C C . PRO B 1 320 ? 44.031 49 -46.5 1 32.12 320 PRO B C 1
ATOM 5127 O O . PRO B 1 320 ? 42.969 48.562 -46.938 1 32.12 320 PRO B O 1
ATOM 5130 N N . ALA B 1 321 ? 44 50.031 -45.594 1 27.88 321 ALA B N 1
ATOM 5131 C CA . ALA B 1 321 ? 43 51.094 -45.531 1 27.88 321 ALA B CA 1
ATOM 5132 C C . ALA B 1 321 ? 42.844 51.75 -46.906 1 27.88 321 ALA B C 1
ATOM 5134 O O . ALA B 1 321 ? 43.781 52.281 -47.469 1 27.88 321 ALA B O 1
ATOM 5135 N N . LYS B 1 322 ? 42.094 51.031 -47.812 1 26.2 322 LYS B N 1
ATOM 5136 C CA . LYS B 1 322 ? 41.844 51.844 -49 1 26.2 322 LYS B CA 1
ATOM 5137 C C . LYS B 1 322 ? 41.531 53.312 -48.625 1 26.2 322 LYS B C 1
ATOM 5139 O O . LYS B 1 322 ? 40.656 53.562 -47.812 1 26.2 322 LYS B O 1
ATOM 5144 N N . ARG B 1 323 ? 42.5 54.188 -48.75 1 23.66 323 ARG B N 1
ATOM 5145 C CA . ARG B 1 323 ? 42.562 55.656 -48.656 1 23.66 323 ARG B CA 1
ATOM 5146 C C . ARG B 1 323 ? 41.438 56.281 -49.469 1 23.66 323 ARG B C 1
ATOM 5148 O O . ARG B 1 323 ? 41.438 56.25 -50.688 1 23.66 323 ARG B O 1
ATOM 5155 N N . LEU B 1 324 ? 40.156 55.875 -49.25 1 21.42 324 LEU B N 1
ATOM 5156 C CA . LEU B 1 324 ? 39.406 56.812 -50.094 1 21.42 324 LEU B CA 1
ATOM 5157 C C . LEU B 1 324 ? 39.875 58.25 -49.875 1 21.42 324 LEU B C 1
ATOM 5159 O O . LEU B 1 324 ? 39.969 58.719 -48.75 1 21.42 324 LEU B O 1
ATOM 5163 N N . LYS B 1 325 ? 40.5 58.875 -50.969 1 22.38 325 LYS B N 1
ATOM 5164 C CA . LYS B 1 325 ? 40.938 60.219 -51.375 1 22.38 325 LYS B CA 1
ATOM 5165 C C . LYS B 1 325 ? 39.844 61.25 -51.125 1 22.38 325 LYS B C 1
ATOM 5167 O O . LYS B 1 325 ? 40.125 62.375 -50.688 1 22.38 325 LYS B O 1
ATOM 5172 N N . THR B 1 326 ? 38.594 61.688 -51.406 1 25.25 326 THR B N 1
ATOM 5173 C CA . THR B 1 326 ? 38.5 63.094 -51.094 1 25.25 326 THR B CA 1
ATOM 5174 C C . THR B 1 326 ? 38.562 63.344 -49.594 1 25.25 326 THR B C 1
ATOM 5176 O O . THR B 1 326 ? 38.156 62.469 -48.812 1 25.25 326 THR B O 1
#